Protein 8SIU (pdb70)

B-factor: mean 34.72, std 15.76, range [14.24, 134.54]

Foldseek 3Di:
DVVPKDFDDKDQPQADPPDLPFQFWFKAEKDFWADLDPPDGSLVGQWMWTFTQQKIFIARLHVRDGPAMDGDPPFGWHEKDWFWDDLSTFIIWIFFAQQTFDDSGVVHDTLEDDNHDRGTFQYKDAQPVLRQWIWTFGQVQKIWIKRQDHQDPSSHTDIDTQAIEGHPFGWHDKEQQLVCRQAKIWTWGQQGIFIWGNHSVDPDRYTYTQAGEDADPDPVCHRGTWQAWYALDNFWIWIDWAQPQKIWIFGNVVQVVVPPRDRYGYTHTQAIAGHDNGRDGQFYWYYQNVQSWIWTADQQGKIFIANCPVVNVPVHHYGPDIHGDPQDDRPRGGPRGWFRDKDARNNRQWIWTTISGSIIIIMGD/DDDDDDQDPVNDPDDDDD

Organism: Rattus norvegicus (NCBI:txid10116)

InterPro domains:
  IPR001611 Leucine-rich repeat [PS51450] (48-69)
  IPR001680 W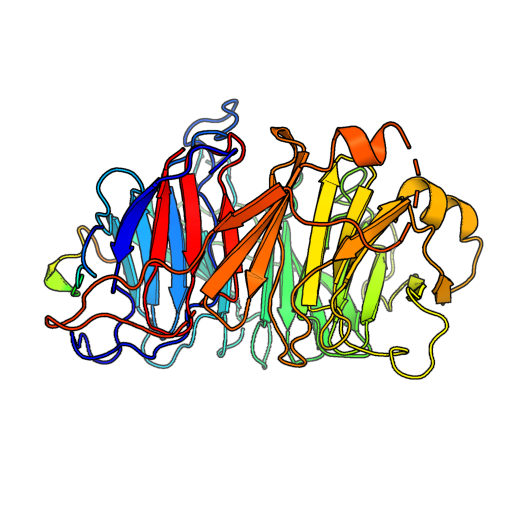D40 repeat [PS50082] (389-423)
  IPR001680 WD40 repeat [SM00320] (270-326)
  IPR001680 WD40 repeat [SM00320] (382-422)
  IPR001680 WD40 repeat [SM00320] (483-526)
  IPR001680 WD40 repeat [SM00320] (541-582)
  IPR003591 Leucine-rich repeat, typical subtype [SM00369] (46-69)
  IPR003591 Leucine-rich repeat, typical subtype [SM00369] (90-113)
  IPR015943 WD40/YVTN repeat-like-containing domain superfamily [G3DSA:2.130.10.10] (276-647)
  IPR019775 WD40 repeat, conserved site [PS00678] (409-423)
  IPR032675 Leucine-rich repeat domain superfamily [G3DSA:3.80.10.10] (13-143)
  IPR036322 WD40-repeat-containing domain superfamily [SSF50978] (310-645)
  IPR052489 Leucine-rich repeat and WD repeat-containing protein 1 [PTHR24370] (1-647)
  IPR056160 Leucine-rich repeat and WD repeat-containing protein 1, WD domain [PF23215] (261-648)
  IPR056363 Leucine-rich repeat and WD repeat-containing protein 1, LRR domain [PF23211] (6-195)

CATH classification: 2.130.10.10

Sequence (383 aa):
NALHLEPLHFLQCHSRRNNSPKDLETQLWACCAFEPAREEGHSGATSQTVATCGGEAVCVIDCQTGLVLHKYKVPGEEFFSVAWTALTVKRWNLAAAGLRGVRLLHVRAGFCCSVIRAHKKAIATLCFSPTHETHLFTASYDKRIILWDIGVPNHDYKFQASQLLTLNCSSSVPLRLCPVATCPDSFLLAGCEGGCGCWDVRLDQPQKQRVCEEVNFVFSGDSEVSSGQRVDGLAFVNEDVVASKGSGQGTIYLWSWSQTWASRGSQSSVLPVVILAQLQWSPTSLAYFSLSTCPDKNLVLCGDEEGSVWIYDVEHLLKQTLQPPTQILKWPQPVALGQPVTKTVNNTVVANAAFTYLTALTDSNIVSIWRRVPSVQFVGDDDVLSHILD

Structure (mmCIF, N/CA/C/O backbone):
data_8SIU
#
_entry.id   8SIU
#
_cell.length_a   91.023
_cell.length_b   135.431
_cell.length_c   78.567
_cell.angle_alpha   90.000
_cell.angle_beta   90.000
_cell.angle_gamma   90.000
#
_symmetry.space_group_name_H-M   'C 2 2 21'
#
loop_
_entity.id
_entity.type
_entity.pdbx_description
1 polymer 'Leucine-rich repeat and WD repeat-containing protein 1'
2 polymer 'Origin recognition complex subunit 2'
3 non-polymer 'SULFATE ION'
4 water water
#
loop_
_atom_site.group_PDB
_atom_site.id
_atom_site.type_symbol
_atom_site.label_atom_id
_atom_site.label_alt_id
_atom_site.label_comp_id
_atom_site.label_asym_id
_atom_site.label_entity_id
_atom_site.label_seq_id
_atom_site.pdbx_PDB_ins_code
_atom_site.Cartn_x
_atom_site.Cartn_y
_atom_site.Cartn_z
_atom_site.occupancy
_atom_site.B_iso_or_equiv
_atom_site.auth_seq_id
_atom_site.auth_comp_id
_atom_site.auth_asym_id
_atom_site.auth_atom_id
_atom_site.pdbx_PDB_model_num
ATOM 1 N N . ASN A 1 2 ? 9.71200 49.52100 55.01800 1.000 61.02311 -2 ASN A N 1
ATOM 2 C CA . ASN A 1 2 ? 10.23700 50.37300 53.90100 1.000 62.53645 -2 ASN A CA 1
ATOM 3 C C . ASN A 1 2 ? 11.11100 51.51200 54.43400 1.000 57.77798 -2 ASN A C 1
ATOM 4 O O . ASN A 1 2 ? 10.77300 52.69600 54.28500 1.000 59.00971 -2 ASN A O 1
ATOM 15 N N . ALA A 1 3 ? 12.24600 51.15800 55.04000 1.000 54.11175 -1 ALA A N 1
ATOM 16 C CA . ALA A 1 3 ? 13.10600 52.17300 55.64000 1.000 62.59961 -1 ALA A CA 1
ATOM 17 C C . ALA A 1 3 ? 13.72500 53.10000 54.59500 1.000 60.36250 -1 ALA A C 1
ATOM 18 O O . ALA A 1 3 ? 13.94500 54.28300 54.88000 1.000 59.90192 -1 ALA A O 1
ATOM 25 N N . LEU A 1 4 ? 14.00800 52.59700 53.39000 1.000 54.95659 269 LEU A N 1
ATOM 26 C CA . LEU A 1 4 ? 14.56400 53.43600 52.33500 1.000 57.77798 269 LEU A CA 1
ATOM 27 C C . LEU A 1 4 ? 13.50300 54.25500 51.60400 1.000 57.05421 269 LEU A C 1
ATOM 28 O O . LEU A 1 4 ? 13.85500 55.10100 50.77500 1.000 51.08244 269 LEU A O 1
ATOM 44 N N . HIS A 1 5 ? 12.22100 54.03100 51.88600 1.000 46.70297 270 HIS A N 1
ATOM 45 C CA . HIS A 1 5 ? 11.15100 54.83100 51.30000 1.000 47.74783 270 HIS A CA 1
ATOM 46 C C . HIS A 1 5 ? 11.19300 54.75000 49.77500 1.000 41.38391 270 HIS A C 1
ATOM 47 O O . HIS A 1 5 ? 11.23600 55.76100 49.07100 1.000 33.71457 270 HIS A O 1
ATOM 61 N N . LEU A 1 6 ? 11.17300 53.52300 49.26700 1.000 30.41154 271 LEU A N 1
ATOM 62 C CA . LEU A 1 6 ? 11.14000 53.26300 47.83200 1.000 31.92488 271 LEU A CA 1
ATOM 63 C C . LEU A 1 6 ? 9.73400 52.87300 47.41300 1.000 30.64578 271 LEU A C 1
ATOM 64 O O . LEU A 1 6 ? 9.07700 52.08800 48.09600 1.000 35.23317 271 LEU A O 1
ATOM 80 N N . GLU A 1 7 ? 9.29500 53.37600 46.26500 1.000 27.36644 272 GLU A N 1
ATOM 81 C CA . GLU A 1 7 ? 7.97100 53.07500 45.74400 1.000 32.96448 272 GLU A CA 1
ATOM 82 C C . GLU A 1 7 ? 8.06100 52.64100 44.28900 1.000 26.48212 272 GLU A C 1
ATOM 83 O O . GLU A 1 7 ? 8.81600 53.23600 43.49300 1.000 26.28473 272 GLU A O 1
ATOM 95 N N . PRO A 1 8 ? 7.29600 51.62300 43.90100 1.000 26.75321 273 PRO A N 1
ATOM 96 C CA . PRO A 1 8 ? 7.32600 51.18200 42.50100 1.000 24.82929 273 PRO A CA 1
ATOM 97 C C . PRO A 1 8 ? 6.69900 52.23100 41.60000 1.000 28.19549 273 PRO A C 1
ATOM 98 O O . PRO A 1 8 ? 5.61600 52.74400 41.87400 1.000 28.94821 273 PRO A O 1
ATOM 109 N N . LEU A 1 9 ? 7.38300 52.54500 40.51300 1.000 24.07920 274 LEU A N 1
ATOM 110 C CA . LEU A 1 9 ? 6.92200 53.59300 39.61200 1.000 27.38223 274 LEU A CA 1
ATOM 111 C C . LEU A 1 9 ? 6.51500 53.06900 38.25200 1.000 29.63776 274 LEU A C 1
ATOM 112 O O . LEU A 1 9 ? 5.47300 53.46400 37.73500 1.000 24.57926 274 LEU A O 1
ATOM 128 N N . HIS A 1 10 ? 7.30400 52.18800 37.66000 1.000 25.39252 275 HIS A N 1
ATOM 129 C CA . HIS A 1 10 ? 6.99700 51.65100 36.35000 1.000 28.57185 275 HIS A CA 1
ATOM 130 C C . HIS A 1 10 ? 7.43900 50.19900 36.26100 1.000 26.06892 275 HIS A C 1
ATOM 131 O O . HIS A 1 10 ? 8.44100 49.79900 36.86700 1.000 23.47913 275 HIS A O 1
ATOM 145 N N . PHE A 1 11 ? 6.67900 49.41600 35.49800 1.000 20.88145 276 PHE A N 1
ATOM 146 C CA . PHE A 1 11 ? 7.06600 48.06300 35.08900 1.000 22.42637 276 PHE A CA 1
ATOM 147 C C . PHE A 1 11 ? 6.90800 48.00300 33.57300 1.000 25.49779 276 PHE A C 1
ATOM 148 O O . PHE A 1 11 ? 5.78700 47.89700 33.05700 1.000 25.19249 276 PHE A O 1
ATOM 165 N N . LEU A 1 12 ? 8.02900 48.10100 32.86700 1.000 24.63190 277 LEU A N 1
ATOM 166 C CA . LEU A 1 12 ? 8.04000 48.26000 31.42500 1.000 18.48643 277 LEU A CA 1
ATOM 167 C C . LEU A 1 12 ? 8.37500 46.95600 30.71700 1.000 27.35591 277 LEU A C 1
ATOM 168 O O . LEU A 1 12 ? 9.34700 46.28500 31.04500 1.000 18.91016 277 LEU A O 1
ATOM 184 N N . GLN A 1 13 ? 7.55700 46.60800 29.75100 1.000 23.02645 278 GLN A N 1
ATOM 185 C CA . GLN A 1 13 ? 7.68800 45.39700 28.94100 1.000 21.91579 278 GLN A CA 1
ATOM 186 C C . GLN A 1 13 ? 8.10300 45.88900 27.55700 1.000 21.02884 278 GLN A C 1
ATOM 187 O O . GLN A 1 13 ? 7.25800 46.17300 26.71400 1.000 25.13722 278 GLN A O 1
ATOM 201 N N . CYS A 1 14 ? 9.40600 46.05300 27.33700 1.000 22.73430 279 CYS A N 1
ATOM 202 C CA . CYS A 1 14 ? 9.84800 46.75500 26.13700 1.000 19.76553 279 CYS A CA 1
ATOM 203 C C . CYS A 1 14 ? 10.94200 46.03200 25.36500 1.000 24.06341 279 CYS A C 1
ATOM 204 O O . CYS A 1 14 ? 11.50900 46.62200 24.44500 1.000 24.54768 279 CYS A O 1
ATOM 212 N N . HIS A 1 15 ? 11.27000 44.79200 25.73100 1.000 19.71552 280 HIS A N 1
ATOM 213 C CA . HIS A 1 15 ? 12.21100 43.98100 24.97300 1.000 19.19441 280 HIS A CA 1
ATOM 214 C C . HIS A 1 15 ? 11.53600 42.75400 24.38000 1.000 20.80249 280 HIS A C 1
ATOM 215 O O . HIS A 1 15 ? 12.16200 41.69900 24.22300 1.000 19.57340 280 HIS A O 1
ATOM 229 N N . SER A 1 16 ? 10.26300 42.87300 24.06400 1.000 19.84975 281 SER A N 1
ATOM 230 C CA . SER A 1 16 ? 9.47900 41.71000 23.68700 1.000 23.32911 281 SER A CA 1
ATOM 231 C C . SER A 1 16 ? 9.95600 41.08300 22.39200 1.000 24.38977 281 SER A C 1
ATOM 232 O O . SER A 1 16 ? 10.21000 41.78000 21.39200 1.000 22.43690 281 SER A O 1
ATOM 240 N N A ARG A 1 17 ? 10.07700 39.76000 22.40500 0.540 23.92655 282 ARG A N 1
ATOM 241 N N B ARG A 1 17 ? 10.06400 39.75300 22.40000 0.460 23.94761 282 ARG A N 1
ATOM 242 C CA A ARG A 1 17 ? 10.25000 39.01700 21.16500 0.540 25.08195 282 ARG A CA 1
ATOM 243 C CA B ARG A 1 17 ? 10.27500 39.03200 21.15200 0.460 25.09248 282 ARG A CA 1
ATOM 244 C C A ARG A 1 17 ? 9.04400 39.23700 20.26200 0.540 26.43738 282 ARG A C 1
ATOM 245 C C B ARG A 1 17 ? 9.05300 39.21400 20.25800 0.460 26.44001 282 ARG A C 1
ATOM 246 O O A ARG A 1 17 ? 7.90300 39.32900 20.73100 0.540 23.83970 282 ARG A O 1
ATOM 247 O O B ARG A 1 17 ? 7.91100 39.24800 20.73100 0.460 23.84760 282 ARG A O 1
ATOM 288 N N . ASN A 1 18 ? 9.30000 39.34900 18.95400 1.000 28.16654 283 ASN A N 1
ATOM 289 C CA . ASN A 1 18 ? 8.21200 39.47500 17.96300 1.000 26.15840 283 ASN A CA 1
ATOM 290 C C . ASN A 1 18 ? 7.24300 40.61600 18.28800 1.000 25.74256 283 ASN A C 1
ATOM 291 O O . ASN A 1 18 ? 6.07200 40.59400 17.91700 1.000 27.94809 283 ASN A O 1
ATOM 303 N N . ASN A 1 19 ? 7.71200 41.61600 19.00700 1.000 24.23712 284 ASN A N 1
ATOM 304 C CA . ASN A 1 19 ? 6.88100 42.76700 19.34200 1.000 23.92129 284 ASN A CA 1
ATOM 305 C C . ASN A 1 19 ? 5.58000 42.33200 20.01100 1.000 22.85011 284 ASN A C 1
ATOM 306 O O . ASN A 1 19 ? 4.51900 42.91200 19.78900 1.000 25.67150 284 ASN A O 1
ATOM 317 N N . SER A 1 20 ? 5.66700 41.28500 20.87000 1.000 24.45820 285 SER A N 1
ATOM 318 C CA . SER A 1 20 ? 4.45900 40.64400 21.40400 1.000 26.04523 285 SER A CA 1
ATOM 319 C C . SER A 1 20 ? 4.14000 41.10200 22.81600 1.000 24.86351 285 SER A C 1
ATOM 320 O O . SER A 1 20 ? 4.98400 40.95800 23.71400 1.000 23.95024 285 SER A O 1
ATOM 328 N N . PRO A 1 21 ? 2.89900 41.50600 23.08500 1.000 25.81362 286 PRO A N 1
ATOM 329 C CA . PRO A 1 21 ? 2.50800 41.78600 24.47700 1.000 23.55546 286 PRO A CA 1
ATOM 330 C C . PRO A 1 21 ? 2.48000 40.54800 25.34500 1.000 27.43487 286 PRO A C 1
ATOM 331 O O . PRO A 1 21 ? 2.30100 40.66700 26.57000 1.000 28.55606 286 PRO A O 1
ATOM 342 N N . LYS A 1 22 ? 2.56300 39.36300 24.75000 1.000 22.21319 287 LYS A N 1
ATOM 343 C CA . LYS A 1 22 ? 2.55400 38.12500 25.51600 1.000 24.80824 287 LYS A CA 1
ATOM 344 C C . LYS A 1 22 ? 3.92300 37.70600 26.01400 1.000 28.59817 287 LYS A C 1
ATOM 345 O O . LYS A 1 22 ? 4.01900 36.67300 26.67900 1.000 23.28963 287 LYS A O 1
ATOM 364 N N . ASP A 1 23 ? 4.98500 38.41900 25.65000 1.000 22.02633 288 ASP A N 1
ATOM 365 C CA . ASP A 1 23 ? 6.33700 38.00700 26.04300 1.000 19.67078 288 ASP A CA 1
ATOM 366 C C . ASP A 1 23 ? 6.57200 38.43800 27.48500 1.000 21.27624 288 ASP A C 1
ATOM 367 O O . ASP A 1 23 ? 6.80300 39.61000 27.77700 1.000 21.94474 288 ASP A O 1
ATOM 376 N N . LEU A 1 24 ? 6.51000 37.49500 28.39400 1.000 21.32624 289 LEU A N 1
ATOM 377 C CA . LEU A 1 24 ? 6.81400 37.74600 29.79500 1.000 25.87415 289 LEU A CA 1
ATOM 378 C C . LEU A 1 24 ? 7.91500 36.79300 30.19600 1.000 25.18723 289 LEU A C 1
ATOM 379 O O . LEU A 1 24 ? 7.91900 36.20300 31.27900 1.000 23.74495 289 LEU A O 1
ATOM 395 N N . GLU A 1 25 ? 8.85400 36.59600 29.27000 1.000 22.70272 290 GLU A N 1
ATOM 396 C CA . GLU A 1 25 ? 9.87900 35.57500 29.44700 1.000 28.35340 290 GLU A CA 1
ATOM 397 C C . GLU A 1 25 ? 11.26300 35.98800 28.99500 1.000 22.73957 290 GLU A C 1
ATOM 398 O O . GLU A 1 25 ? 12.24200 35.42100 29.49700 1.000 26.80848 290 GLU A O 1
ATOM 410 N N . THR A 1 26 ? 11.40500 36.95400 28.09800 1.000 21.79472 291 THR A N 1
ATOM 411 C CA . THR A 1 26 ? 12.74400 37.34700 27.67100 1.000 20.53141 291 THR A CA 1
ATOM 412 C C . THR A 1 26 ? 13.55600 37.84100 28.85200 1.000 23.47650 291 THR A C 1
ATOM 413 O O . THR A 1 26 ? 13.11300 38.70700 29.61500 1.000 21.91052 291 THR A O 1
ATOM 424 N N . GLN A 1 27 ? 14.74900 37.26900 29.00400 1.000 20.46298 292 GLN A N 1
ATOM 425 C CA . GLN A 1 27 ? 15.65000 37.64800 30.09200 1.000 17.77845 292 GLN A CA 1
ATOM 426 C C . GLN A 1 27 ? 16.26800 39.00500 29.80700 1.000 19.74184 292 GLN A C 1
ATOM 427 O O . GLN A 1 27 ? 16.76800 39.24800 28.70600 1.000 18.69698 292 GLN A O 1
ATOM 441 N N . LEU A 1 28 ? 16.21300 39.89500 30.77600 1.000 18.88384 293 LEU A N 1
ATOM 442 C CA . LEU A 1 28 ? 16.88600 41.18000 30.67000 1.000 16.43618 293 LEU A CA 1
ATOM 443 C C . LEU A 1 28 ? 18.21700 41.03800 31.39500 1.000 20.44192 293 LEU A C 1
ATOM 444 O O . LEU A 1 28 ? 18.28200 40.45700 32.47700 1.000 17.99426 293 LEU A O 1
ATOM 460 N N . TRP A 1 29 ? 19.28400 41.54900 30.78900 1.000 18.32062 294 TRP A N 1
ATOM 461 C CA . TRP A 1 29 ? 20.63200 41.14700 31.18400 1.000 18.47064 294 TRP A CA 1
ATOM 462 C C . TRP A 1 29 ? 21.45000 42.24900 31.82700 1.000 18.70487 294 TRP A C 1
ATOM 463 O O . TRP A 1 29 ? 22.33900 41.95500 32.64900 1.000 17.97847 294 TRP A O 1
ATOM 484 N N . ALA A 1 30 ? 21.20700 43.50700 31.47500 1.000 19.29705 295 ALA A N 1
ATOM 485 C CA . ALA A 1 30 ? 22.07800 44.53900 32.01000 1.000 17.73897 295 ALA A CA 1
ATOM 486 C C . ALA A 1 30 ? 21.38900 45.87700 31.90600 1.000 21.10779 295 ALA A C 1
ATOM 487 O O . ALA A 1 30 ? 20.49300 46.06500 31.08200 1.000 21.36835 295 ALA A O 1
ATOM 494 N N . CYS A 1 31 ? 21.87100 46.81900 32.72700 1.000 16.99151 296 CYS A N 1
ATOM 495 C CA A CYS A 1 31 ? 21.34100 48.16200 32.69000 0.660 20.39981 296 CYS A CA 1
ATOM 496 C CA B CYS A 1 31 ? 21.27500 48.14200 32.88100 0.340 20.60247 296 CYS A CA 1
ATOM 497 C C . CYS A 1 31 ? 22.38200 49.11800 33.24000 1.000 19.13650 296 CYS A C 1
ATOM 498 O O . CYS A 1 31 ? 23.28700 48.75100 34.00600 1.000 21.39993 296 CYS A O 1
ATOM 513 N N . ALA A 1 32 ? 22.27000 50.36300 32.78900 1.000 19.06808 297 ALA A N 1
ATOM 514 C CA . ALA A 1 32 ? 23.28900 51.35300 33.12500 1.000 20.10241 297 ALA A CA 1
ATOM 515 C C . ALA A 1 32 ? 22.68700 52.73900 32.96600 1.000 17.92847 297 ALA A C 1
ATOM 516 O O . ALA A 1 32 ? 22.12400 53.04900 31.91400 1.000 20.67616 297 ALA A O 1
ATOM 523 N N . PHE A 1 33 ? 22.84200 53.56800 33.99300 1.000 21.95526 298 PHE A N 1
ATOM 524 C CA . PHE A 1 33 ? 22.35100 54.94200 33.94100 1.000 19.57866 298 PHE A CA 1
ATOM 525 C C . PHE A 1 33 ? 23.26800 55.79800 33.08000 1.000 19.33653 298 PHE A C 1
ATOM 526 O O . PHE A 1 33 ? 24.50600 55.67800 33.13700 1.000 21.12359 298 PHE A O 1
ATOM 543 N N . GLU A 1 34 ? 22.65800 56.69000 32.30800 1.000 23.13962 299 GLU A N 1
ATOM 544 C CA . GLU A 1 34 ? 23.43200 57.57100 31.45500 1.000 16.37565 299 GLU A CA 1
ATOM 545 C C . GLU A 1 34 ? 24.19000 58.58700 32.30000 1.000 25.67939 299 GLU A C 1
ATOM 546 O O . GLU A 1 34 ? 23.65800 59.09300 33.27900 1.000 24.46346 299 GLU A O 1
ATOM 558 N N . PRO A 1 35 ? 25.40300 58.94700 31.91400 1.000 23.10277 300 PRO A N 1
ATOM 559 C CA . PRO A 1 35 ? 26.09900 60.04300 32.60400 1.000 26.38211 300 PRO A CA 1
ATOM 560 C C . PRO A 1 35 ? 25.39600 61.37400 32.38200 1.000 30.36417 300 PRO A C 1
ATOM 561 O O . PRO A 1 35 ? 24.48000 61.51300 31.56400 1.000 29.38247 300 PRO A O 1
ATOM 572 N N . ALA A 1 36 ? 25.87500 62.38500 33.11100 1.000 28.62185 301 ALA A N 1
ATOM 573 C CA . ALA A 1 36 ? 25.35700 63.72000 32.89800 1.000 34.83049 301 ALA A CA 1
ATOM 574 C C . ALA A 1 36 ? 25.57600 64.10700 31.44000 1.000 37.14130 301 ALA A C 1
ATOM 575 O O . ALA A 1 36 ? 26.44000 63.58100 30.74100 1.000 33.19872 301 ALA A O 1
ATOM 582 N N . ARG A 1 37 ? 24.77100 65.03400 30.97400 1.000 39.45473 302 ARG A N 1
ATOM 583 C CA . ARG A 1 37 ? 24.86800 65.44500 29.58200 1.000 38.84939 302 ARG A CA 1
ATOM 584 C C . ARG A 1 37 ? 25.85300 66.57700 29.38300 1.000 41.67342 302 ARG A C 1
ATOM 585 O O . ARG A 1 37 ? 26.16600 66.90000 28.23400 1.000 47.20829 302 ARG A O 1
ATOM 606 N N . GLU A 1 38 ? 26.40400 67.13300 30.46600 1.000 38.01508 303 GLU A N 1
ATOM 607 C CA . GLU A 1 38 ? 27.39200 68.20300 30.38700 1.000 42.20506 303 GLU A CA 1
ATOM 608 C C . GLU A 1 38 ? 28.61200 67.84800 31.21800 1.000 43.81841 303 GLU A C 1
ATOM 609 O O . GLU A 1 38 ? 28.47200 67.33300 32.33400 1.000 42.10505 303 GLU A O 1
ATOM 621 N N . GLU A 1 39 ? 29.80400 68.14400 30.68400 1.000 48.10314 304 GLU A N 1
ATOM 622 C CA . GLU A 1 39 ? 31.03800 67.91400 31.42400 1.000 46.58716 304 GLU A CA 1
ATOM 623 C C . GLU A 1 39 ? 31.01200 68.70600 32.72400 1.000 44.44217 304 GLU A C 1
ATOM 624 O O . GLU A 1 39 ? 30.46800 69.81200 32.78500 1.000 47.63729 304 GLU A O 1
ATOM 636 N N . GLY A 1 40 ? 31.58100 68.12600 33.77500 1.000 44.56061 305 GLY A N 1
ATOM 637 C CA . GLY A 1 40 ? 31.59500 68.76600 35.06800 1.000 46.89246 305 GLY A CA 1
ATOM 638 C C . GLY A 1 40 ? 30.41400 68.45100 35.95800 1.000 47.45832 305 GLY A C 1
ATOM 639 O O . GLY A 1 40 ? 30.47100 68.74200 37.15800 1.000 51.15350 305 GLY A O 1
ATOM 643 N N . HIS A 1 41 ? 29.35000 67.87200 35.42100 1.000 37.59924 306 HIS A N 1
ATOM 644 C CA . HIS A 1 41 ? 28.19600 67.48800 36.22100 1.000 31.01951 306 HIS A CA 1
ATOM 645 C C . HIS A 1 41 ? 28.34400 66.03400 36.64700 1.000 34.29359 306 HIS A C 1
ATOM 646 O O . HIS A 1 41 ? 28.84000 65.19600 35.88200 1.000 35.94642 306 HIS A O 1
ATOM 660 N N . SER A 1 42 ? 27.89300 65.74000 37.86800 1.000 36.85968 307 SER A N 1
ATOM 661 C CA . SER A 1 42 ? 28.10400 64.41800 38.43500 1.000 31.90383 307 SER A CA 1
ATOM 662 C C . SER A 1 42 ? 27.24700 63.36700 37.76000 1.000 31.50641 307 SER A C 1
ATOM 663 O O . SER A 1 42 ? 27.63200 62.20000 37.71900 1.000 33.31715 307 SER A O 1
ATOM 671 N N . GLY A 1 43 ? 26.07700 63.75200 37.25800 1.000 30.71684 308 GLY A N 1
ATOM 672 C CA . GLY A 1 43 ? 25.10600 62.78200 36.77200 1.000 25.94785 308 GLY A CA 1
ATOM 673 C C . GLY A 1 43 ? 24.48400 61.93200 37.85400 1.000 26.45317 308 GLY A C 1
ATOM 674 O O . GLY A 1 43 ? 23.88600 60.90200 37.55600 1.000 23.07119 308 GLY A O 1
ATOM 678 N N . ALA A 1 44 ? 24.59000 62.35000 39.11400 1.000 27.75596 309 ALA A N 1
ATOM 679 C CA . ALA A 1 44 ? 24.16200 61.48600 40.21400 1.000 28.17706 309 ALA A CA 1
ATOM 680 C C . ALA A 1 44 ? 22.65400 61.29300 40.24200 1.000 27.45592 309 ALA A C 1
ATOM 681 O O . ALA A 1 44 ? 22.16900 60.25500 40.71200 1.000 25.25829 309 ALA A O 1
ATOM 688 N N . THR A 1 45 ? 21.89700 62.25400 39.72400 1.000 22.13686 310 THR A N 1
ATOM 689 C CA . THR A 1 45 ? 20.44500 62.12800 39.66000 1.000 23.47913 310 THR A CA 1
ATOM 690 C C . THR A 1 45 ? 19.96200 61.72200 38.27200 1.000 23.29490 310 THR A C 1
ATOM 691 O O . THR A 1 45 ? 18.79400 61.91800 37.94500 1.000 22.83958 310 THR A O 1
ATOM 702 N N . SER A 1 46 ? 20.83600 61.13000 37.46300 1.000 27.35065 311 SER A N 1
ATOM 703 C CA . SER A 1 46 ? 20.44300 60.67300 36.14000 1.000 29.87990 311 SER A CA 1
ATOM 704 C C . SER A 1 46 ? 19.14800 59.88200 36.20300 1.000 31.30375 311 SER A C 1
ATOM 705 O O . SER A 1 46 ? 18.98800 58.99400 37.03100 1.000 22.83168 311 SER A O 1
ATOM 713 N N . GLN A 1 47 ? 18.23300 60.18800 35.30200 1.000 25.28724 312 GLN A N 1
ATOM 714 C CA . GLN A 1 47 ? 16.97600 59.45800 35.24400 1.000 27.30327 312 GLN A CA 1
ATOM 715 C C . GLN A 1 47 ? 16.79200 58.77700 33.90300 1.000 25.90311 312 GLN A C 1
ATOM 716 O O . GLN A 1 47 ? 15.67300 58.44400 33.52400 1.000 25.05564 312 GLN A O 1
ATOM 730 N N . THR A 1 48 ? 17.89700 58.54800 33.19800 1.000 26.61635 313 THR A N 1
ATOM 731 C CA . THR A 1 48 ? 17.88900 57.88500 31.91200 1.000 20.53667 313 THR A CA 1
ATOM 732 C C . THR A 1 48 ? 18.68200 56.60000 32.04900 1.000 24.77665 313 THR A C 1
ATOM 733 O O . THR A 1 48 ? 19.83900 56.61800 32.47300 1.000 21.77103 313 THR A O 1
ATOM 744 N N . VAL A 1 49 ? 18.08000 55.49600 31.66900 1.000 18.84173 314 VAL A N 1
ATOM 745 C CA . VAL A 1 49 ? 18.71100 54.20300 31.85300 1.000 17.31260 314 VAL A CA 1
ATOM 746 C C . VAL A 1 49 ? 18.65000 53.42000 30.56300 1.000 23.25279 314 VAL A C 1
ATOM 747 O O . VAL A 1 49 ? 17.66000 53.48100 29.83200 1.000 20.52878 314 VAL A O 1
ATOM 760 N N . ALA A 1 50 ? 19.76600 52.76300 30.23700 1.000 19.54182 315 ALA A N 1
ATOM 761 C CA . ALA A 1 50 ? 19.84500 51.84500 29.11600 1.000 20.61037 315 ALA A CA 1
ATOM 762 C C . ALA A 1 50 ? 19.69700 50.44100 29.66200 1.000 22.88695 315 ALA A C 1
ATOM 763 O O . ALA A 1 50 ? 20.24500 50.11900 30.71100 1.000 22.60271 315 ALA A O 1
ATOM 770 N N . THR A 1 51 ? 18.92600 49.62200 28.96300 1.000 18.70224 316 THR A N 1
ATOM 771 C CA . THR A 1 51 ? 18.66200 48.25000 29.36200 1.000 20.47088 316 THR A CA 1
ATOM 772 C C . THR A 1 51 ? 18.88700 47.38700 28.13600 1.000 16.70990 316 THR A C 1
ATOM 773 O O . THR A 1 51 ? 18.75600 47.85500 26.99700 1.000 22.13160 316 THR A O 1
ATOM 784 N N . CYS A 1 52 ? 19.16300 46.10900 28.33500 1.000 17.71791 317 CYS A N 1
ATOM 785 C CA . CYS A 1 52 ? 19.21900 45.25800 27.16300 1.000 17.83372 317 CYS A CA 1
ATOM 786 C C . CYS A 1 52 ? 18.70300 43.86700 27.49100 1.000 23.26332 317 CYS A C 1
ATOM 787 O O . CYS A 1 52 ? 18.72100 43.42200 28.64200 1.000 18.50485 317 CYS A O 1
ATOM 795 N N . GLY A 1 53 ? 18.21000 43.20500 26.45800 1.000 20.77618 318 GLY A N 1
ATOM 796 C CA . GLY A 1 53 ? 17.64500 41.87800 26.57700 1.000 26.62424 318 GLY A CA 1
ATOM 797 C C . GLY A 1 53 ? 17.10900 41.46500 25.22500 1.000 17.56790 318 GLY A C 1
ATOM 798 O O . GLY A 1 53 ? 16.65900 42.30800 24.44500 1.000 21.64470 318 GLY A O 1
ATOM 802 N N . GLY A 1 54 ? 17.14900 40.18000 24.92700 1.000 21.79472 319 GLY A N 1
ATOM 803 C CA . GLY A 1 54 ? 16.77600 39.78900 23.57700 1.000 25.21092 319 GLY A CA 1
ATOM 804 C C . GLY A 1 54 ? 17.57500 40.55400 22.55100 1.000 23.42123 319 GLY A C 1
ATOM 805 O O . GLY A 1 54 ? 18.77700 40.78400 22.70100 1.000 20.98146 319 GLY A O 1
ATOM 809 N N . GLU A 1 55 ? 16.89900 40.97300 21.49400 1.000 16.97046 320 GLU A N 1
ATOM 810 C CA . GLU A 1 55 ? 17.53100 41.60600 20.36400 1.000 18.52591 320 GLU A CA 1
ATOM 811 C C . GLU A 1 55 ? 17.64500 43.09900 20.53700 1.000 18.42063 320 GLU A C 1
ATOM 812 O O . GLU A 1 55 ? 18.07700 43.77700 19.60200 1.000 21.38677 320 GLU A O 1
ATOM 824 N N . ALA A 1 56 ? 17.28900 43.62400 21.70400 1.000 18.25219 321 ALA A N 1
ATOM 825 C CA . ALA A 1 56 ? 17.09500 45.05100 21.83100 1.000 20.59721 321 ALA A CA 1
ATOM 826 C C . ALA A 1 56 ? 17.86600 45.68800 22.97900 1.000 19.29968 321 ALA A C 1
ATOM 827 O O . ALA A 1 56 ? 18.08300 45.11100 24.04700 1.000 18.37062 321 ALA A O 1
ATOM 834 N N . VAL A 1 57 ? 18.24300 46.93000 22.72600 1.000 20.22874 322 VAL A N 1
ATOM 835 C CA . VAL A 1 57 ? 18.71000 47.87900 23.72700 1.000 17.20469 322 VAL A CA 1
ATOM 836 C C . VAL A 1 57 ? 17.64900 48.96600 23.77400 1.000 18.09164 322 VAL A C 1
ATOM 837 O O . VAL A 1 57 ? 17.25900 49.49800 22.72100 1.000 22.16318 322 VAL A O 1
ATOM 850 N N . CYS A 1 58 ? 17.20700 49.30900 24.97300 1.000 22.21319 323 CYS A N 1
ATOM 851 C CA . CYS A 1 58 ? 16.30300 50.42700 25.17900 1.000 18.61276 323 CYS A CA 1
ATOM 852 C C . CYS A 1 58 ? 16.97500 51.49500 26.03000 1.000 20.04714 323 CYS A C 1
ATOM 853 O O . CYS A 1 58 ? 17.82100 51.20200 26.87700 1.000 24.51083 323 CYS A O 1
ATOM 861 N N . VAL A 1 59 ? 16.59200 52.74600 25.79100 1.000 20.82618 324 VAL A N 1
ATOM 862 C CA . VAL A 1 59 ? 16.99000 53.86800 26.63200 1.000 19.59972 324 VAL A CA 1
ATOM 863 C C . VAL A 1 59 ? 15.70300 54.50300 27.14200 1.000 20.91567 324 VAL A C 1
ATOM 864 O O . VAL A 1 59 ? 14.86100 54.95200 26.34900 1.000 20.98409 324 VAL A O 1
ATOM 877 N N . ILE A 1 60 ? 15.55000 54.51500 28.46300 1.000 21.07358 325 ILE A N 1
ATOM 878 C CA . ILE A 1 60 ? 14.28100 54.71500 29.13100 1.000 19.08650 325 ILE A CA 1
ATOM 879 C C . ILE A 1 60 ? 14.42500 55.92600 30.02900 1.000 26.31368 325 ILE A C 1
ATOM 880 O O . ILE A 1 60 ? 15.42800 56.05600 30.74900 1.000 22.11055 325 ILE A O 1
ATOM 896 N N . ASP A 1 61 ? 13.41600 56.79200 30.00300 1.000 21.58943 326 ASP A N 1
ATOM 897 C CA . ASP A 1 61 ? 13.25600 57.81800 31.02700 1.000 21.42099 326 ASP A CA 1
ATOM 898 C C . ASP A 1 61 ? 12.55200 57.23600 32.24900 1.000 20.00503 326 ASP A C 1
ATOM 899 O O . ASP A 1 61 ? 11.38800 56.83300 32.18400 1.000 26.06892 326 ASP A O 1
ATOM 908 N N . CYS A 1 62 ? 13.26500 57.20200 33.37400 1.000 20.01556 327 CYS A N 1
ATOM 909 C CA . CYS A 1 62 ? 12.73800 56.59100 34.57700 1.000 23.34227 327 CYS A CA 1
ATOM 910 C C . CYS A 1 62 ? 11.51000 57.33100 35.07400 1.000 25.07406 327 CYS A C 1
ATOM 911 O O . CYS A 1 62 ? 10.61200 56.71500 35.64800 1.000 25.26092 327 CYS A O 1
ATOM 919 N N . GLN A 1 63 ? 11.45600 58.65200 34.86100 1.000 25.57149 328 GLN A N 1
ATOM 920 C CA . GLN A 1 63 ? 10.37000 59.45400 35.41700 1.000 28.06126 328 GLN A CA 1
ATOM 921 C C . GLN A 1 63 ? 9.05100 59.10800 34.74800 1.000 25.29251 328 GLN A C 1
ATOM 922 O O . GLN A 1 63 ? 8.09100 58.70200 35.40900 1.000 27.68490 328 GLN A O 1
ATOM 936 N N . THR A 1 64 ? 9.00000 59.26400 33.42700 1.000 24.32660 329 THR A N 1
ATOM 937 C CA . THR A 1 64 ? 7.79400 59.01900 32.65600 1.000 27.83755 329 THR A CA 1
ATOM 938 C C . THR A 1 64 ? 7.61100 57.56300 32.27700 1.000 27.42697 329 THR A C 1
ATOM 939 O O . THR A 1 64 ? 6.48800 57.14800 31.97800 1.000 29.17718 329 THR A O 1
ATOM 950 N N . GLY A 1 65 ? 8.67500 56.78500 32.25700 1.000 24.92404 330 GLY A N 1
ATOM 951 C CA . GLY A 1 65 ? 8.60000 55.43600 31.75300 1.000 24.42661 330 GLY A CA 1
ATOM 952 C C . GLY A 1 65 ? 8.65700 55.31200 30.25300 1.000 29.45353 330 GLY A C 1
ATOM 953 O O . GLY A 1 65 ? 8.55200 54.19000 29.73400 1.000 26.57161 330 GLY A O 1
ATOM 957 N N . LEU A 1 66 ? 8.83300 56.41700 29.53400 1.000 26.25315 331 LEU A N 1
ATOM 958 C CA . LEU A 1 66 ? 8.86500 56.34800 28.07900 1.000 23.98445 331 LEU A CA 1
ATOM 959 C C . LEU A 1 66 ? 10.16200 55.72100 27.58900 1.000 28.91399 331 LEU A C 1
ATOM 960 O O . LEU A 1 66 ? 11.23800 55.95600 28.14200 1.000 24.88193 331 LEU A O 1
ATOM 976 N N . VAL A 1 67 ? 10.06500 54.95500 26.50900 1.000 28.17443 332 VAL A N 1
ATOM 977 C CA . VAL A 1 67 ? 11.24000 54.43600 25.83200 1.000 19.83396 332 VAL A CA 1
ATOM 978 C C . VAL A 1 67 ? 11.65800 55.49800 24.81800 1.000 23.33174 332 VAL A C 1
ATOM 979 O O . VAL A 1 67 ? 11.04100 55.65100 23.75500 1.000 25.69519 332 VAL A O 1
ATOM 992 N N . LEU A 1 68 ? 12.71700 56.24100 25.17000 1.000 22.06844 333 LEU A N 1
ATOM 993 C CA . LEU A 1 68 ? 13.21900 57.32300 24.33100 1.000 21.28150 333 LEU A CA 1
ATOM 994 C C . LEU A 1 68 ? 13.87100 56.80400 23.06800 1.000 25.99259 333 LEU A C 1
ATOM 995 O O . LEU A 1 68 ? 13.74100 57.41300 22.00600 1.000 30.09571 333 LEU A O 1
ATOM 1011 N N . HIS A 1 69 ? 14.64600 55.72800 23.17800 1.000 22.56586 334 HIS A N 1
ATOM 1012 C CA . HIS A 1 69 ? 15.35500 55.18800 22.04000 1.000 23.00013 334 HIS A CA 1
ATOM 1013 C C . HIS A 1 69 ? 15.33900 53.67200 22.12700 1.000 21.48679 334 HIS A C 1
ATOM 1014 O O . HIS A 1 69 ? 15.40900 53.09000 23.21700 1.000 24.00288 334 HIS A O 1
ATOM 1028 N N . LYS A 1 70 ? 15.29600 53.03200 20.96800 1.000 23.30016 335 LYS A N 1
ATOM 1029 C CA . LYS A 1 70 ? 15.42100 51.58800 20.91700 1.000 22.38426 335 LYS A CA 1
ATOM 1030 C C . LYS A 1 70 ? 16.31800 51.20400 19.76100 1.000 21.43941 335 LYS A C 1
ATOM 1031 O O . LYS A 1 70 ? 16.23100 51.77800 18.67400 1.000 24.35029 335 LYS A O 1
ATOM 1050 N N . TYR A 1 71 ? 17.19200 50.24900 20.01300 1.000 19.68920 336 TYR A N 1
ATOM 1051 C CA . TYR A 1 71 ? 18.06800 49.68600 19.00100 1.000 24.93720 336 TYR A CA 1
ATOM 1052 C C . TYR A 1 71 ? 17.81800 48.19700 18.97200 1.000 20.39718 336 TYR A C 1
ATOM 1053 O O . TYR A 1 71 ? 17.91600 47.54100 20.01200 1.000 23.94234 336 TYR A O 1
ATOM 1071 N N . LYS A 1 72 ? 17.51300 47.67200 17.79000 1.000 21.20254 337 LYS A N 1
ATOM 1072 C CA . LYS A 1 72 ? 17.21800 46.26000 17.63400 1.000 19.85238 337 LYS A CA 1
ATOM 1073 C C . LYS A 1 72 ? 18.10500 45.64700 16.56500 1.000 25.18723 337 LYS A C 1
ATOM 1074 O O . LYS A 1 72 ? 18.20000 46.18800 15.46100 1.000 25.27408 337 LYS A O 1
ATOM 1093 N N . VAL A 1 73 ? 18.70800 44.50100 16.87800 1.000 22.26846 338 VAL A N 1
ATOM 1094 C CA . VAL A 1 73 ? 19.53600 43.79700 15.91600 1.000 18.88911 338 VAL A CA 1
ATOM 1095 C C . VAL A 1 73 ? 19.03000 42.36600 15.75900 1.000 19.84712 338 VAL A C 1
ATOM 1096 O O . VAL A 1 73 ? 19.24600 41.52700 16.65900 1.000 20.71038 338 VAL A O 1
ATOM 1109 N N . PRO A 1 74 ? 18.40100 42.02600 14.63600 1.000 22.62377 339 PRO A N 1
ATOM 1110 C CA . PRO A 1 74 ? 17.93700 40.64400 14.44500 1.000 23.21594 339 PRO A CA 1
ATOM 1111 C C . PRO A 1 74 ? 19.06900 39.64800 14.60600 1.000 21.83946 339 PRO A C 1
ATOM 1112 O O . PRO A 1 74 ? 20.13300 39.79200 14.00700 1.000 22.66851 339 PRO A O 1
ATOM 1123 N N . GLY A 1 75 ? 18.82100 38.61200 15.39400 1.000 24.51083 340 GLY A N 1
ATOM 1124 C CA . GLY A 1 75 ? 19.78500 37.55500 15.60100 1.000 22.49217 340 GLY A CA 1
ATOM 1125 C C . GLY A 1 75 ? 20.81300 37.83300 16.67600 1.000 26.63740 340 GLY A C 1
ATOM 1126 O O . GLY A 1 75 ? 21.64800 36.96200 16.95900 1.000 25.32935 340 GLY A O 1
ATOM 1130 N N . GLU A 1 76 ? 20.83100 39.03100 17.23300 1.000 21.76050 341 GLU A N 1
ATOM 1131 C CA . GLU A 1 76 ? 21.69800 39.32100 18.37000 1.000 23.77653 341 GLU A CA 1
ATOM 1132 C C . GLU A 1 76 ? 20.98000 38.92500 19.66000 1.000 23.36070 341 GLU A C 1
ATOM 1133 O O . GLU A 1 76 ? 19.74900 38.84600 19.72400 1.000 22.12897 341 GLU A O 1
ATOM 1145 N N . GLU A 1 77 ? 21.76700 38.64800 20.69100 1.000 18.64697 342 GLU A N 1
ATOM 1146 C CA . GLU A 1 77 ? 21.21900 38.61800 22.04600 1.000 18.74435 342 GLU A CA 1
ATOM 1147 C C . GLU A 1 77 ? 22.13500 39.49100 22.89000 1.000 27.49277 342 GLU A C 1
ATOM 1148 O O . GLU A 1 77 ? 23.30000 39.14200 23.10800 1.000 20.64721 342 GLU A O 1
ATOM 1160 N N . PHE A 1 78 ? 21.63400 40.65300 23.29900 1.000 18.18639 343 PHE A N 1
ATOM 1161 C CA . PHE A 1 78 ? 22.43400 41.60600 24.06000 1.000 19.37074 343 PHE A CA 1
ATOM 1162 C C . PHE A 1 78 ? 22.56100 41.19200 25.52000 1.000 25.11880 343 PHE A C 1
ATOM 1163 O O . PHE A 1 78 ? 21.56500 40.94600 26.20900 1.000 21.76314 343 PHE A O 1
ATOM 1180 N N . PHE A 1 79 ? 23.79900 41.14900 26.00300 1.000 16.95993 344 PHE A N 1
ATOM 1181 C CA . PHE A 1 79 ? 24.09300 40.74700 27.36600 1.000 19.09966 344 PHE A CA 1
ATOM 1182 C C . PHE A 1 79 ? 24.62500 41.89300 28.22000 1.000 18.84700 344 PHE A C 1
ATOM 1183 O O . PHE A 1 79 ? 24.63700 41.77900 29.46400 1.000 20.66827 344 PHE A O 1
ATOM 1200 N N . SER A 1 80 ? 25.08500 42.97400 27.60300 1.000 18.13375 345 SER A N 1
ATOM 1201 C CA . SER A 1 80 ? 25.77900 44.01000 28.36700 1.000 16.77043 345 SER A CA 1
ATOM 1202 C C . SER A 1 80 ? 25.65800 45.34400 27.64800 1.000 18.79962 345 SER A C 1
ATOM 1203 O O . SER A 1 80 ? 25.66200 45.39100 26.41700 1.000 19.88923 345 SER A O 1
ATOM 1211 N N . VAL A 1 81 ? 25.49900 46.40300 28.45100 1.000 21.08674 346 VAL A N 1
ATOM 1212 C CA . VAL A 1 81 ? 25.49500 47.79300 28.01100 1.000 15.25972 346 VAL A CA 1
ATOM 1213 C C . VAL A 1 81 ? 26.37400 48.56100 28.98400 1.000 24.41609 346 VAL A C 1
ATOM 1214 O O . VAL A 1 81 ? 26.46500 48.20800 30.15700 1.000 21.81051 346 VAL A O 1
ATOM 1227 N N . ALA A 1 82 ? 27.04400 49.59600 28.48200 1.000 20.29717 347 ALA A N 1
ATOM 1228 C CA . ALA A 1 82 ? 27.83300 50.50800 29.29800 1.000 22.99486 347 ALA A CA 1
ATOM 1229 C C . ALA A 1 82 ? 27.93600 51.82700 28.55400 1.000 19.02333 347 ALA A C 1
ATOM 1230 O O . ALA A 1 82 ? 28.08000 51.83200 27.32900 1.000 21.24728 347 ALA A O 1
ATOM 1237 N N . TRP A 1 83 ? 27.88800 52.93400 29.30200 1.000 18.53117 348 TRP A N 1
ATOM 1238 C CA . TRP A 1 83 ? 28.03900 54.26900 28.74900 1.000 19.46549 348 TRP A CA 1
ATOM 1239 C C . TRP A 1 83 ? 29.46700 54.78300 28.90200 1.000 25.70571 348 TRP A C 1
ATOM 1240 O O . TRP A 1 83 ? 30.16800 54.40600 29.83600 1.000 22.70799 348 TRP A O 1
ATOM 1261 N N . THR A 1 84 ? 29.86600 55.70500 28.03500 1.000 24.78981 349 THR A N 1
ATOM 1262 C CA . THR A 1 84 ? 31.05000 56.50800 28.30200 1.000 24.23712 349 THR A CA 1
ATOM 1263 C C . THR A 1 84 ? 30.78000 57.91800 27.80500 1.000 27.13220 349 THR A C 1
ATOM 1264 O O . THR A 1 84 ? 30.12200 58.10900 26.77900 1.000 26.64793 349 THR A O 1
ATOM 1275 N N . ALA A 1 85 ? 31.22500 58.89900 28.57800 1.000 28.73502 350 ALA A N 1
ATOM 1276 C CA . ALA A 1 85 ? 31.12300 60.30300 28.19800 1.000 33.41190 350 ALA A CA 1
ATOM 1277 C C . ALA A 1 85 ? 32.40800 60.66400 27.45900 1.000 34.06461 350 ALA A C 1
ATOM 1278 O O . ALA A 1 85 ? 33.49700 60.63700 28.04000 1.000 32.22492 350 ALA A O 1
ATOM 1285 N N . LEU A 1 86 ? 32.28700 60.97500 26.17700 1.000 34.32780 351 LEU A N 1
ATOM 1286 C CA . LEU A 1 86 ? 33.42200 61.41100 25.37900 1.000 35.46215 351 LEU A CA 1
ATOM 1287 C C . LEU A 1 86 ? 33.38300 62.92400 25.18500 1.000 38.12036 351 LEU A C 1
ATOM 1288 O O . LEU A 1 86 ? 32.32000 63.54600 25.21800 1.000 39.63107 351 LEU A O 1
ATOM 1304 N N . THR A 1 87 ? 34.55500 63.51400 24.97500 1.000 43.17360 352 THR A N 1
ATOM 1305 C CA . THR A 1 87 ? 34.65900 64.92100 24.60900 1.000 51.20614 352 THR A CA 1
ATOM 1306 C C . THR A 1 87 ? 35.00100 65.01000 23.12700 1.000 45.52388 352 THR A C 1
ATOM 1307 O O . THR A 1 87 ? 36.02900 64.48200 22.69000 1.000 48.03734 352 THR A O 1
ATOM 1318 N N . VAL A 1 88 ? 34.14200 65.67400 22.36400 1.000 53.91436 353 VAL A N 1
ATOM 1319 C CA . VAL A 1 88 ? 34.28300 65.74300 20.91600 1.000 57.53585 353 VAL A CA 1
ATOM 1320 C C . VAL A 1 88 ? 34.63100 67.17100 20.50700 1.000 53.19848 353 VAL A C 1
ATOM 1321 O O . VAL A 1 88 ? 35.79000 67.50200 20.29200 1.000 71.39277 353 VAL A O 1
ATOM 1334 N N . LYS A 1 96 ? 32.39800 69.80000 23.77500 1.000 59.97298 361 LYS A N 1
ATOM 1335 C CA . LYS A 1 96 ? 31.08700 69.16000 23.67200 1.000 64.01820 361 LYS A CA 1
ATOM 1336 C C . LYS A 1 96 ? 31.12500 67.68400 24.07100 1.000 56.58047 361 LYS A C 1
ATOM 1337 O O . LYS A 1 96 ? 32.01700 66.94600 23.65400 1.000 54.56707 361 LYS A O 1
ATOM 1355 N N . ARG A 1 97 ? 30.14400 67.24900 24.86200 1.000 45.18436 362 ARG A N 1
ATOM 1356 C CA . ARG A 1 97 ? 30.10100 65.88400 25.36900 1.000 40.33115 362 ARG A CA 1
ATOM 1357 C C . ARG A 1 97 ? 29.17800 65.02300 24.51600 1.000 39.97058 362 ARG A C 1
ATOM 1358 O O . ARG A 1 97 ? 28.04400 65.41300 24.23200 1.000 43.26308 362 ARG A O 1
ATOM 1379 N N . TRP A 1 98 ? 29.66700 63.84900 24.12400 1.000 38.02298 363 TRP A N 1
ATOM 1380 C CA . TRP A 1 98 ? 28.83600 62.83000 23.50500 1.000 39.66791 363 TRP A CA 1
ATOM 1381 C C . TRP A 1 98 ? 28.72500 61.65100 24.45000 1.000 33.33821 363 TRP A C 1
ATOM 1382 O O . TRP A 1 98 ? 29.74100 61.02400 24.76500 1.000 29.05612 363 TRP A O 1
ATOM 1403 N N . ASN A 1 99 ? 27.50700 61.30300 24.85200 1.000 26.57161 364 ASN A N 1
ATOM 1404 C CA . ASN A 1 99 ? 27.30200 60.09900 25.65400 1.000 26.57424 364 ASN A CA 1
ATOM 1405 C C . ASN A 1 99 ? 27.11100 58.90700 24.71300 1.000 26.71899 364 ASN A C 1
ATOM 1406 O O . ASN A 1 99 ? 26.07500 58.78200 24.04900 1.000 31.23532 364 ASN A O 1
ATOM 1434 N N . LEU A 1 101 ? 26.88300 54.84700 23.99000 1.000 23.13172 366 LEU A N 1
ATOM 1435 C CA . LEU A 1 101 ? 26.38700 53.63400 24.62500 1.000 19.92344 366 LEU A CA 1
ATOM 1436 C C . LEU A 1 101 ? 26.98200 52.44500 23.88700 1.000 26.13734 366 LEU A C 1
ATOM 1437 O O . LEU A 1 101 ? 26.78100 52.30000 22.68600 1.000 24.19237 366 LEU A O 1
ATOM 1453 N N . ALA A 1 102 ? 27.75400 51.63000 24.59100 1.000 23.35543 367 ALA A N 1
ATOM 1454 C CA . ALA A 1 102 ? 28.28300 50.39800 24.02400 1.000 21.71576 367 ALA A CA 1
ATOM 1455 C C . ALA A 1 102 ? 27.34700 49.25200 24.37700 1.000 19.23915 367 ALA A C 1
ATOM 1456 O O . ALA A 1 102 ? 26.89600 49.14600 25.51900 1.000 20.13399 367 ALA A O 1
ATOM 1463 N N . ALA A 1 103 ? 27.08000 48.37700 23.40400 1.000 19.73131 368 ALA A N 1
ATOM 1464 C CA . ALA A 1 103 ? 26.22700 47.21800 23.64900 1.000 19.18914 368 ALA A CA 1
ATOM 1465 C C . ALA A 1 103 ? 26.84200 45.99700 22.99200 1.000 17.71791 368 ALA A C 1
ATOM 1466 O O . ALA A 1 103 ? 27.41000 46.10000 21.90800 1.000 20.79986 368 ALA A O 1
ATOM 1473 N N . ALA A 1 104 ? 26.72500 44.84400 23.64600 1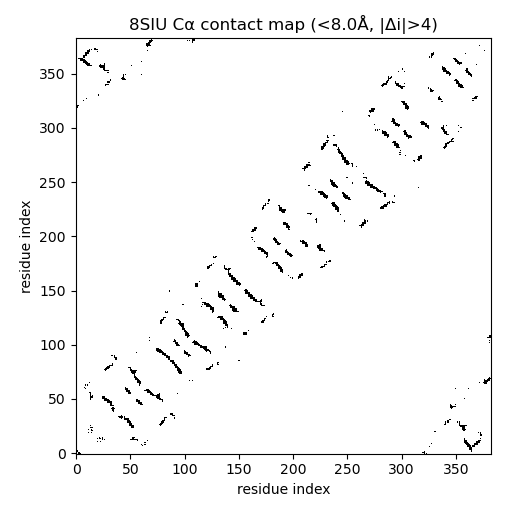.000 17.14153 369 ALA A N 1
ATOM 1474 C CA . ALA A 1 104 ? 27.32800 43.63500 23.11900 1.000 17.34418 369 ALA A CA 1
ATOM 1475 C C . ALA A 1 104 ? 26.63000 42.41300 23.69300 1.000 21.04989 369 ALA A C 1
ATOM 1476 O O . ALA A 1 104 ? 25.94400 42.48600 24.72000 1.000 20.81039 369 ALA A O 1
ATOM 1483 N N . GLY A 1 105 ? 26.85800 41.28100 23.03600 1.000 17.77582 370 GLY A N 1
ATOM 1484 C CA . GLY A 1 105 ? 26.43400 40.00200 23.56100 1.000 16.06508 370 GLY A CA 1
ATOM 1485 C C . GLY A 1 105 ? 26.85600 38.81200 22.74900 1.000 19.21546 370 GLY A C 1
ATOM 1486 O O . GLY A 1 105 ? 28.04000 38.60400 22.46500 1.000 19.21283 370 GLY A O 1
ATOM 1490 N N . LEU A 1 106 ? 25.86300 38.02300 22.36000 1.000 18.03111 371 LEU A N 1
ATOM 1491 C CA . LEU A 1 106 ? 26.10500 36.73600 21.73800 1.000 17.81266 371 LEU A CA 1
ATOM 1492 C C . LEU A 1 106 ? 27.09500 36.80700 20.59500 1.000 18.11796 371 LEU A C 1
ATOM 1493 O O . LEU A 1 106 ? 27.92300 35.90900 20.44200 1.000 18.04953 371 LEU A O 1
ATOM 1509 N N . ARG A 1 107 ? 26.96300 37.80800 19.73600 1.000 19.12861 372 ARG A N 1
ATOM 1510 C CA . ARG A 1 107 ? 27.72400 37.84200 18.50600 1.000 21.69471 372 ARG A CA 1
ATOM 1511 C C . ARG A 1 107 ? 29.16300 38.30800 18.67900 1.000 21.49731 372 ARG A C 1
ATOM 1512 O O . ARG A 1 107 ? 29.91600 38.26000 17.70600 1.000 22.72378 372 ARG A O 1
ATOM 1533 N N . GLY A 1 108 ? 29.58000 38.71600 19.86300 1.000 21.81841 373 GLY A N 1
ATOM 1534 C CA . GLY A 1 108 ? 30.97500 39.04900 20.07400 1.000 20.11820 373 GLY A CA 1
ATOM 1535 C C . GLY A 1 108 ? 31.34200 40.41100 19.55000 1.000 23.94761 373 GLY A C 1
ATOM 1536 O O . GLY A 1 108 ? 32.53800 40.74200 19.45000 1.000 22.23161 373 GLY A O 1
ATOM 1557 N N . VAL A 1 110 ? 30.96400 44.59500 19.61600 1.000 20.41561 375 VAL A N 1
ATOM 1558 C CA . VAL A 1 110 ? 30.64100 45.78900 20.37100 1.000 19.99977 375 VAL A CA 1
ATOM 1559 C C . VAL A 1 110 ? 30.01200 46.80200 19.41100 1.000 24.68980 375 VAL A C 1
ATOM 1560 O O . VAL A 1 110 ? 30.63100 47.21900 18.42500 1.000 21.15780 375 VAL A O 1
ATOM 1573 N N . ARG A 1 111 ? 28.78100 47.19100 19.69300 1.000 20.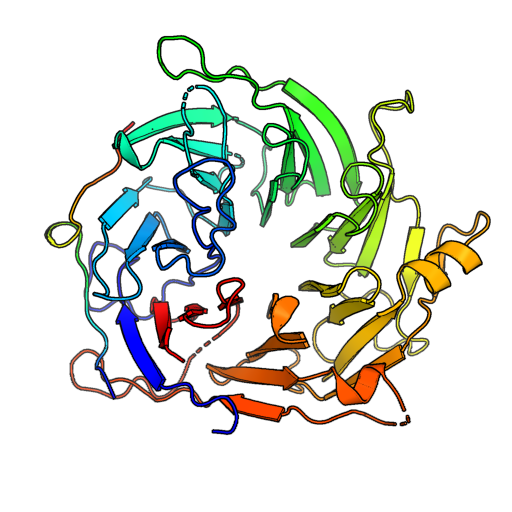34454 376 ARG A N 1
ATOM 1574 C CA . ARG A 1 111 ? 28.03500 48.15000 18.87900 1.000 20.63932 376 ARG A CA 1
ATOM 1575 C C . ARG A 1 111 ? 27.99800 49.47400 19.62100 1.000 25.73993 376 ARG A C 1
ATOM 1576 O O . ARG A 1 111 ? 27.45000 49.55300 20.72200 1.000 25.53201 376 ARG A O 1
ATOM 1597 N N . LEU A 1 112 ? 28.58300 50.50600 19.01400 1.000 21.85262 377 LEU A N 1
ATOM 1598 C CA . LEU A 1 112 ? 28.75800 51.79900 19.65700 1.000 26.30579 377 LEU A CA 1
ATOM 1599 C C . LEU A 1 112 ? 27.67800 52.73600 19.14600 1.000 30.32206 377 LEU A C 1
ATOM 1600 O O . LEU A 1 112 ? 27.67000 53.09700 17.96900 1.000 31.16953 377 LEU A O 1
ATOM 1616 N N . LEU A 1 113 ? 26.77200 53.13100 20.02700 1.000 25.10564 378 LEU A N 1
ATOM 1617 C CA . LEU A 1 113 ? 25.59800 53.90500 19.64700 1.000 24.80561 378 LEU A CA 1
ATOM 1618 C C . LEU A 1 113 ? 25.78000 55.35400 20.06300 1.000 31.44061 378 LEU A C 1
ATOM 1619 O O . LEU A 1 113 ? 26.00100 55.64000 21.23700 1.000 28.89820 378 LEU A O 1
ATOM 1635 N N . HIS A 1 114 ? 25.67100 56.27100 19.11500 1.000 28.96663 379 HIS A N 1
ATOM 1636 C CA . HIS A 1 114 ? 25.49400 57.67500 19.45500 1.000 35.83061 379 HIS A CA 1
ATOM 1637 C C . HIS A 1 114 ? 23.99700 57.84300 19.65800 1.000 33.14345 379 HIS A C 1
ATOM 1638 O O . HIS A 1 114 ? 23.25300 57.99000 18.69000 1.000 33.08291 379 HIS A O 1
ATOM 1652 N N . VAL A 1 115 ? 23.54800 57.78800 20.91000 1.000 28.85346 380 VAL A N 1
ATOM 1653 C CA . VAL A 1 115 ? 22.11600 57.66800 21.18400 1.000 28.71660 380 VAL A CA 1
ATOM 1654 C C . VAL A 1 115 ? 21.38400 58.92900 20.74300 1.000 32.93290 380 VAL A C 1
ATOM 1655 O O . VAL A 1 115 ? 20.35500 58.86100 20.06400 1.000 32.60391 380 VAL A O 1
ATOM 1668 N N . ARG A 1 116 ? 21.90900 60.09900 21.12100 1.000 32.33282 381 ARG A N 1
ATOM 1669 C CA . ARG A 1 116 ? 21.21300 61.34500 20.83000 1.000 39.76003 381 ARG A CA 1
ATOM 1670 C C . ARG A 1 116 ? 21.06000 61.53900 19.33100 1.000 36.68861 381 ARG A C 1
ATOM 1671 O O . ARG A 1 116 ? 20.00400 61.97600 18.87000 1.000 45.96867 381 ARG A O 1
ATOM 1692 N N . ALA A 1 117 ? 22.08300 61.19000 18.55000 1.000 40.60487 382 ALA A N 1
ATOM 1693 C CA . ALA A 1 117 ? 22.02000 61.34600 17.10300 1.000 40.41274 382 ALA A CA 1
ATOM 1694 C C . ALA A 1 117 ? 21.20400 60.25300 16.43100 1.000 39.53369 382 ALA A C 1
ATOM 1695 O O . ALA A 1 117 ? 20.84300 60.40100 15.26300 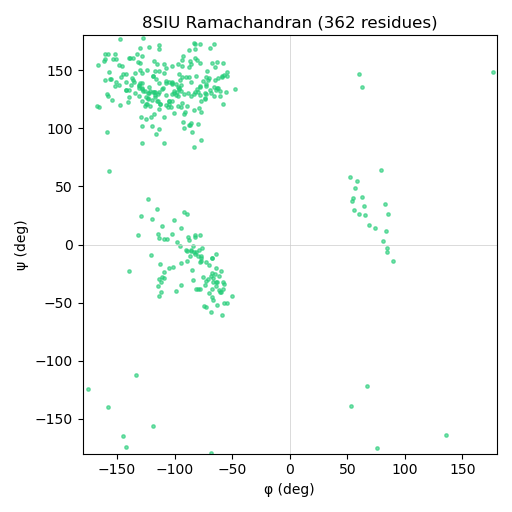1.000 40.41274 382 ALA A O 1
ATOM 1702 N N . GLY A 1 118 ? 20.90800 59.16600 17.13000 1.000 35.35687 383 GLY A N 1
ATOM 1703 C CA . GLY A 1 118 ? 20.04600 58.13800 16.58300 1.000 32.75919 383 GLY A CA 1
ATOM 1704 C C . GLY A 1 118 ? 20.69800 57.09100 15.71400 1.000 35.08052 383 GLY A C 1
ATOM 1705 O O . GLY A 1 118 ? 20.0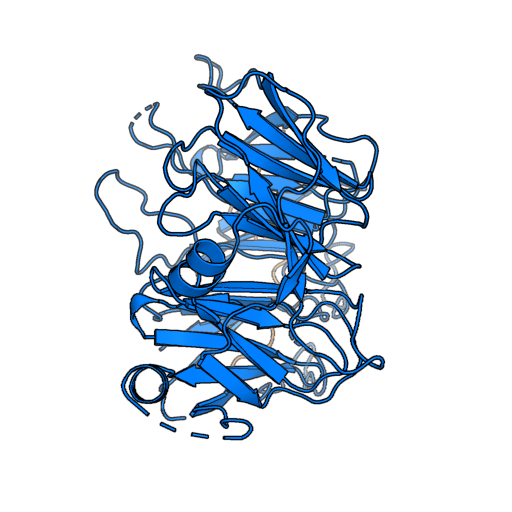2600 56.51700 14.85600 1.000 34.20147 383 GLY A O 1
ATOM 1709 N N . PHE A 1 119 ? 21.98500 56.80800 15.88300 1.000 34.68574 384 PHE A N 1
ATOM 1710 C CA . PHE A 1 119 ? 22.52700 55.74200 15.05200 1.000 30.24047 384 PHE A CA 1
ATOM 1711 C C . PHE A 1 119 ? 23.71500 55.04100 15.68400 1.000 35.10421 384 PHE A C 1
ATOM 1712 O O . PHE A 1 119 ? 24.39300 55.55000 16.58500 1.000 30.92739 384 PHE A O 1
ATOM 1729 N N . CYS A 1 120 ? 23.94100 53.84300 15.17900 1.000 26.66899 385 CYS A N 1
ATOM 1730 C CA . CYS A 1 120 ? 25.10500 53.04700 15.51500 1.000 26.18472 385 CYS A CA 1
ATOM 1731 C C . CYS A 1 120 ? 26.26900 53.59700 14.71700 1.000 32.19070 385 CYS A C 1
ATOM 1732 O O . CYS A 1 120 ? 26.22800 53.59300 13.48100 1.000 30.64052 385 CYS A O 1
ATOM 1740 N N . CYS A 1 121 ? 27.28400 54.09200 15.43600 1.000 32.15912 386 CYS A N 1
ATOM 1741 C CA . CYS A 1 121 ? 28.44900 54.71700 14.81300 1.000 31.01161 386 CYS A CA 1
ATOM 1742 C C . CYS A 1 121 ? 29.36100 53.68300 14.19300 1.000 35.64901 386 CYS A C 1
ATOM 1743 O O . CYS A 1 121 ? 29.74700 53.79500 13.02600 1.000 36.68598 386 CYS A O 1
ATOM 1751 N N . SER A 1 122 ? 29.75200 52.69100 14.98800 1.000 30.80369 387 SER A N 1
ATOM 1752 C CA . SER A 1 122 ? 30.77400 51.74000 14.59900 1.000 34.55941 387 SER A CA 1
ATOM 1753 C C . SER A 1 122 ? 30.52200 50.42700 15.31600 1.000 31.98278 387 SER A C 1
ATOM 1754 O O . SER A 1 122 ? 29.79800 50.36500 16.31000 1.000 27.77701 387 SER A O 1
ATOM 1762 N N . VAL A 1 123 ? 31.16400 49.38300 14.81100 1.000 29.48248 388 VAL A N 1
ATOM 1763 C CA . VAL A 1 123 ? 31.05900 48.04200 15.37200 1.000 27.84544 388 VAL A CA 1
ATOM 1764 C C . VAL A 1 123 ? 32.45800 47.44500 15.45600 1.000 37.44923 388 VAL A C 1
ATOM 1765 O O . VAL A 1 123 ? 33.20000 47.44500 14.47000 1.000 34.78838 388 VAL A O 1
ATOM 1778 N N . ILE A 1 124 ? 32.79500 46.90600 16.62200 1.000 30.14309 389 ILE A N 1
ATOM 1779 C CA . ILE A 1 124 ? 34.06900 46.24800 16.87400 1.000 32.32756 389 ILE A CA 1
ATOM 1780 C C . ILE A 1 124 ? 33.80100 44.75900 16.95300 1.000 28.59817 389 ILE A C 1
ATOM 1781 O O . ILE A 1 124 ? 33.07100 44.30700 17.83500 1.000 25.41621 389 ILE A O 1
ATOM 1797 N N . ARG A 1 125 ? 34.42300 43.98500 16.07600 1.000 27.04535 390 ARG A N 1
ATOM 1798 C CA . ARG A 1 125 ? 34.37000 42.52600 16.17200 1.000 32.06174 390 ARG A CA 1
ATOM 1799 C C . ARG A 1 125 ? 35.43500 42.09600 17.18200 1.000 26.22420 390 ARG A C 1
ATOM 1800 O O . ARG A 1 125 ? 36.56200 41.72000 16.84500 1.000 25.00563 390 ARG A O 1
ATOM 1821 N N . ALA A 1 126 ? 35.05500 42.14100 18.45600 1.000 22.21056 391 ALA A N 1
ATOM 1822 C CA . ALA A 1 126 ? 36.02700 42.03200 19.53300 1.000 19.38127 391 ALA A CA 1
ATOM 1823 C C . ALA A 1 126 ? 36.40200 40.59300 19.82200 1.000 28.21654 391 ALA A C 1
ATOM 1824 O O . ALA A 1 126 ? 37.54900 40.31200 20.16300 1.000 24.28975 391 ALA A O 1
ATOM 1831 N N . HIS A 1 127 ? 35.44300 39.68000 19.75600 1.000 19.70763 392 HIS A N 1
ATOM 1832 C CA . HIS A 1 127 ? 35.69700 38.28600 20.07300 1.000 24.53452 392 HIS A CA 1
ATOM 1833 C C . HIS A 1 127 ? 34.94500 37.41000 19.08300 1.000 29.89043 392 HIS A C 1
ATOM 1834 O O . HIS A 1 127 ? 33.97600 37.84600 18.46000 1.000 23.61073 392 HIS A O 1
ATOM 1848 N N . LYS A 1 128 ? 35.38200 36.15700 18.97000 1.000 22.58165 393 LYS A N 1
ATOM 1849 C CA . LYS A 1 128 ? 34.66400 35.17100 18.17700 1.000 29.71672 393 LYS A CA 1
ATOM 1850 C C . LYS A 1 128 ? 33.63100 34.40500 18.99300 1.000 27.60594 393 LYS A C 1
ATOM 1851 O O . LYS A 1 128 ? 32.91100 33.58900 18.42500 1.000 33.97249 393 LYS A O 1
ATOM 1870 N N . LYS A 1 129 ? 33.55500 34.63400 20.29600 1.000 23.87918 394 LYS A N 1
ATOM 1871 C CA . LYS A 1 129 ? 32.52800 34.08200 21.16700 1.000 21.05252 394 LYS A CA 1
ATOM 1872 C C . LYS A 1 129 ? 31.80600 35.23300 21.84600 1.000 23.55282 394 LYS A C 1
ATOM 1873 O O . LYS A 1 129 ? 32.20400 36.39200 21.74300 1.000 22.68693 394 LYS A O 1
ATOM 1892 N N . ALA A 1 130 ? 30.70800 34.89400 22.51700 1.000 20.18926 395 ALA A N 1
ATOM 1893 C CA . ALA A 1 130 ? 29.88600 35.90800 23.15600 1.000 20.07346 395 ALA A CA 1
ATOM 1894 C C . ALA A 1 130 ? 30.65300 36.76600 24.15700 1.000 20.42087 395 ALA A C 1
ATOM 1895 O O . ALA A 1 130 ? 31.55900 36.31100 24.86300 1.000 21.70523 395 ALA A O 1
ATOM 1902 N N . ILE A 1 131 ? 30.25900 38.02900 24.21500 1.000 18.83121 396 ILE A N 1
ATOM 1903 C CA . ILE A 1 131 ? 30.70200 38.94200 25.24800 1.000 14.24118 396 ILE A CA 1
ATOM 1904 C C . ILE A 1 131 ? 29.74400 38.84900 26.43100 1.000 20.33139 396 ILE A C 1
ATOM 1905 O O . ILE A 1 131 ? 28.54700 39.11000 26.30100 1.000 18.57328 396 ILE A O 1
ATOM 1921 N N . ALA A 1 132 ? 30.27400 38.45900 27.57700 1.000 16.49671 397 ALA A N 1
ATOM 1922 C CA . ALA A 1 132 ? 29.48200 38.35700 28.78600 1.000 21.02884 397 ALA A CA 1
ATOM 1923 C C . ALA A 1 132 ? 29.24100 39.71500 29.41600 1.000 21.40257 397 ALA A C 1
ATOM 1924 O O . ALA A 1 132 ? 28.15300 39.95700 29.96600 1.000 20.84724 397 ALA A O 1
ATOM 1931 N N . THR A 1 133 ? 30.24300 40.59800 29.38900 1.000 17.75739 398 THR A N 1
ATOM 1932 C CA . THR A 1 133 ? 30.08600 41.90900 30.01000 1.000 17.15995 398 THR A CA 1
ATOM 1933 C C . THR A 1 133 ? 31.12500 42.86500 29.46900 1.000 20.25769 398 THR A C 1
ATOM 1934 O O . THR A 1 133 ? 32.15800 42.45700 28.93200 1.000 20.18400 398 THR A O 1
ATOM 1945 N N . LEU A 1 134 ? 30.79600 44.14800 29.59400 1.000 19.86817 399 LEU A N 1
ATOM 1946 C CA . LEU A 1 134 ? 31.59000 45.25900 29.08400 1.000 23.20541 399 LEU A CA 1
ATOM 1947 C C . LEU A 1 134 ? 31.74900 46.24400 30.21400 1.000 21.59996 399 LEU A C 1
ATOM 1948 O O . LEU A 1 134 ? 30.82800 46.37000 31.02500 1.000 22.22372 399 LEU A O 1
ATOM 1964 N N . CYS A 1 135 ? 32.85800 46.99400 30.24200 1.000 22.52902 400 CYS A N 1
ATOM 1965 C CA . CYS A 1 135 ? 33.10100 47.95900 31.31200 1.000 23.42386 400 CYS A CA 1
ATOM 1966 C C . CYS A 1 135 ? 34.09100 48.98900 30.79900 1.000 20.95514 400 CYS A C 1
ATOM 1967 O O . CYS A 1 135 ? 35.15100 48.61400 30.30800 1.000 22.79221 400 CYS A O 1
ATOM 1975 N N . PHE A 1 136 ? 33.74100 50.27100 30.93000 1.000 21.39993 401 PHE A N 1
ATOM 1976 C CA . PHE A 1 136 ? 34.66800 51.34300 30.57700 1.000 23.19225 401 PHE A CA 1
ATOM 1977 C C . PHE A 1 136 ? 35.54900 51.69800 31.77800 1.000 26.04786 401 PHE A C 1
ATOM 1978 O O . PHE A 1 136 ? 35.16600 51.54200 32.93800 1.000 22.39216 401 PHE A O 1
ATOM 1995 N N . SER A 1 137 ? 36.73200 52.18700 31.49500 1.000 23.62915 402 SER A N 1
ATOM 1996 C CA . SER A 1 137 ? 37.51000 52.81400 32.55000 1.000 20.55246 402 SER A CA 1
ATOM 1997 C C . SER A 1 137 ? 36.80500 54.07900 33.02100 1.000 26.68478 402 SER A C 1
ATOM 1998 O O . SER A 1 137 ? 36.36200 54.88300 32.19200 1.000 25.49253 402 SER A O 1
ATOM 2006 N N . PRO A 1 138 ? 36.71900 54.31400 34.33500 1.000 29.69040 403 PRO A N 1
ATOM 2007 C CA . PRO A 1 138 ? 36.11700 55.57000 34.81000 1.000 28.83767 403 PRO A CA 1
ATOM 2008 C C . PRO A 1 138 ? 36.98200 56.78600 34.53000 1.000 31.98541 403 PRO A C 1
ATOM 2009 O O . PRO A 1 138 ? 36.45900 57.90400 34.52900 1.000 37.90718 403 PRO A O 1
ATOM 2020 N N . THR A 1 139 ? 38.27000 56.60100 34.25500 1.000 29.07191 404 THR A N 1
ATOM 2021 C CA . THR A 1 139 ? 39.20100 57.71700 34.11800 1.000 31.39587 404 THR A CA 1
ATOM 2022 C C . THR A 1 139 ? 39.71500 57.93400 32.70200 1.000 30.78527 404 THR A C 1
ATOM 2023 O O . THR A 1 139 ? 40.06200 59.06200 32.34300 1.000 33.20661 404 THR A O 1
ATOM 2034 N N . HIS A 1 140 ? 39.78500 56.90300 31.89700 1.000 28.43762 405 HIS A N 1
ATOM 2035 C CA . HIS A 1 140 ? 40.18600 57.01700 30.49400 1.000 26.25052 405 HIS A CA 1
ATOM 2036 C C . HIS A 1 140 ? 38.94600 56.59600 29.72200 1.000 27.70595 405 HIS A C 1
ATOM 2037 O O . HIS A 1 140 ? 38.68600 55.40400 29.55500 1.000 25.76625 405 HIS A O 1
ATOM 2051 N N . GLU A 1 141 ? 38.14700 57.57800 29.31900 1.000 29.42984 406 GLU A N 1
ATOM 2052 C CA . GLU A 1 141 ? 36.81000 57.31500 28.79900 1.000 32.73287 406 GLU A CA 1
ATOM 2053 C C . GLU A 1 141 ? 36.81900 56.58700 27.46300 1.000 30.39312 406 GLU A C 1
ATOM 2054 O O . GLU A 1 141 ? 35.77100 56.08400 27.06100 1.000 24.43188 406 GLU A O 1
ATOM 2066 N N . THR A 1 142 ? 37.96900 56.47300 26.78800 1.000 22.89748 407 THR A N 1
ATOM 2067 C CA . THR A 1 142 ? 38.01800 55.70300 25.54600 1.000 21.99737 407 THR A CA 1
ATOM 2068 C C . THR A 1 142 ? 38.47000 54.26700 25.76500 1.000 26.93744 407 THR A C 1
ATOM 2069 O O . THR A 1 142 ? 38.52800 53.49300 24.80400 1.000 26.62688 407 THR A O 1
ATOM 2080 N N . HIS A 1 143 ? 38.78000 53.88600 26.99900 1.000 22.83432 408 HIS A N 1
ATOM 2081 C CA . HIS A 1 143 ? 39.28700 52.55400 27.29200 1.000 20.21558 408 HIS A CA 1
ATOM 2082 C C . HIS A 1 143 ? 38.12700 51.65200 27.66600 1.000 20.94198 408 HIS A C 1
ATOM 2083 O O . HIS A 1 143 ? 37.39600 51.93000 28.62000 1.000 21.33677 408 HIS A O 1
ATOM 2097 N N . LEU A 1 144 ? 37.95900 50.57400 26.91300 1.000 19.35758 409 LEU A N 1
ATOM 2098 C CA . LEU A 1 144 ? 36.83200 49.66900 27.08000 1.000 20.53404 409 LEU A CA 1
ATOM 2099 C C . LEU A 1 144 ? 37.34200 48.25600 27.28700 1.000 22.13950 409 LEU A C 1
ATOM 2100 O O . LEU A 1 144 ? 38.09600 47.74500 26.45300 1.000 19.24704 409 LEU A O 1
ATOM 2116 N N . PHE A 1 145 ? 36.89000 47.62000 28.37100 1.000 18.64171 410 PHE A N 1
ATOM 2117 C CA . PHE A 1 145 ? 37.13000 46.20900 28.59600 1.000 19.32074 410 PHE A CA 1
ATOM 2118 C C . PHE A 1 145 ? 35.96300 45.37100 28.08300 1.000 20.27875 410 PHE A C 1
ATOM 2119 O O . PHE A 1 145 ? 34.80600 45.64700 28.40900 1.000 18.17586 410 PHE A O 1
ATOM 2136 N N . THR A 1 146 ? 36.27100 44.32700 27.32800 1.000 19.06544 411 THR A N 1
ATOM 2137 C CA . THR A 1 146 ? 35.30000 43.34000 26.87400 1.000 20.23137 411 THR A CA 1
ATOM 2138 C C . THR A 1 146 ? 35.68800 41.99900 27.48800 1.000 19.57866 411 THR A C 1
ATOM 2139 O O . THR A 1 146 ? 36.85500 41.58000 27.40600 1.000 20.55510 411 THR A O 1
ATOM 2150 N N . ALA A 1 147 ? 34.71900 41.32000 28.08800 1.000 18.46011 412 ALA A N 1
ATOM 2151 C CA . ALA A 1 147 ? 34.95300 40.02600 28.71700 1.000 17.28365 412 ALA A CA 1
ATOM 2152 C C . ALA A 1 147 ? 34.13600 38.97300 27.99600 1.000 21.21833 412 ALA A C 1
ATOM 2153 O O . ALA A 1 147 ? 32.90700 39.11500 27.86300 1.000 18.91016 412 ALA A O 1
ATOM 2160 N N . SER A 1 148 ? 34.78700 37.88800 27.60300 1.000 18.41537 413 SER A N 1
ATOM 2161 C CA . SER A 1 148 ? 34.18400 36.96900 26.65500 1.000 21.77103 413 SER A CA 1
ATOM 2162 C C . SER A 1 148 ? 34.24600 35.52500 27.11600 1.000 23.99761 413 SER A C 1
ATOM 2163 O O . SER A 1 148 ? 35.08800 35.11300 27.91400 1.000 20.96830 413 SER A O 1
ATOM 2171 N N . TYR A 1 149 ? 33.31200 34.75200 26.56800 1.000 21.28413 414 TYR A N 1
ATOM 2172 C CA . TYR A 1 149 ? 33.32800 33.31000 26.71900 1.000 19.63656 414 TYR A CA 1
ATOM 2173 C C . TYR A 1 149 ? 34.54000 32.66500 26.08000 1.000 20.42087 414 TYR A C 1
ATOM 2174 O O . TYR A 1 149 ? 34.72900 31.46600 26.28200 1.000 22.75010 414 TYR A O 1
ATOM 2192 N N . ASP A 1 150 ? 35.35500 33.39800 25.32400 1.000 21.96053 415 ASP A N 1
ATOM 2193 C CA . ASP A 1 150 ? 36.63300 32.84900 24.88800 1.000 23.38175 415 ASP A CA 1
ATOM 2194 C C . ASP A 1 150 ? 37.66800 32.89100 25.99800 1.000 23.26858 415 ASP A C 1
ATOM 2195 O O . ASP A 1 150 ? 38.84000 32.58700 25.75700 1.000 20.36297 415 ASP A O 1
ATOM 2204 N N . LYS A 1 151 ? 37.24900 33.24700 27.21400 1.000 18.35483 416 LYS A N 1
ATOM 2205 C CA . LYS A 1 151 ? 38.14000 33.28700 28.38500 1.000 24.86614 416 LYS A CA 1
ATOM 2206 C C . LYS A 1 151 ? 39.23900 34.32900 28.23500 1.000 27.67437 416 LYS A C 1
ATOM 2207 O O . LYS A 1 151 ? 40.35700 34.15000 28.71500 1.000 25.62149 416 LYS A O 1
ATOM 2226 N N . ARG A 1 152 ? 38.91100 35.42100 27.56300 1.000 21.43152 417 ARG A N 1
ATOM 2227 C CA . ARG A 1 152 ? 39.75100 36.59500 27.51600 1.000 21.10516 417 ARG A CA 1
ATOM 2228 C C . ARG A 1 152 ? 38.98100 37.82200 27.99000 1.000 23.17120 417 ARG A C 1
ATOM 2229 O O . ARG A 1 152 ? 37.76500 37.94800 27.79200 1.000 21.77103 417 ARG A O 1
ATOM 2250 N N . ILE A 1 153 ? 39.72800 38.75200 28.57200 1.000 18.93122 418 ILE A N 1
ATOM 2251 C CA . ILE A 1 153 ? 39.28600 40.13000 28.75100 1.000 18.88647 418 ILE A CA 1
ATOM 2252 C C . ILE A 1 153 ? 40.20700 40.96500 27.89200 1.000 20.67090 418 ILE A C 1
ATOM 2253 O O . ILE A 1 153 ? 41.43200 40.90300 28.06900 1.000 20.07083 418 ILE A O 1
ATOM 2269 N N . ILE A 1 154 ? 39.65000 41.74600 26.96900 1.000 21.08411 419 ILE A N 1
ATOM 2270 C CA . ILE A 1 154 ? 40.47500 42.59600 26.10300 1.000 19.98924 419 ILE A CA 1
ATOM 2271 C C . ILE A 1 154 ? 40.23100 44.03700 26.48500 1.000 22.84484 419 ILE A C 1
ATOM 2272 O O . ILE A 1 154 ? 39.07200 44.44800 26.67700 1.000 20.63405 419 ILE A O 1
ATOM 2288 N N . LEU A 1 155 ? 41.30600 44.78400 26.62300 1.000 21.78419 420 LEU A N 1
ATOM 2289 C CA . LEU A 1 155 ? 41.25900 46.22200 26.82800 1.000 25.42673 420 LEU A CA 1
ATOM 2290 C C . LEU A 1 155 ? 41.46300 46.90500 25.48100 1.000 24.63190 420 LEU A C 1
ATOM 2291 O O . LEU A 1 155 ? 42.50400 46.71900 24.83000 1.000 22.17634 420 LEU A O 1
ATOM 2307 N N . TRP A 1 156 ? 40.45900 47.66400 25.07000 1.000 22.61324 421 TRP A N 1
ATOM 2308 C CA . TRP A 1 156 ? 40.42800 48.38700 23.81200 1.000 20.08136 421 TRP A CA 1
ATOM 2309 C C . TRP A 1 156 ? 40.59400 49.87600 24.08000 1.000 17.46262 421 TRP A C 1
ATOM 2310 O O . TRP A 1 156 ? 40.14300 50.37900 25.11100 1.000 20.87619 421 TRP A O 1
ATOM 2331 N N . ASP A 1 157 ? 41.14800 50.59300 23.10500 1.000 23.16857 422 ASP A N 1
ATOM 2332 C CA . ASP A 1 157 ? 41.03300 52.05300 23.01500 1.000 24.82140 422 ASP A CA 1
ATOM 2333 C C . ASP A 1 157 ? 40.11000 52.34900 21.83600 1.000 27.22958 422 ASP A C 1
ATOM 2334 O O . ASP A 1 157 ? 40.47000 52.09900 20.68600 1.000 28.63764 422 ASP A O 1
ATOM 2343 N N . ILE A 1 158 ? 38.90100 52.83600 22.10500 1.000 27.82702 423 ILE A N 1
ATOM 2344 C CA . ILE A 1 158 ? 37.99400 53.03000 20.97900 1.000 29.10349 423 ILE A CA 1
ATOM 2345 C C . ILE A 1 158 ? 38.34900 54.28300 20.19600 1.000 34.22779 423 ILE A C 1
ATOM 2346 O O . ILE A 1 158 ? 37.85000 54.47900 19.08000 1.000 38.41776 423 ILE A O 1
ATOM 2362 N N . GLY A 1 159 ? 39.16700 55.13100 20.76600 1.000 34.10409 424 GLY A N 1
ATOM 2363 C CA . GLY A 1 159 ? 39.63500 56.29000 20.08500 1.000 38.89414 424 GLY A CA 1
ATOM 2364 C C . GLY A 1 159 ? 38.58800 57.37300 20.00800 1.000 42.10505 424 GLY A C 1
ATOM 2365 O O . GLY A 1 159 ? 37.48200 57.28200 20.56300 1.000 40.94965 424 GLY A O 1
ATOM 2369 N N . VAL A 1 160 ? 38.96400 58.41900 19.28100 1.000 53.24059 425 VAL A N 1
ATOM 2370 C CA . VAL A 1 160 ? 38.11600 59.57600 19.02500 1.000 61.07838 425 VAL A CA 1
ATOM 2371 C C . VAL A 1 160 ? 37.33400 59.29600 17.75000 1.000 56.20148 425 VAL A C 1
ATOM 2372 O O . VAL A 1 160 ? 37.87300 58.68400 16.81600 1.000 57.45163 425 VAL A O 1
ATOM 2385 N N . PRO A 1 161 ? 36.08200 59.72900 17.65200 1.000 53.38272 426 PRO A N 1
ATOM 2386 C CA . PRO A 1 161 ? 35.35900 59.57100 16.38500 1.000 60.31513 426 PRO A CA 1
ATOM 2387 C C . PRO A 1 161 ? 35.89100 60.55200 15.35600 1.000 53.19059 426 PRO A C 1
ATOM 2388 O O . PRO A 1 161 ? 36.16700 61.71300 15.67000 1.000 54.10386 426 PRO A O 1
ATOM 2399 N N . ASN A 1 162 ? 36.05300 60.07900 14.12500 1.000 58.54649 427 ASN A N 1
ATOM 2400 C CA . ASN A 1 162 ? 36.42000 61.00000 13.05800 1.000 71.53752 427 ASN A CA 1
ATOM 2401 C C . ASN A 1 162 ? 35.23700 61.93000 12.78200 1.000 84.30221 427 ASN A C 1
ATOM 2402 O O . ASN A 1 162 ? 34.18900 61.86500 13.43600 1.000 74.15363 427 ASN A O 1
ATOM 2413 N N . HIS A 1 163 ? 35.41800 62.83200 11.81500 1.000 93.41383 428 HIS A N 1
ATOM 2414 C CA . HIS A 1 163 ? 34.38300 63.82200 11.54000 1.000 87.41838 428 HIS A CA 1
ATOM 2415 C C . HIS A 1 163 ? 33.05500 63.15100 11.21900 1.000 86.92095 428 HIS A C 1
ATOM 2416 O O . HIS A 1 163 ? 31.99600 63.66300 11.60000 1.000 90.26345 428 HIS A O 1
ATOM 2430 N N . ASP A 1 164 ? 33.09100 61.98700 10.56000 1.000 79.72798 429 ASP A N 1
ATOM 2431 C CA . ASP A 1 164 ? 31.88300 61.25700 10.18900 1.000 87.58682 429 ASP A CA 1
ATOM 2432 C C . ASP A 1 164 ? 31.46100 60.22700 11.24100 1.000 80.08855 429 ASP A C 1
ATOM 2433 O O . ASP A 1 164 ? 30.83400 59.21400 10.90400 1.000 77.23031 429 ASP A O 1
ATOM 2442 N N . TYR A 1 165 ? 31.78900 60.45800 12.50900 1.000 69.35042 430 TYR A N 1
ATOM 2443 C CA . TYR A 1 165 ? 31.27700 59.64500 13.60600 1.000 71.27960 430 TYR A CA 1
ATOM 2444 C C . TYR A 1 165 ? 31.76800 58.19700 13.54100 1.000 55.20136 430 TYR A C 1
ATOM 2445 O O . TYR A 1 165 ? 31.12200 57.28600 14.06400 1.000 63.34181 430 TYR A O 1
ATOM 2463 N N . LYS A 1 166 ? 32.90500 57.94600 12.91200 1.000 62.90754 431 LYS A N 1
ATOM 2464 C CA . LYS A 1 166 ? 33.44700 56.59600 12.82800 1.000 56.21463 431 LYS A CA 1
ATOM 2465 C C . LYS A 1 166 ? 34.58300 56.42300 13.83100 1.000 52.17204 431 LYS A C 1
ATOM 2466 O O . LYS A 1 166 ? 35.39800 57.32800 14.02900 1.000 48.99272 431 LYS A O 1
ATOM 2485 N N . PHE A 1 167 ? 34.63000 55.25900 14.46400 1.000 45.48440 432 PHE A N 1
ATOM 2486 C CA . PHE A 1 167 ? 35.65100 54.95000 15.45100 1.000 37.45712 432 PHE A CA 1
ATOM 2487 C C . PHE A 1 167 ? 36.64000 53.94900 14.87500 1.000 46.93194 432 PHE A C 1
ATOM 2488 O O . PHE A 1 167 ? 36.24200 53.00300 14.19500 1.000 39.66528 432 PHE A O 1
ATOM 2505 N N . GLN A 1 168 ? 37.91800 54.13600 15.19100 1.000 35.36477 433 GLN A N 1
ATOM 2506 C CA . GLN A 1 168 ? 38.98700 53.19400 14.85000 1.000 38.07035 433 GLN A CA 1
ATOM 2507 C C . GLN A 1 168 ? 39.52300 52.61900 16.15900 1.000 34.19884 433 GLN A C 1
ATOM 2508 O O . GLN A 1 168 ? 40.31000 53.26800 16.85600 1.000 45.86339 433 GLN A O 1
ATOM 2522 N N . ALA A 1 169 ? 39.07000 51.41300 16.51400 1.000 29.96938 434 ALA A N 1
ATOM 2523 C CA . ALA A 1 169 ? 39.43400 50.81800 17.79200 1.000 28.82714 434 ALA A CA 1
ATOM 2524 C C . ALA A 1 169 ? 40.73000 50.03600 17.67500 1.000 28.52184 434 ALA A C 1
ATOM 2525 O O . ALA A 1 169 ? 41.00700 49.43400 16.63800 1.000 29.44037 434 ALA A O 1
ATOM 2532 N N . SER A 1 170 ? 41.53800 50.08000 18.73100 1.000 26.12945 435 SER A N 1
ATOM 2533 C CA . SER A 1 170 ? 42.76500 49.29300 18.81300 1.000 26.39264 435 SER A CA 1
ATOM 2534 C C . SER A 1 170 ? 42.78500 48.51300 20.12500 1.000 23.42649 435 SER A C 1
ATOM 2535 O O . SER A 1 170 ? 42.07300 48.83200 21.07000 1.000 23.97130 435 SER A O 1
ATOM 2543 N N . GLN A 1 171 ? 43.64400 47.49600 20.17700 1.000 21.77630 436 GLN A N 1
ATOM 2544 C CA . GLN A 1 171 ? 43.74900 46.58700 21.31800 1.000 23.30016 436 GLN A CA 1
ATOM 2545 C C . GLN A 1 171 ? 44.96700 46.98500 22.13300 1.000 22.84221 436 GLN A C 1
ATOM 2546 O O . GLN A 1 171 ? 46.07300 47.07200 21.59500 1.000 22.82642 436 GLN A O 1
ATOM 2560 N N . LEU A 1 172 ? 44.75700 47.27000 23.40800 1.000 22.48691 437 LEU A N 1
ATOM 2561 C CA . LEU A 1 172 ? 45.86400 47.62000 24.30200 1.000 24.77402 437 LEU A CA 1
ATOM 2562 C C . LEU A 1 172 ? 46.42700 46.44700 25.09100 1.000 21.71050 437 LEU A C 1
ATOM 2563 O O . LEU A 1 172 ? 47.62900 46.42200 25.35300 1.000 27.54014 437 LEU A O 1
ATOM 2579 N N . LEU A 1 173 ? 45.58300 45.49200 25.48300 1.000 22.23951 438 LEU A N 1
ATOM 2580 C CA . LEU A 1 173 ? 45.98300 44.40700 26.36700 1.000 24.62401 438 LEU A CA 1
ATOM 2581 C C . LEU A 1 173 ? 45.03300 43.24200 26.16600 1.000 24.06868 438 LEU A C 1
ATOM 2582 O O . LEU A 1 173 ? 43.83500 43.44000 25.93100 1.000 24.03183 438 LEU A O 1
ATOM 2598 N N . THR A 1 174 ? 45.55200 42.03500 26.33300 1.000 21.42362 439 THR A N 1
ATOM 2599 C CA . THR A 1 174 ? 44.71800 40.83800 26.42700 1.000 23.36070 439 THR A CA 1
ATOM 2600 C C . THR A 1 174 ? 44.97800 40.21100 27.78800 1.000 24.78192 439 THR A C 1
ATOM 2601 O O . THR A 1 174 ? 46.12900 39.96100 28.14600 1.000 25.08195 439 THR A O 1
ATOM 2612 N N . LEU A 1 175 ? 43.92300 40.01100 28.56500 1.000 21.87894 440 LEU A N 1
ATOM 2613 C CA . LEU A 1 175 ? 44.01900 39.39500 29.88100 1.000 22.45796 440 LEU A CA 1
ATOM 2614 C C . LEU A 1 175 ? 43.48800 37.98700 29.73600 1.000 24.86877 440 LEU A C 1
ATOM 2615 O O . LEU A 1 175 ? 42.36500 37.79400 29.26700 1.000 25.56622 440 LEU A O 1
ATOM 2631 N N . ASN A 1 176 ? 44.28700 37.01200 30.08900 1.000 23.20805 441 ASN A N 1
ATOM 2632 C CA . ASN A 1 176 ? 43.89800 35.62000 29.92100 1.000 24.51610 441 ASN A CA 1
ATOM 2633 C C . ASN A 1 176 ? 43.31600 35.09400 31.22600 1.000 24.25817 441 ASN A C 1
ATOM 2634 O O . ASN A 1 176 ? 43.85500 35.33000 32.30600 1.000 25.29514 441 ASN A O 1
ATOM 2645 N N . CYS A 1 177 ? 42.18100 34.39600 31.10300 1.000 21.73682 442 CYS A N 1
ATOM 2646 C CA . CYS A 1 177 ? 41.42900 33.90700 32.24100 1.000 21.68155 442 CYS A CA 1
ATOM 2647 C C . CYS A 1 177 ? 41.45200 32.38900 32.25800 1.000 23.87918 442 CYS A C 1
ATOM 2648 O O . CYS A 1 177 ? 41.46100 31.75300 31.20400 1.000 22.73957 442 CYS A O 1
ATOM 2656 N N A SER A 1 178 ? 41.47300 31.81200 33.46300 0.480 22.72641 443 SER A N 1
ATOM 2657 N N B SER A 1 178 ? 41.47700 31.81100 33.45900 0.520 22.72378 443 SER A N 1
ATOM 2658 C CA A SER A 1 178 ? 41.35900 30.36400 33.62200 0.480 25.14512 443 SER A CA 1
ATOM 2659 C CA B SER A 1 178 ? 41.36300 30.36300 33.61000 0.520 25.12933 443 SER A CA 1
ATOM 2660 C C A SER A 1 178 ? 39.91300 29.88500 33.54900 0.480 23.09487 443 SER A C 1
ATOM 2661 C C B SER A 1 178 ? 39.91500 29.88500 33.56600 0.520 23.08435 443 SER A C 1
ATOM 2662 O O A SER A 1 178 ? 39.67100 28.68800 33.39800 0.480 24.49241 443 SER A O 1
ATOM 2663 O O B SER A 1 178 ? 39.67300 28.68500 33.44000 0.520 24.50820 443 SER A O 1
ATOM 2678 N N . SER A 1 179 ? 38.94600 30.78800 33.64700 1.000 22.86853 444 SER A N 1
ATOM 2679 C CA . SER A 1 179 ? 37.53800 30.44000 33.51800 1.000 21.78945 444 SER A CA 1
ATOM 2680 C C . SER A 1 179 ? 36.82100 31.63200 32.89800 1.000 24.18185 444 SER A C 1
ATOM 2681 O O . SER A 1 179 ? 37.39400 32.70900 32.74700 1.000 20.79197 444 SER A O 1
ATOM 2690 N N . VAL A 1 180 ? 35.55300 31.44100 32.54000 1.000 22.42637 445 VAL A N 1
ATOM 2691 C CA . VAL A 1 180 ? 34.86100 32.49600 31.79800 1.000 22.11055 445 VAL A CA 1
ATOM 2692 C C . VAL A 1 180 ? 34.65900 33.70700 32.70200 1.000 24.43977 445 VAL A C 1
ATOM 2693 O O . VAL A 1 180 ? 34.17600 33.55300 33.82900 1.000 21.78419 445 VAL A O 1
ATOM 2706 N N . PRO A 1 181 ? 35.02100 34.91500 32.25600 1.000 18.06532 446 PRO A N 1
ATOM 2707 C CA . PRO A 1 181 ? 34.78000 36.12400 33.05900 1.000 19.15230 446 PRO A CA 1
ATOM 2708 C C . PRO A 1 181 ? 33.33200 36.57200 32.96900 1.000 23.61336 446 PRO A C 1
ATOM 2709 O O . PRO A 1 181 ? 32.74700 36.60900 31.88800 1.000 23.51861 446 PRO A O 1
ATOM 2720 N N . LEU A 1 182 ? 32.76500 36.93000 34.11700 1.000 22.39479 447 LEU A N 1
ATOM 2721 C CA . LEU A 1 182 ? 31.33900 37.24300 34.23700 1.000 22.73167 447 LEU A CA 1
ATOM 2722 C C . LEU A 1 182 ? 31.06700 38.69600 34.58400 1.000 25.31093 447 LEU A C 1
ATOM 2723 O O . LEU A 1 182 ? 30.09200 39.27800 34.09000 1.000 24.28186 447 LEU A O 1
ATOM 2739 N N . ARG A 1 183 ? 31.93100 39.29500 35.40600 1.000 21.10779 448 ARG A N 1
ATOM 2740 C CA . ARG A 1 183 ? 31.74100 40.60900 35.99300 1.000 20.66300 448 ARG A CA 1
ATOM 2741 C C . ARG A 1 183 ? 33.08100 41.31800 36.04000 1.000 25.99259 448 ARG A C 1
ATOM 2742 O O . ARG A 1 183 ? 34.06400 40.74600 36.51900 1.000 22.03948 448 ARG A O 1
ATOM 2763 N N . LEU A 1 184 ? 33.11000 42.56700 35.60300 1.000 20.79197 449 LEU A N 1
ATOM 2764 C CA . LEU A 1 184 ? 34.31500 43.38000 35.61400 1.000 19.20493 449 LEU A CA 1
ATOM 2765 C C . LEU A 1 184 ? 34.17100 44.46700 36.67300 1.000 18.35220 449 LEU A C 1
ATOM 2766 O O . LEU A 1 184 ? 33.07600 44.98900 36.88900 1.000 21.62365 449 LEU A O 1
ATOM 2782 N N . CYS A 1 185 ? 35.28300 44.83900 37.26800 1.000 19.84975 450 CYS A N 1
ATOM 2783 C CA . CYS A 1 185 ? 35.28100 45.85600 38.32600 1.000 19.02333 450 CYS A CA 1
ATOM 2784 C C . CYS A 1 185 ? 36.65700 46.47300 38.48600 1.000 22.23161 450 CYS A C 1
ATOM 2785 O O . CYS A 1 185 ? 37.51700 45.88000 39.13900 1.000 25.07932 450 CYS A O 1
ATOM 2793 N N . PRO A 1 186 ? 36.92400 47.63100 37.88500 1.000 24.02393 451 PRO A N 1
ATOM 2794 C CA . PRO A 1 186 ? 38.23000 48.27700 38.10400 1.000 24.55031 451 PRO A CA 1
ATOM 2795 C C . PRO A 1 186 ? 38.45700 48.56400 39.57700 1.000 25.69782 451 PRO A C 1
ATOM 2796 O O . PRO A 1 186 ? 37.52300 48.87700 40.31600 1.000 22.98433 451 PRO A O 1
ATOM 2807 N N . VAL A 1 187 ? 39.70800 48.44600 40.01700 1.000 22.48691 452 VAL A N 1
ATOM 2808 C CA . VAL A 1 187 ? 40.00200 48.75000 41.41600 1.000 21.66839 452 VAL A CA 1
ATOM 2809 C C . VAL A 1 187 ? 39.77000 50.23300 41.65500 1.000 26.86112 452 VAL A C 1
ATOM 2810 O O . VAL A 1 187 ? 40.29100 51.07400 40.91500 1.000 24.50031 452 VAL A O 1
ATOM 2823 N N . ALA A 1 188 ? 38.96500 50.55500 42.67900 1.000 24.48451 453 ALA A N 1
ATOM 2824 C CA . ALA A 1 188 ? 38.42200 51.90800 42.80200 1.000 24.10026 453 ALA A CA 1
ATOM 2825 C C . ALA A 1 188 ? 39.52400 52.94800 42.93600 1.000 26.67951 453 ALA A C 1
ATOM 2826 O O . ALA A 1 188 ? 39.43600 54.03300 42.35800 1.000 30.94318 453 ALA A O 1
ATOM 2833 N N . THR A 1 189 ? 40.56000 52.64900 43.69500 1.000 29.32457 454 THR A N 1
ATOM 2834 C CA . THR A 1 189 ? 41.60600 53.64100 43.93900 1.000 29.63513 454 THR A CA 1
ATOM 2835 C C . THR A 1 189 ? 42.67800 53.65300 42.86200 1.000 31.98541 454 THR A C 1
ATOM 2836 O O . THR A 1 189 ? 43.56600 54.50200 42.90500 1.000 27.98230 454 THR A O 1
ATOM 2847 N N . CYS A 1 190 ? 42.63300 52.74600 41.91700 1.000 29.14823 455 CYS A N 1
ATOM 2848 C CA . CYS A 1 190 ? 43.66300 52.73900 40.88500 1.000 27.84281 455 CYS A CA 1
ATOM 2849 C C . CYS A 1 190 ? 43.10700 52.03500 39.65800 1.000 24.93457 455 CYS A C 1
ATOM 2850 O O . CYS A 1 190 ? 43.63800 50.99500 39.22800 1.000 32.24860 455 CYS A O 1
ATOM 2858 N N . PRO A 1 191 ? 42.05700 52.60400 39.05900 1.000 27.61910 456 PRO A N 1
ATOM 2859 C CA . PRO A 1 191 ? 41.25100 51.85800 38.07800 1.000 28.44025 456 PRO A CA 1
ATOM 2860 C C . PRO A 1 191 ? 41.93800 51.64000 36.75000 1.000 33.32768 456 PRO A C 1
ATOM 2861 O O . PRO A 1 191 ? 41.45200 50.83800 35.94900 1.000 37.99666 456 PRO A O 1
ATOM 2872 N N . ASP A 1 192 ? 43.00900 52.35400 36.47500 1.000 30.19836 457 ASP A N 1
ATOM 2873 C CA . ASP A 1 192 ? 43.81900 52.11000 35.29200 1.000 41.76027 457 ASP A CA 1
ATOM 2874 C C . ASP A 1 192 ? 45.09500 51.35100 35.62700 1.000 36.17539 457 ASP A C 1
ATOM 2875 O O . ASP A 1 192 ? 45.94700 51.16200 34.75500 1.000 40.30746 457 ASP A O 1
ATOM 2884 N N . SER A 1 193 ? 45.21700 50.86000 36.85500 1.000 30.34574 458 SER A N 1
ATOM 2885 C CA . SER A 1 193 ? 46.34400 50.01600 37.22600 1.000 27.97177 458 SER A CA 1
ATOM 2886 C C . SER A 1 193 ? 45.95600 48.57500 37.51100 1.000 27.46908 458 SER A C 1
ATOM 2887 O O . SER A 1 193 ? 46.70300 47.65900 37.11800 1.000 23.30016 458 SER A O 1
ATOM 2895 N N . PHE A 1 194 ? 44.83200 48.33500 38.19000 1.000 21.95263 459 PHE A N 1
ATOM 2896 C CA . PHE A 1 194 ? 44.40100 46.97000 38.47500 1.000 20.47614 459 PHE A CA 1
ATOM 2897 C C . PHE A 1 194 ? 42.92000 46.76900 38.23600 1.000 20.89987 459 PHE A C 1
ATOM 2898 O O . PHE A 1 194 ? 42.09400 47.64800 38.51500 1.000 22.51586 459 PHE A O 1
ATOM 2915 N N . LEU A 1 195 ? 42.59900 45.59800 37.70100 1.000 19.07597 460 LEU A N 1
ATOM 2916 C CA . LEU A 1 195 ? 41.24000 45.22500 37.36000 1.000 20.46035 460 LEU A CA 1
ATOM 2917 C C . LEU A 1 195 ? 40.85500 43.96200 38.12100 1.000 24.86351 460 LEU A C 1
ATOM 2918 O O . LEU A 1 195 ? 41.60900 42.97800 38.11300 1.000 23.16067 460 LEU A O 1
ATOM 2934 N N . LEU A 1 196 ? 39.67900 43.97900 38.75300 1.000 20.89724 461 LEU A N 1
ATOM 2935 C CA . LEU A 1 196 ? 39.08800 42.78200 39.33100 1.000 23.62125 461 LEU A CA 1
ATOM 2936 C C . LEU A 1 196 ? 38.08500 42.19100 38.34200 1.000 23.99235 461 LEU A C 1
ATOM 2937 O O . LEU A 1 196 ? 37.40600 42.91400 37.61300 1.000 21.91052 461 LEU A O 1
ATOM 2953 N N . ALA A 1 197 ? 37.97000 40.87400 38.34000 1.000 22.47638 462 ALA A N 1
ATOM 2954 C CA . ALA A 1 197 ? 36.96500 40.19900 37.53200 1.000 22.63956 462 ALA A CA 1
ATOM 2955 C C . ALA A 1 197 ? 36.40900 39.01300 38.30500 1.000 21.97632 462 ALA A C 1
ATOM 2956 O O . ALA A 1 197 ? 37.17700 38.23200 38.89300 1.000 21.05779 462 ALA A O 1
ATOM 2963 N N . GLY A 1 198 ? 35.08000 38.89900 38.32000 1.000 18.32325 463 GLY A N 1
ATOM 2964 C CA . GLY A 1 198 ? 34.41700 37.71400 38.84900 1.000 22.36584 463 GLY A CA 1
ATOM 2965 C C . GLY A 1 198 ? 34.21900 36.76200 37.69000 1.000 24.55031 463 GLY A C 1
ATOM 2966 O O . GLY A 1 198 ? 33.69600 37.15200 36.64500 1.000 21.46573 463 GLY A O 1
ATOM 2970 N N . CYS A 1 199 ? 34.62900 35.50800 37.88200 1.000 17.80213 464 CYS A N 1
ATOM 2971 C CA . CYS A 1 199 ? 34.69300 34.50800 36.82700 1.000 19.16809 464 CYS A CA 1
ATOM 2972 C C . CYS A 1 199 ? 34.00100 33.24300 37.30200 1.000 19.74710 464 CYS A C 1
ATOM 2973 O O . CYS A 1 199 ? 33.70600 33.07300 38.48900 1.000 19.05492 464 CYS A O 1
ATOM 2981 N N . GLU A 1 200 ? 33.77600 32.32100 36.36500 1.000 19.21283 465 GLU A N 1
ATOM 2982 C CA . GLU A 1 200 ? 33.11500 31.08700 36.75700 1.000 23.20805 465 GLU A CA 1
ATOM 2983 C C . GLU A 1 200 ? 33.91700 30.34300 37.81300 1.000 20.42613 465 GLU A C 1
ATOM 2984 O O . GLU A 1 200 ? 33.35400 29.51600 38.54500 1.000 22.13686 465 GLU A O 1
ATOM 2996 N N . GLY A 1 201 ? 35.21500 30.59900 37.89900 1.000 18.87332 466 GLY A N 1
ATOM 2997 C CA . GLY A 1 201 ? 36.04500 29.86800 38.83800 1.000 24.35029 466 GLY A CA 1
ATOM 2998 C C . GLY A 1 201 ? 36.54000 30.67600 40.02200 1.000 23.13435 466 GLY A C 1
ATOM 2999 O O . GLY A 1 201 ? 37.34000 30.18400 40.83400 1.000 21.38941 466 GLY A O 1
ATOM 3003 N N . GLY A 1 202 ? 36.08800 31.92100 40.12100 1.000 19.27863 467 GLY A N 1
ATOM 3004 C CA . GLY A 1 202 ? 36.34700 32.76300 41.25100 1.000 20.91303 467 GLY A CA 1
ATOM 3005 C C . GLY A 1 202 ? 36.74300 34.15400 40.83200 1.000 21.15254 467 GLY A C 1
ATOM 3006 O O . GLY A 1 202 ? 36.51600 34.57700 39.70800 1.000 22.19477 467 GLY A O 1
ATOM 3010 N N . CYS A 1 203 ? 37.32300 34.89100 41.77700 1.000 19.78658 468 CYS A N 1
ATOM 3011 C CA . CYS A 1 203 ? 37.58800 36.31000 41.57700 1.000 19.94976 468 CYS A CA 1
ATOM 3012 C C . CYS A 1 203 ? 39.08600 36.50900 41.44700 1.000 19.42075 468 CYS A C 1
ATOM 3013 O O . CYS A 1 203 ? 39.85000 35.96700 42.26100 1.000 21.59996 468 CYS A O 1
ATOM 3021 N N . GLY A 1 204 ? 39.49500 37.30800 40.45700 1.000 25.42147 469 GLY A N 1
ATOM 3022 C CA . GLY A 1 204 ? 40.89800 37.55000 40.20500 1.000 28.74555 469 GLY A CA 1
ATOM 3023 C C . GLY A 1 204 ? 41.19900 39.02600 40.02900 1.000 25.59781 469 GLY A C 1
ATOM 3024 O O . GLY A 1 204 ? 40.31200 39.85100 39.80400 1.000 22.64745 469 GLY A O 1
ATOM 3028 N N . CYS A 1 205 ? 42.48300 39.34400 40.13100 1.000 27.44276 470 CYS A N 1
ATOM 3029 C CA . CYS A 1 205 ? 42.99800 40.68600 39.88800 1.000 22.69746 470 CYS A CA 1
ATOM 3030 C C . CYS A 1 205 ? 44.04900 40.62200 38.79100 1.000 30.28784 470 CYS A C 1
ATOM 3031 O O . CYS A 1 205 ? 44.97200 39.80500 38.86700 1.000 26.29526 470 CYS A O 1
ATOM 3039 N N . TRP A 1 206 ? 43.91900 41.48900 37.78900 1.000 22.33426 471 TRP A N 1
ATOM 3040 C CA . TRP A 1 206 ? 44.89700 41.58300 36.71600 1.000 24.65032 471 TRP A CA 1
ATOM 3041 C C . TRP A 1 206 ? 45.58000 42.94900 36.70400 1.000 24.40819 471 TRP A C 1
ATOM 3042 O O . TRP A 1 206 ? 44.95500 43.97900 36.96000 1.000 21.86052 471 TRP A O 1
ATOM 3063 N N . ASP A 1 207 ? 46.87000 42.94600 36.39900 1.000 19.73658 472 ASP A N 1
ATOM 3064 C CA . ASP A 1 207 ? 47.67300 44.16100 36.24100 1.000 23.82128 472 ASP A CA 1
ATOM 3065 C C . ASP A 1 207 ? 47.32000 44.72400 34.87400 1.000 23.75285 472 ASP A C 1
ATOM 3066 O O . ASP A 1 207 ? 47.55000 44.06500 33.85500 1.000 26.17682 472 ASP A O 1
ATOM 3075 N N . VAL A 1 208 ? 46.68700 45.89100 34.83900 1.000 24.19237 473 VAL A N 1
ATOM 3076 C CA . VAL A 1 208 ? 46.32700 46.48700 33.55600 1.000 21.36309 473 VAL A CA 1
ATOM 3077 C C . VAL A 1 208 ? 47.15000 47.73500 33.26600 1.000 27.90598 473 VAL A C 1
ATOM 3078 O O . VAL A 1 208 ? 46.80600 48.50300 32.38200 1.000 22.86064 473 VAL A O 1
ATOM 3091 N N . ARG A 1 209 ? 48.24700 47.94300 33.97300 1.000 27.34802 474 ARG A N 1
ATOM 3092 C CA . ARG A 1 209 ? 49.08200 49.10400 33.69500 1.000 32.01436 474 ARG A CA 1
ATOM 3093 C C . ARG A 1 209 ? 49.66600 49.00300 32.29200 1.000 30.91950 474 ARG A C 1
ATOM 3094 O O . ARG A 1 209 ? 50.17700 47.95800 31.88600 1.000 31.26427 474 ARG A O 1
ATOM 3115 N N . LEU A 1 210 ? 49.57700 50.08100 31.53800 1.000 28.40867 475 LEU A N 1
ATOM 3116 C CA . LEU A 1 210 ? 50.07000 50.06500 30.17700 1.000 28.09021 475 LEU A CA 1
ATOM 3117 C C . LEU A 1 210 ? 51.54300 50.40000 30.10300 1.000 32.65918 475 LEU A C 1
ATOM 3118 O O . LEU A 1 210 ? 52.13800 50.22700 29.03700 1.000 34.95945 475 LEU A O 1
ATOM 3134 N N . ASP A 1 211 ? 52.14000 50.85800 31.20800 1.000 33.90143 476 ASP A N 1
ATOM 3135 C CA . ASP A 1 211 ? 53.58500 51.06700 31.26000 1.000 41.77869 476 ASP A CA 1
ATOM 3136 C C . ASP A 1 211 ? 54.36400 49.78500 31.54200 1.000 45.97130 476 ASP A C 1
ATOM 3137 O O . ASP A 1 211 ? 55.59400 49.81400 31.50200 1.000 40.60750 476 ASP A O 1
ATOM 3146 N N . GLN A 1 212 ? 53.70100 48.67300 31.87800 1.000 47.36094 477 GLN A N 1
ATOM 3147 C CA . GLN A 1 212 ? 54.35100 47.36600 31.84800 1.000 45.51598 477 GLN A CA 1
ATOM 3148 C C . GLN A 1 212 ? 54.33800 46.85700 30.40200 1.000 44.07634 477 GLN A C 1
ATOM 3149 O O . GLN A 1 212 ? 53.40000 47.13600 29.65000 1.000 50.13759 477 GLN A O 1
ATOM 3163 N N . PRO A 1 213 ? 55.38200 46.13500 29.97400 1.000 53.98805 478 PRO A N 1
ATOM 3164 C CA . PRO A 1 213 ? 55.53900 45.82100 28.53800 1.000 49.64279 478 PRO A CA 1
ATOM 3165 C C . PRO A 1 213 ? 54.88400 44.54600 28.00900 1.000 53.63538 478 PRO A C 1
ATOM 3166 O O . PRO A 1 213 ? 54.81500 44.37500 26.78100 1.000 48.97692 478 PRO A O 1
ATOM 3177 N N . GLN A 1 214 ? 54.45400 43.63500 28.87300 1.000 49.18221 479 GLN A N 1
ATOM 3178 C CA . GLN A 1 214 ? 53.76900 42.43000 28.41600 1.000 50.14812 479 GLN A CA 1
ATOM 3179 C C . GLN A 1 214 ? 52.35600 42.76300 27.94200 1.000 33.34874 479 GLN A C 1
ATOM 3180 O O . GLN A 1 214 ? 51.63200 43.50100 28.60300 1.000 30.79580 479 GLN A O 1
ATOM 3194 N N . LYS A 1 215 ? 51.95800 42.18700 26.79400 1.000 28.12706 480 LYS A N 1
ATOM 3195 C CA . LYS A 1 215 ? 50.64600 42.48100 26.20100 1.000 27.42960 480 LYS A CA 1
ATOM 3196 C C . LYS A 1 215 ? 49.59900 41.40300 26.44200 1.000 28.10600 480 LYS A C 1
ATOM 3197 O O . LYS A 1 215 ? 48.39800 41.66200 26.27500 1.000 27.05588 480 LYS A O 1
ATOM 3216 N N . GLN A 1 216 ? 50.02000 40.19300 26.77600 1.000 27.72174 481 GLN A N 1
ATOM 3217 C CA . GLN A 1 216 ? 49.12800 39.10800 27.16500 1.000 26.46633 481 GLN A CA 1
ATOM 3218 C C . GLN A 1 216 ? 49.45100 38.78400 28.61200 1.000 29.55618 481 GLN A C 1
ATOM 3219 O O . GLN A 1 216 ? 50.61000 38.53200 28.94200 1.000 25.80573 481 GLN A O 1
ATOM 3233 N N . ARG A 1 217 ? 48.45100 38.84900 29.48900 1.000 25.08985 482 ARG A N 1
ATOM 3234 C CA . ARG A 1 217 ? 48.71000 38.81600 30.92400 1.000 27.26116 482 ARG A CA 1
ATOM 3235 C C . ARG A 1 217 ? 47.80700 37.80100 31.59200 1.000 28.40341 482 ARG A C 1
ATOM 3236 O O . ARG A 1 217 ? 46.59500 37.86500 31.43500 1.000 26.15314 482 ARG A O 1
ATOM 3257 N N . VAL A 1 218 ? 48.38900 36.89100 32.36400 1.000 24.57663 483 VAL A N 1
ATOM 3258 C CA . VAL A 1 218 ? 47.57300 36.03200 33.22400 1.000 26.45580 483 VAL A CA 1
ATOM 3259 C C . VAL A 1 218 ? 47.22800 36.77300 34.50500 1.000 28.52184 483 VAL A C 1
ATOM 3260 O O . VAL A 1 218 ? 47.81600 37.81100 34.81100 1.000 25.43200 483 VAL A O 1
ATOM 3273 N N . CYS A 1 219 ? 46.29400 36.22200 35.28100 1.000 24.78192 484 CYS A N 1
ATOM 3274 C CA . CYS A 1 219 ? 45.88500 36.81600 36.54900 1.000 25.41621 484 CYS A CA 1
ATOM 3275 C C . CYS A 1 219 ? 47.07500 36.98700 37.48400 1.000 26.07155 484 CYS A C 1
ATOM 3276 O O . CYS A 1 219 ? 47.90500 36.09300 37.62100 1.000 26.40053 484 CYS A O 1
ATOM 3284 N N A GLU A 1 220 ? 47.16900 38.17000 38.10100 0.380 25.47937 485 GLU A N 1
ATOM 3285 N N B GLU A 1 220 ? 47.16100 38.16100 38.11200 0.620 25.42936 485 GLU A N 1
ATOM 3286 C CA A GLU A 1 220 ? 48.22800 38.44100 39.07300 0.380 27.15852 485 GLU A CA 1
ATOM 3287 C CA B GLU A 1 220 ? 48.23300 38.43600 39.07000 0.620 27.06640 485 GLU A CA 1
ATOM 3288 C C A GLU A 1 220 ? 47.94100 37.78800 40.41900 0.380 27.77701 485 GLU A C 1
ATOM 3289 C C B GLU A 1 220 ? 47.94800 37.81500 40.43200 0.620 27.73490 485 GLU A C 1
ATOM 3290 O O A GLU A 1 220 ? 48.84600 37.23400 41.05900 0.380 26.52686 485 GLU A O 1
ATOM 3291 O O B GLU A 1 220 ? 48.86200 37.29600 41.09000 0.620 26.40053 485 GLU A O 1
ATOM 3314 N N . VAL A 1 221 ? 46.69300 37.87400 40.87800 1.000 24.67138 486 VAL A N 1
ATOM 3315 C CA . VAL A 1 221 ? 46.28700 37.31500 42.16000 1.000 26.92428 486 VAL A CA 1
ATOM 3316 C C . VAL A 1 221 ? 44.88900 36.72700 41.99100 1.000 27.22958 486 VAL A C 1
ATOM 3317 O O . VAL A 1 221 ? 43.95900 37.43200 41.58400 1.000 28.67712 486 VAL A O 1
ATOM 3331 N N . ASN A 1 222 ? 44.74000 35.45000 42.32400 1.000 22.48427 487 ASN A N 1
ATOM 3332 C CA . ASN A 1 222 ? 43.44400 34.79300 42.44400 1.000 23.85812 487 ASN A CA 1
ATOM 3333 C C . ASN A 1 222 ? 43.02700 34.79500 43.90500 1.000 23.69231 487 ASN A C 1
ATOM 3334 O O . ASN A 1 222 ? 43.79900 34.38500 44.78200 1.000 22.82642 487 ASN A O 1
ATOM 3345 N N . PHE A 1 223 ? 41.82200 35.27300 44.18400 1.000 22.06844 488 PHE A N 1
ATOM 3346 C CA . PHE A 1 223 ? 41.45000 35.45600 45.58600 1.000 23.56335 488 PHE A CA 1
ATOM 3347 C C . PHE A 1 223 ? 40.70700 34.25900 46.15500 1.000 20.96830 488 PHE A C 1
ATOM 3348 O O . PHE A 1 223 ? 40.05500 33.51800 45.42300 1.000 21.93421 488 PHE A O 1
ATOM 3365 N N . VAL A 1 224 ? 40.82500 34.09100 47.47500 1.000 22.94749 489 VAL A N 1
ATOM 3366 C CA . VAL A 1 224 ? 40.15300 33.05300 48.25000 1.000 22.33162 489 VAL A CA 1
ATOM 3367 C C . VAL A 1 224 ? 39.26300 33.73100 49.27000 1.000 24.25817 489 VAL A C 1
ATOM 3368 O O . VAL A 1 224 ? 39.70400 34.63200 49.99500 1.000 24.24501 489 VAL A O 1
ATOM 3381 N N . PHE A 1 225 ? 38.00700 33.28200 49.34600 1.000 22.54744 490 PHE A N 1
ATOM 3382 C CA . PHE A 1 225 ? 37.03200 33.83700 50.28200 1.000 23.64231 490 PHE A CA 1
ATOM 3383 C C . PHE A 1 225 ? 36.68400 32.89800 51.41100 1.000 24.95562 490 PHE A C 1
ATOM 3384 O O . PHE A 1 225 ? 36.33000 33.36700 52.49800 1.000 28.96663 490 PHE A O 1
ATOM 3401 N N . SER A 1 226 ? 36.86100 31.60200 51.21100 1.000 29.39826 491 SER A N 1
ATOM 3402 C CA . SER A 1 226 ? 36.42400 30.63200 52.20000 1.000 30.18257 491 SER A CA 1
ATOM 3403 C C . SER A 1 226 ? 37.39600 29.47200 52.17600 1.000 40.96544 491 SER A C 1
ATOM 3404 O O . SER A 1 226 ? 37.90600 29.11000 51.11000 1.000 36.14907 491 SER A O 1
ATOM 3412 N N . GLY A 1 227 ? 37.64600 28.91000 53.35900 1.000 38.25459 492 GLY A N 1
ATOM 3413 C CA . GLY A 1 227 ? 38.39000 27.69000 53.56000 1.000 47.87679 492 GLY A CA 1
ATOM 3414 C C . GLY A 1 227 ? 37.52900 26.45600 53.48700 1.000 43.31309 492 GLY A C 1
ATOM 3415 O O . GLY A 1 227 ? 38.01300 25.34300 53.72100 1.000 46.15553 492 GLY A O 1
ATOM 3419 N N . ASP A 1 228 ? 36.24900 26.62500 53.17800 1.000 40.35747 493 ASP A N 1
ATOM 3420 C CA . ASP A 1 228 ? 35.34300 25.50700 52.97200 1.000 49.68754 493 ASP A CA 1
ATOM 3421 C C . ASP A 1 228 ? 35.60900 24.90100 51.59900 1.000 38.96783 493 ASP A C 1
ATOM 3422 O O . ASP A 1 228 ? 35.46000 25.58900 50.58500 1.000 37.54924 493 ASP A O 1
ATOM 3431 N N . SER A 1 229 ? 35.90800 23.60400 51.55600 1.000 45.20805 494 SER A N 1
ATOM 3432 C CA . SER A 1 229 ? 36.05200 22.91200 50.28500 1.000 41.81291 494 SER A CA 1
ATOM 3433 C C . SER A 1 229 ? 34.75700 22.87400 49.48600 1.000 40.66277 494 SER A C 1
ATOM 3434 O O . SER A 1 229 ? 34.80300 22.63900 48.27300 1.000 38.61252 494 SER A O 1
ATOM 3442 N N . GLU A 1 230 ? 33.60900 23.07000 50.14700 1.000 40.85490 495 GLU A N 1
ATOM 3443 C CA . GLU A 1 230 ? 32.31500 23.11200 49.47800 1.000 45.23437 495 GLU A CA 1
ATOM 3444 C C . GLU A 1 230 ? 32.17700 24.32900 48.57100 1.000 41.30495 495 GLU A C 1
ATOM 3445 O O . GLU A 1 230 ? 31.38400 24.30000 47.61700 1.000 43.93948 495 GLU A O 1
ATOM 3457 N N . VAL A 1 231 ? 32.92600 25.40000 48.85400 1.000 35.56216 496 VAL A N 1
ATOM 3458 C CA . VAL A 1 231 ? 32.84600 26.64000 48.08000 1.000 30.77211 496 VAL A CA 1
ATOM 3459 C C . VAL A 1 231 ? 34.12800 26.96100 47.32100 1.000 34.46992 496 VAL A C 1
ATOM 3460 O O . VAL A 1 231 ? 34.12100 27.88700 46.49100 1.000 35.66217 496 VAL A O 1
ATOM 3473 N N A SER A 1 232 ? 35.21800 26.24300 47.56800 0.570 40.01006 497 SER A N 1
ATOM 3474 N N B SER A 1 232 ? 35.21900 26.24800 47.57100 0.430 39.98374 497 SER A N 1
ATOM 3475 C CA A SER A 1 232 ? 36.47300 26.59700 46.91600 0.570 40.05217 497 SER A CA 1
ATOM 3476 C CA B SER A 1 232 ? 36.47000 26.60700 46.91600 0.430 40.00743 497 SER A CA 1
ATOM 3477 C C A SER A 1 232 ? 36.32200 26.45700 45.40300 0.570 36.38068 497 SER A C 1
ATOM 3478 C C B SER A 1 232 ? 36.33200 26.45200 45.40500 0.430 36.37805 497 SER A C 1
ATOM 3479 O O A SER A 1 232 ? 35.68800 25.52300 44.89900 0.570 38.53883 497 SER A O 1
ATOM 3480 O O B SER A 1 232 ? 35.72500 25.50000 44.90500 0.430 38.50725 497 SER A O 1
ATOM 3495 N N . GLY A 1 233 ? 36.87800 27.41400 44.67400 1.000 31.71170 498 GLY A N 1
ATOM 3496 C CA . GLY A 1 233 ? 36.85100 27.34300 43.24400 1.000 29.86937 498 GLY A CA 1
ATOM 3497 C C . GLY A 1 233 ? 35.51800 27.63900 42.61500 1.000 35.99116 498 GLY A C 1
ATOM 3498 O O . GLY A 1 233 ? 35.33100 27.33500 41.44100 1.000 36.25171 498 GLY A O 1
ATOM 3503 N N . GLN A 1 234 ? 34.59300 28.22000 43.35200 1.000 30.18783 499 GLN A N 1
ATOM 3504 C CA . GLN A 1 234 ? 33.25800 28.49700 42.83600 1.000 26.39001 499 GLN A CA 1
ATOM 3505 C C . GLN A 1 234 ? 33.17600 29.90500 42.25900 1.000 27.27695 499 GLN A C 1
ATOM 3506 O O . GLN A 1 234 ? 34.00300 30.77800 42.52500 1.000 24.18711 499 GLN A O 1
ATOM 3520 N N . ARG A 1 235 ? 32.14400 30.11500 41.45600 1.000 21.09200 500 ARG A N 1
ATOM 3521 C CA . ARG A 1 235 ? 32.02200 31.36300 40.72400 1.000 15.77294 500 ARG A CA 1
ATOM 3522 C C . ARG A 1 235 ? 31.86600 32.53100 41.67600 1.000 23.69495 500 ARG A C 1
ATOM 3523 O O . ARG A 1 235 ? 31.44300 32.38800 42.82300 1.000 23.26858 500 ARG A O 1
ATOM 3544 N N . VAL A 1 236 ? 32.23100 33.69600 41.16200 1.000 18.50748 501 VAL A N 1
ATOM 3545 C CA . VAL A 1 236 ? 31.94900 34.99200 41.74500 1.000 25.45832 501 VAL A CA 1
ATOM 3546 C C . VAL A 1 236 ? 31.14300 35.71500 40.68600 1.000 23.67389 501 VAL A C 1
ATOM 3547 O O . VAL A 1 236 ? 31.65900 36.02400 39.60600 1.000 20.90777 501 VAL A O 1
ATOM 3560 N N . ASP A 1 237 ? 29.86300 35.91600 40.96200 1.000 21.47626 502 ASP A N 1
ATOM 3561 C CA . ASP A 1 237 ? 28.93000 36.44100 39.98200 1.000 22.72115 502 ASP A CA 1
ATOM 3562 C C . ASP A 1 237 ? 28.39700 37.81800 40.35400 1.000 23.52650 502 ASP A C 1
ATOM 3563 O O . ASP A 1 237 ? 27.50800 38.33500 39.66300 1.000 21.51311 502 ASP A O 1
ATOM 3572 N N . GLY A 1 238 ? 28.96000 38.44800 41.37700 1.000 22.49480 503 GLY A N 1
ATOM 3573 C CA . GLY A 1 238 ? 28.61900 39.80900 41.75700 1.000 20.11557 503 GLY A CA 1
ATOM 3574 C C . GLY A 1 238 ? 29.82300 40.45300 42.41300 1.000 20.73143 503 GLY A C 1
ATOM 3575 O O . GLY A 1 238 ? 30.49700 39.81900 43.22000 1.000 21.54995 503 GLY A O 1
ATOM 3579 N N . LEU A 1 239 ? 30.12100 41.70200 42.06200 1.000 19.51287 504 LEU A N 1
ATOM 3580 C CA . LEU A 1 239 ? 31.40800 42.31100 42.38000 1.000 16.87044 504 LEU A CA 1
ATOM 3581 C C . LEU A 1 239 ? 31.33000 43.80200 42.14300 1.000 23.08698 504 LEU A C 1
ATOM 3582 O O . LEU A 1 239 ? 31.03800 44.22500 41.02300 1.000 24.79245 504 LEU A O 1
ATOM 3598 N N . ALA A 1 240 ? 31.54100 44.60000 43.18900 1.000 20.01029 505 ALA A N 1
ATOM 3599 C CA . ALA A 1 240 ? 31.46000 46.05500 43.09300 1.000 19.67604 505 ALA A CA 1
ATOM 3600 C C . ALA A 1 240 ? 32.08100 46.65600 44.34600 1.000 21.28676 505 ALA A C 1
ATOM 3601 O O . ALA A 1 240 ? 32.13900 46.00100 45.39100 1.000 23.86339 505 ALA A O 1
ATOM 3608 N N . PHE A 1 241 ? 32.57200 47.88600 44.23100 1.000 21.48415 506 PHE A N 1
ATOM 3609 C CA . PHE A 1 241 ? 33.09700 48.58600 45.39200 1.000 20.24190 506 PHE A CA 1
ATOM 3610 C C . PHE A 1 241 ? 31.97400 49.34300 46.08700 1.000 26.01628 506 PHE A C 1
ATOM 3611 O O . PHE A 1 241 ? 31.22400 50.08200 45.44100 1.000 23.25279 506 PHE A O 1
ATOM 3628 N N . VAL A 1 242 ? 31.87700 49.16200 47.39900 1.000 24.33713 507 VAL A N 1
ATOM 3629 C CA . VAL A 1 242 ? 30.95200 49.92100 48.23300 1.000 22.97381 507 VAL A CA 1
ATOM 3630 C C . VAL A 1 242 ? 31.51400 51.30700 48.54800 1.000 24.58716 507 VAL A C 1
ATOM 3631 O O . VAL A 1 242 ? 30.76800 52.28400 48.66800 1.000 29.66408 507 VAL A O 1
ATOM 3644 N N . ASN A 1 243 ? 32.81500 51.40200 48.77800 1.000 21.97895 508 ASN A N 1
ATOM 3645 C CA . ASN A 1 243 ? 33.49900 52.67900 48.84200 1.000 25.31356 508 ASN A CA 1
ATOM 3646 C C . ASN A 1 243 ? 34.88500 52.47600 48.25000 1.000 25.27145 508 ASN A C 1
ATOM 3647 O O . ASN A 1 243 ? 35.15600 51.46300 47.60100 1.000 27.20853 508 ASN A O 1
ATOM 3658 N N . GLU A 1 244 ? 35.78100 53.43300 48.49600 1.000 24.10552 509 GLU A N 1
ATOM 3659 C CA . GLU A 1 244 ? 37.05200 53.38800 47.79100 1.000 32.37757 509 GLU A CA 1
ATOM 3660 C C . GLU A 1 244 ? 37.86500 52.16700 48.18600 1.000 32.42757 509 GLU A C 1
ATOM 3661 O O . GLU A 1 244 ? 38.69800 51.70900 47.40100 1.000 34.15410 509 GLU A O 1
ATOM 3673 N N . ASP A 1 245 ? 37.65000 51.62300 49.39300 1.000 26.47949 510 ASP A N 1
ATOM 3674 C CA . ASP A 1 245 ? 38.44900 50.48800 49.84300 1.000 24.57926 510 ASP A CA 1
ATOM 3675 C C . ASP A 1 245 ? 37.68300 49.17200 49.89600 1.000 24.71349 510 ASP A C 1
ATOM 3676 O O . ASP A 1 245 ? 38.29100 48.11000 49.74400 1.000 29.44037 510 ASP A O 1
ATOM 3685 N N . VAL A 1 246 ? 36.37100 49.20200 50.11800 1.000 24.05815 511 VAL A N 1
ATOM 3686 C CA . VAL A 1 246 ? 35.63400 48.00200 50.49000 1.000 21.69734 511 VAL A CA 1
ATOM 3687 C C . VAL A 1 246 ? 34.96600 47.43400 49.25600 1.000 22.79221 511 VAL A C 1
ATOM 3688 O O . VAL A 1 246 ? 34.25100 48.15000 48.54400 1.000 23.86865 511 VAL A O 1
ATOM 3701 N N . VAL A 1 247 ? 35.18800 46.13300 49.02200 1.000 22.77905 512 VAL A N 1
ATOM 3702 C CA . VAL A 1 247 ? 34.61100 45.39500 47.91300 1.000 20.38929 512 VAL A CA 1
ATOM 3703 C C . VAL A 1 247 ? 33.46200 44.56400 48.45200 1.000 25.39778 512 VAL A C 1
ATOM 3704 O O . VAL A 1 247 ? 33.58100 43.93400 49.51300 1.000 19.67868 512 VAL A O 1
ATOM 3717 N N . ALA A 1 248 ? 32.37000 44.52200 47.70500 1.000 21.05252 513 ALA A N 1
ATOM 3718 C CA . ALA A 1 248 ? 31.28900 43.58100 47.93200 1.000 19.60235 513 ALA A CA 1
ATOM 3719 C C . ALA A 1 248 ? 31.34500 42.54400 46.82500 1.000 23.25805 513 ALA A C 1
ATOM 3720 O O . ALA A 1 248 ? 31.40100 42.88800 45.64000 1.000 22.16318 513 ALA A O 1
ATOM 3727 N N . SER A 1 249 ? 31.33400 41.27200 47.19800 1.000 18.53906 514 SER A N 1
ATOM 3728 C CA . SER A 1 249 ? 31.39000 40.23700 46.17500 1.000 19.05228 514 SER A CA 1
ATOM 3729 C C . SER A 1 249 ? 30.62000 39.03400 46.66600 1.000 21.27624 514 SER A C 1
ATOM 3730 O O . SER A 1 249 ? 30.41000 38.86100 47.86800 1.000 20.84460 514 SER A O 1
ATOM 3738 N N . LYS A 1 250 ? 30.13700 38.24800 45.71700 1.000 18.03374 515 LYS A N 1
ATOM 3739 C CA . LYS A 1 250 ? 29.37300 37.06500 46.06100 1.000 17.14416 515 LYS A CA 1
ATOM 3740 C C . LYS A 1 250 ? 29.54300 36.01000 44.98800 1.000 20.82092 515 LYS A C 1
ATOM 3741 O O . LYS A 1 250 ? 29.87200 36.30800 43.83100 1.000 18.34694 515 LYS A O 1
ATOM 3760 N N . GLY A 1 251 ? 29.25100 34.77400 45.37900 1.000 21.41573 516 GLY A N 1
ATOM 3761 C CA . GLY A 1 251 ? 28.93100 33.71800 44.43100 1.000 21.51311 516 GLY A CA 1
ATOM 3762 C C . GLY A 1 251 ? 27.52700 33.17500 44.62700 1.000 23.23436 516 GLY A C 1
ATOM 3763 O O . GLY A 1 251 ? 26.64000 33.86000 45.15600 1.000 24.34502 516 GLY A O 1
ATOM 3767 N N . SER A 1 252 ? 27.31600 31.94000 44.18600 1.000 19.11545 517 SER A N 1
ATOM 3768 C CA . SER A 1 252 ? 26.05300 31.24300 44.31900 1.000 29.13507 517 SER A CA 1
ATOM 3769 C C . SER A 1 252 ? 26.15700 30.12100 45.34300 1.000 25.38199 517 SER A C 1
ATOM 3770 O O . SER A 1 252 ? 27.24500 29.60300 45.62800 1.000 27.95072 517 SER A O 1
ATOM 3778 N N . GLY A 1 253 ? 25.00400 29.77000 45.90700 1.000 26.83480 518 GLY A N 1
ATOM 3779 C CA . GLY A 1 253 ? 24.90100 28.64700 46.80900 1.000 29.29825 518 GLY A CA 1
ATOM 3780 C C . GLY A 1 253 ? 25.48000 28.85400 48.18300 1.000 21.31308 518 GLY A C 1
ATOM 3781 O O . GLY A 1 253 ? 25.66900 27.87500 48.90900 1.000 28.84820 518 GLY A O 1
ATOM 3785 N N . GLN A 1 254 ? 25.77600 30.09700 48.57600 1.000 21.99211 519 GLN A N 1
ATOM 3786 C CA . GLN A 1 254 ? 26.43600 30.36600 49.83800 1.000 25.71361 519 GLN A CA 1
ATOM 3787 C C . GLN A 1 254 ? 25.63000 31.24300 50.77000 1.000 26.20841 519 GLN A C 1
ATOM 3788 O O . GLN A 1 254 ? 26.06400 31.47100 51.90600 1.000 22.69746 519 GLN A O 1
ATOM 3802 N N . GLY A 1 255 ? 24.53100 31.81200 50.30100 1.000 22.02896 520 GLY A N 1
ATOM 3803 C CA . GLY A 1 255 ? 23.70100 32.64700 51.15000 1.000 24.53978 520 GLY A CA 1
ATOM 3804 C C . GLY A 1 255 ? 24.41400 33.84700 51.71500 1.000 18.70487 520 GLY A C 1
ATOM 3805 O O . GLY A 1 255 ? 23.96500 34.38800 52.73100 1.000 19.29442 520 GLY A O 1
ATOM 3809 N N . THR A 1 256 ? 25.45300 34.34000 51.03300 1.000 20.41561 521 THR A N 1
ATOM 3810 C CA . THR A 1 256 ? 26.39500 35.25900 51.65400 1.000 17.75739 521 THR A CA 1
ATOM 3811 C C . THR A 1 256 ? 26.94600 36.24200 50.63000 1.000 17.56000 521 THR A C 1
ATOM 3812 O O . THR A 1 256 ? 27.30000 35.85300 49.51500 1.000 22.37637 521 THR A O 1
ATOM 3823 N N . ILE A 1 257 ? 27.03900 37.50400 51.04000 1.000 16.71779 522 ILE A N 1
ATOM 3824 C CA . ILE A 1 257 ? 27.79200 38.53500 50.34400 1.000 19.84712 522 ILE A CA 1
ATOM 3825 C C . ILE A 1 257 ? 28.94600 38.94700 51.25000 1.000 24.21869 522 ILE A C 1
ATOM 3826 O O . ILE A 1 257 ? 28.74600 39.23700 52.43300 1.000 22.52639 522 ILE A O 1
ATOM 3842 N N . TYR A 1 258 ? 30.14700 38.96400 50.68900 1.000 17.41525 523 TYR A N 1
ATOM 3843 C CA . TYR A 1 258 ? 31.37400 39.25000 51.39700 1.000 18.71540 523 TYR A CA 1
ATOM 3844 C C . TYR A 1 258 ? 31.72800 40.70800 51.21500 1.000 19.91028 523 TYR A C 1
ATOM 3845 O O . TYR A 1 258 ? 31.65200 41.22900 50.10100 1.000 22.62903 523 TYR A O 1
ATOM 3863 N N . LEU A 1 259 ? 32.10800 41.36300 52.31000 1.000 18.72856 524 LEU A N 1
ATOM 3864 C CA . LEU A 1 259 ? 32.64100 42.71300 52.28100 1.000 20.28927 524 LEU A CA 1
ATOM 3865 C C . LEU A 1 259 ? 34.10300 42.60900 52.69300 1.000 23.79759 524 LEU A C 1
ATOM 3866 O O . LEU A 1 259 ? 34.40200 42.11200 53.78000 1.000 21.06568 524 LEU A O 1
ATOM 3882 N N . TRP A 1 260 ? 35.01100 43.05000 51.82900 1.000 23.30806 525 TRP A N 1
ATOM 3883 C CA . TRP A 1 260 ? 36.42000 42.88500 52.13000 1.000 22.72115 525 TRP A CA 1
ATOM 3884 C C . TRP A 1 260 ? 37.20900 44.12500 51.74700 1.000 23.58441 525 TRP A C 1
ATOM 3885 O O . TRP A 1 260 ? 36.77900 44.93100 50.91500 1.000 23.78443 525 TRP A O 1
ATOM 3906 N N . SER A 1 261 ? 38.39700 44.24200 52.33700 1.000 23.60020 526 SER A N 1
ATOM 3907 C CA . SER A 1 261 ? 39.22900 45.43300 52.18100 1.000 22.33689 526 SER A CA 1
ATOM 3908 C C . SER A 1 261 ? 40.23100 45.22400 51.05000 1.000 23.98709 526 SER A C 1
ATOM 3909 O O . SER A 1 261 ? 41.07900 44.32300 51.10600 1.000 22.93959 526 SER A O 1
ATOM 3917 N N . TRP A 1 262 ? 40.12400 46.05600 50.01800 1.000 22.80537 527 TRP A N 1
ATOM 3918 C CA . TRP A 1 262 ? 41.11800 46.05300 48.95800 1.000 24.93983 527 TRP A CA 1
ATOM 3919 C C . TRP A 1 262 ? 42.51700 46.31400 49.51300 1.000 28.34287 527 TRP A C 1
ATOM 3920 O O . TRP A 1 262 ? 43.46600 45.57300 49.23300 1.000 29.71935 527 TRP A O 1
ATOM 3941 N N . SER A 1 263 ? 42.65700 47.37200 50.30800 1.000 31.53536 528 SER A N 1
ATOM 3942 C CA . SER A 1 263 ? 43.98400 47.79700 50.73900 1.000 28.71397 528 SER A CA 1
ATOM 3943 C C . SER A 1 263 ? 44.62100 46.77500 51.66500 1.000 33.96460 528 SER A C 1
ATOM 3944 O O . SER A 1 263 ? 45.79400 46.43500 51.49400 1.000 30.54050 528 SER A O 1
ATOM 3952 N N . GLN A 1 264 ? 43.87100 46.25700 52.63400 1.000 30.12730 529 GLN A N 1
ATOM 3953 C CA . GLN A 1 264 ? 44.46800 45.28700 53.54300 1.000 30.95108 529 GLN A CA 1
ATOM 3954 C C . GLN A 1 264 ? 44.79600 44.00000 52.80900 1.000 29.87200 529 GLN A C 1
ATOM 3955 O O . GLN A 1 264 ? 45.82800 43.37100 53.06600 1.000 30.55366 529 GLN A O 1
ATOM 3969 N N . THR A 1 265 ? 43.93300 43.58700 51.88700 1.000 22.71062 530 THR A N 1
ATOM 3970 C CA . THR A 1 265 ? 44.22800 42.38000 51.12400 1.000 26.32947 530 THR A CA 1
ATOM 3971 C C . THR A 1 265 ? 45.49100 42.57000 50.30000 1.000 24.97142 530 THR A C 1
ATOM 3972 O O . THR A 1 265 ? 46.41200 41.74800 50.33800 1.000 30.07992 530 THR A O 1
ATOM 3983 N N . TRP A 1 266 ? 45.54300 43.65400 49.53100 1.000 28.44025 531 TRP A N 1
ATOM 3984 C CA . TRP A 1 266 ? 46.65500 43.87100 48.61800 1.000 30.09571 531 TRP A CA 1
ATOM 3985 C C . TRP A 1 266 ? 47.95400 44.02800 49.37300 1.000 37.74663 531 TRP A C 1
ATOM 3986 O O . TRP A 1 266 ? 49.00400 43.60100 48.88900 1.000 36.77809 531 TRP A O 1
ATOM 4007 N N . ALA A 1 267 ? 47.90300 44.65500 50.55500 1.000 35.22791 532 ALA A N 1
ATOM 4008 C CA . ALA A 1 267 ? 49.10200 44.82000 51.37700 1.000 42.14189 532 ALA A CA 1
ATOM 4009 C C . ALA A 1 267 ? 49.66400 43.47900 51.83600 1.000 45.86339 532 ALA A C 1
ATOM 4010 O O . ALA A 1 267 ? 50.87200 43.34100 52.02200 1.000 42.65511 532 ALA A O 1
ATOM 4017 N N . SER A 1 268 ? 48.80400 42.49000 52.05900 1.000 41.37075 533 SER A N 1
ATOM 4018 C CA . SER A 1 268 ? 49.24800 41.18400 52.52500 1.000 33.98039 533 SER A CA 1
ATOM 4019 C C . SER A 1 268 ? 49.89500 40.35200 51.42000 1.000 40.54433 533 SER A C 1
ATOM 4020 O O . SER A 1 268 ? 50.43900 39.27800 51.71000 1.000 40.98123 533 SER A O 1
ATOM 4028 N N . ARG A 1 269 ? 49.92600 40.84500 50.18200 1.000 44.43954 534 ARG A N 1
ATOM 4029 C CA . ARG A 1 269 ? 50.06500 39.93800 49.04600 1.000 46.01868 534 ARG A CA 1
ATOM 4030 C C . ARG A 1 269 ? 51.47200 39.35800 48.93000 1.000 48.91376 534 ARG A C 1
ATOM 4031 O O . ARG A 1 269 ? 51.64300 38.13600 48.80800 1.000 48.74005 534 ARG A O 1
ATOM 4052 N N . GLY A 1 270 ? 52.48200 40.21600 48.89600 1.000 41.54709 535 GLY A N 1
ATOM 4053 C CA . GLY A 1 270 ? 53.82700 39.76600 48.57000 1.000 39.29418 535 GLY A CA 1
ATOM 4054 C C . GLY A 1 270 ? 53.94400 39.29600 47.13500 1.000 46.56874 535 GLY A C 1
ATOM 4055 O O . GLY A 1 270 ? 53.65900 40.04600 46.19500 1.000 42.75776 535 GLY A O 1
ATOM 4059 N N . SER A 1 271 ? 54.35300 38.05100 46.92800 1.000 40.67856 536 SER A N 1
ATOM 4060 C CA . SER A 1 271 ? 54.37700 37.50700 45.57800 1.000 47.12144 536 SER A CA 1
ATOM 4061 C C . SER A 1 271 ? 53.37600 36.37800 45.38300 1.000 45.28438 536 SER A C 1
ATOM 4062 O O . SER A 1 271 ? 53.36400 35.76500 44.31100 1.000 46.94247 536 SER A O 1
ATOM 4070 N N . GLN A 1 272 ? 52.54000 36.09300 46.39000 1.000 44.74747 537 GLN A N 1
ATOM 4071 C CA . GLN A 1 272 ? 51.57400 35.00600 46.29400 1.000 42.28665 537 GLN A CA 1
ATOM 4072 C C . GLN A 1 272 ? 50.61700 35.24500 45.14000 1.000 32.82499 537 GLN A C 1
ATOM 4073 O O . GLN A 1 272 ? 50.08100 36.34700 44.99500 1.000 34.55151 537 GLN A O 1
ATOM 4087 N N . SER A 1 273 ? 50.40300 34.21200 44.31500 1.000 30.89844 538 SER A N 1
ATOM 4088 C CA A SER A 1 273 ? 49.43400 34.27100 43.22900 0.580 28.57974 538 SER A CA 1
ATOM 4089 C CA B SER A 1 273 ? 49.42700 34.29800 43.23700 0.420 28.59027 538 SER A CA 1
ATOM 4090 C C . SER A 1 273 ? 48.03600 33.84300 43.67200 1.000 24.13974 538 SER A C 1
ATOM 4091 O O . SER A 1 273 ? 47.06900 34.11900 42.96900 1.000 27.34538 538 SER A O 1
ATOM 4106 N N . VAL A 1 274 ? 47.90700 33.19400 44.82400 1.000 24.47662 539 VAL A N 1
ATOM 4107 C CA . VAL A 1 274 ? 46.61100 32.83900 45.40700 1.000 25.50569 539 VAL A CA 1
ATOM 4108 C C . VAL A 1 274 ? 46.55500 33.45100 46.80000 1.000 27.73227 539 VAL A C 1
ATOM 4109 O O . VAL A 1 274 ? 47.44400 33.20000 47.62300 1.000 26.01891 539 VAL A O 1
ATOM 4122 N N . LEU A 1 275 ? 45.53000 34.22800 47.06800 1.000 25.65834 540 LEU A N 1
ATOM 4123 C CA . LEU A 1 275 ? 45.50800 35.03300 48.28500 1.000 26.17682 540 LEU A CA 1
ATOM 4124 C C . LEU A 1 275 ? 44.13400 35.09300 48.95700 1.000 24.57400 540 LEU A C 1
ATOM 4125 O O . LEU A 1 275 ? 43.15000 35.50500 48.33200 1.000 23.47650 540 LEU A O 1
ATOM 4141 N N . PRO A 1 276 ? 44.04300 34.67700 50.22800 1.000 28.11653 541 PRO A N 1
ATOM 4142 C CA . PRO A 1 276 ? 42.82500 34.92500 51.01500 1.000 23.83180 541 PRO A CA 1
ATOM 4143 C C . PRO A 1 276 ? 42.59000 36.41100 51.20200 1.000 26.99008 541 PRO A C 1
ATOM 4144 O O . PRO A 1 276 ? 43.50700 37.15200 51.53100 1.000 24.23712 541 PRO A O 1
ATOM 4155 N N . VAL A 1 277 ? 41.34900 36.84000 50.99800 1.000 26.52950 542 VAL A N 1
ATOM 4156 C CA . VAL A 1 277 ? 41.02300 38.24700 51.19400 1.000 19.92344 542 VAL A CA 1
ATOM 4157 C C . VAL A 1 277 ? 40.88600 38.54200 52.68300 1.000 24.28186 542 VAL A C 1
ATOM 4158 O O . VAL A 1 277 ? 40.65300 37.65400 53.50700 1.000 25.64518 542 VAL A O 1
ATOM 4171 N N . VAL A 1 278 ? 41.08500 39.80900 53.03600 1.000 23.78706 543 VAL A N 1
ATOM 4172 C CA . VAL A 1 278 ? 40.86100 40.27600 54.39300 1.000 22.75273 543 VAL A CA 1
ATOM 4173 C C . VAL A 1 278 ? 39.37300 40.61700 54.46000 1.000 25.31356 543 VAL A C 1
ATOM 4174 O O . VAL A 1 278 ? 38.92800 41.63000 53.92600 1.000 20.13399 543 VAL A O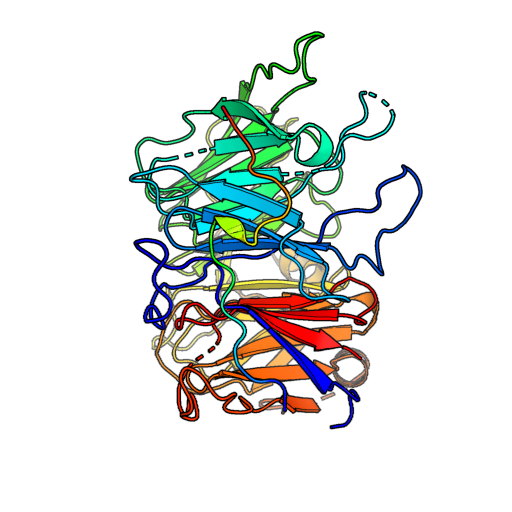 1
ATOM 4187 N N . ILE A 1 279 ? 38.59800 39.75700 55.11200 1.000 24.81613 544 ILE A N 1
ATOM 4188 C CA . ILE A 1 279 ? 37.14800 39.93800 55.20700 1.000 26.39527 544 ILE A CA 1
ATOM 4189 C C . ILE A 1 279 ? 36.81900 40.93900 56.30300 1.000 23.54493 544 ILE A C 1
ATOM 4190 O O . ILE A 1 279 ? 37.36600 40.86900 57.40200 1.000 24.46872 544 ILE A O 1
ATOM 4206 N N . LEU A 1 280 ? 35.93500 41.88400 56.00700 1.000 21.65523 545 LEU A N 1
ATOM 4207 C CA . LEU A 1 280 ? 35.50100 42.84900 57.00800 1.000 20.35770 545 LEU A CA 1
ATOM 4208 C C . LEU A 1 280 ? 34.16500 42.46200 57.63000 1.000 23.11330 545 LEU A C 1
ATOM 4209 O O . LEU A 1 280 ? 33.96400 42.64300 58.83400 1.000 27.44803 545 LEU A O 1
ATOM 4225 N N . ALA A 1 281 ? 33.24500 41.96800 56.81700 1.000 23.71337 546 ALA A N 1
ATOM 4226 C CA . ALA A 1 281 ? 31.94300 41.53300 57.28800 1.000 24.44504 546 ALA A CA 1
ATOM 4227 C C . ALA A 1 281 ? 31.35500 40.60500 56.24600 1.000 24.07920 546 ALA A C 1
ATOM 4228 O O . ALA A 1 281 ? 31.82200 40.54500 55.10300 1.000 21.72629 546 ALA A O 1
ATOM 4235 N N . GLN A 1 282 ? 30.32300 39.87200 56.67100 1.000 23.66073 547 GLN A N 1
ATOM 4236 C CA . GLN A 1 282 ? 29.55000 38.98700 55.81400 1.000 20.38929 547 GLN A CA 1
ATOM 4237 C C . GLN A 1 282 ? 28.07300 39.30800 55.97900 1.000 26.39527 547 GLN A C 1
ATOM 4238 O O . GLN A 1 282 ? 27.59100 39.49500 57.10300 1.000 21.67892 547 GLN A O 1
ATOM 4252 N N . LEU A 1 283 ? 27.37600 39.40300 54.86600 1.000 20.52878 548 LEU A N 1
ATOM 4253 C CA . LEU A 1 283 ? 25.97100 39.75200 54.82900 1.000 18.97070 548 LEU A CA 1
ATOM 4254 C C . LEU A 1 283 ? 25.14600 38.52900 54.48500 1.000 20.51035 548 LEU A C 1
ATOM 4255 O O . LEU A 1 283 ? 25.51500 37.77400 53.58700 1.000 18.55749 548 LEU A O 1
ATOM 4271 N N . GLN A 1 284 ? 24.00000 38.36900 55.15700 1.000 17.12837 549 GLN A N 1
ATOM 4272 C CA . GLN A 1 284 ? 23.05300 37.34200 54.74800 1.000 19.34969 549 GLN A CA 1
ATOM 4273 C C . GLN A 1 284 ? 22.35800 37.76500 53.45500 1.000 21.98421 549 GLN A C 1
ATOM 4274 O O . GLN A 1 284 ? 21.83000 38.88400 53.34600 1.000 18.88121 549 GLN A O 1
ATOM 4288 N N . TRP A 1 285 ? 22.35900 36.86900 52.48500 1.000 17.07836 550 TRP A N 1
ATOM 4289 C CA . TRP A 1 285 ? 21.64000 36.99300 51.22000 1.000 17.32576 550 TRP A CA 1
ATOM 4290 C C . TRP A 1 285 ? 20.79900 35.72700 51.04500 1.000 21.91579 550 TRP A C 1
ATOM 4291 O O . TRP A 1 285 ? 20.80900 34.82900 51.88800 1.000 22.98170 550 TRP A O 1
ATOM 4312 N N . SER A 1 286 ? 20.02400 35.67200 49.96800 1.000 20.72617 551 SER A N 1
ATOM 4313 C CA . SER A 1 286 ? 19.23800 34.47600 49.70600 1.000 20.28927 551 SER A CA 1
ATOM 4314 C C . SER A 1 286 ? 20.06600 33.20100 49.66200 1.000 18.85489 551 SER A C 1
ATOM 4315 O O . SER A 1 286 ? 21.20600 33.20900 49.18800 1.000 22.59745 551 SER A O 1
ATOM 4323 N N . PRO A 1 287 ? 19.52400 32.07700 50.12700 1.000 19.52076 552 PRO A N 1
ATOM 4324 C CA . PRO A 1 287 ? 20.26900 30.81000 50.10900 1.000 25.31093 552 PRO A CA 1
ATOM 4325 C C . PRO A 1 287 ? 20.24600 30.07900 48.78200 1.000 29.19034 552 PRO A C 1
ATOM 4326 O O . PRO A 1 287 ? 20.70200 28.93900 48.73200 1.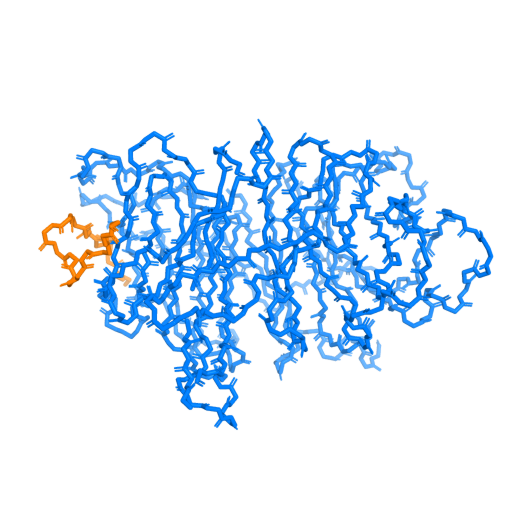000 30.62736 552 PRO A O 1
ATOM 4337 N N . THR A 1 288 ? 19.72800 30.68500 47.72100 1.000 27.61647 553 THR A N 1
ATOM 4338 C CA . THR A 1 288 ? 19.54000 29.96100 46.47200 1.000 25.59517 553 THR A CA 1
ATOM 4339 C C . THR A 1 288 ? 20.87400 29.48000 45.91900 1.000 30.83528 553 THR A C 1
ATOM 4340 O O . THR A 1 288 ? 21.89600 30.16100 46.01200 1.000 27.05324 553 THR A O 1
ATOM 4351 N N . SER A 1 289 ? 20.85700 28.30000 45.33100 1.000 28.77450 554 SER A N 1
ATOM 4352 C CA . SER A 1 289 ? 21.98600 27.81500 44.56000 1.000 31.87751 554 SER A CA 1
ATOM 4353 C C . SER A 1 289 ? 21.98900 28.32400 43.13700 1.000 33.67509 554 SER A C 1
ATOM 4354 O O . SER A 1 289 ? 22.91400 27.99000 42.39400 1.000 34.99104 554 SER A O 1
ATOM 4362 N N . LEU A 1 290 ? 20.99300 29.10600 42.73300 1.000 29.75883 555 LEU A N 1
ATOM 4363 C CA . LEU A 1 290 ? 20.94700 29.58000 41.36000 1.000 31.41166 555 LEU A CA 1
ATOM 4364 C C . LEU A 1 290 ? 22.03500 30.60800 41.11900 1.000 30.43523 555 LEU A C 1
ATOM 4365 O O . LEU A 1 290 ? 22.33300 31.44700 41.97500 1.000 28.69555 555 LEU A O 1
ATOM 4381 N N . ALA A 1 291 ? 22.61800 30.53900 39.93700 1.000 27.80070 556 ALA A N 1
ATOM 4382 C CA . ALA A 1 291 ? 23.73400 31.39700 39.59800 1.000 30.85896 556 ALA A CA 1
ATOM 4383 C C . ALA A 1 291 ? 23.28600 32.66200 38.88200 1.000 36.37278 556 ALA A C 1
ATOM 4384 O O . ALA A 1 291 ? 22.20900 32.72600 38.28600 1.000 29.41668 556 ALA A O 1
ATOM 4391 N N . TYR A 1 292 ? 24.16200 33.66800 38.93500 1.000 29.72988 557 TYR A N 1
ATOM 4392 C CA . TYR A 1 292 ? 24.14700 34.86000 38.08400 1.000 27.75596 557 TYR A CA 1
ATOM 4393 C C . TYR A 1 292 ? 23.17900 35.90100 38.61300 1.000 27.63489 557 TYR A C 1
ATOM 4394 O O . TYR A 1 292 ? 22.57600 36.65300 37.85200 1.000 27.41645 557 TYR A O 1
ATOM 4412 N N . PHE A 1 293 ? 23.08300 35.98500 39.92800 1.000 20.79723 558 PHE A N 1
ATOM 4413 C CA . PHE A 1 293 ? 22.48600 37.12600 40.59400 1.000 19.62604 558 PHE A CA 1
ATOM 4414 C C . PHE A 1 293 ? 23.61000 38.09900 40.91800 1.000 20.98673 558 PHE A C 1
ATOM 4415 O O . PHE A 1 293 ? 24.42700 37.82500 41.81200 1.000 23.65020 558 PHE A O 1
ATOM 4432 N N . SER A 1 294 ? 23.69000 39.20300 40.15500 1.000 17.29681 559 SER A N 1
ATOM 4433 C CA . SER A 1 294 ? 24.76700 40.16100 40.36600 1.000 17.38630 559 SER A CA 1
ATOM 4434 C C . SER A 1 294 ? 24.35300 41.15800 41.43900 1.000 22.05528 559 SER A C 1
ATOM 4435 O O . SER A 1 294 ? 23.16500 41.36000 41.69900 1.000 33.75142 559 SER A O 1
ATOM 4443 N N . LEU A 1 295 ? 25.34000 41.78800 42.05600 1.000 22.05264 560 LEU A N 1
ATOM 4444 C CA . LEU A 1 295 ? 25.05600 42.80600 43.06000 1.000 16.55198 560 LEU A CA 1
ATOM 4445 C C . LEU A 1 295 ? 25.53300 44.14100 42.51800 1.000 17.58632 560 LEU A C 1
ATOM 4446 O O . LEU A 1 295 ? 26.26500 44.20100 41.53500 1.000 22.76326 560 LEU A O 1
ATOM 4462 N N . SER A 1 296 ? 25.13700 45.21400 43.18100 1.000 19.01807 561 SER A N 1
ATOM 4463 C CA . SER A 1 296 ? 25.65400 46.52100 42.82700 1.000 19.12598 561 SER A CA 1
ATOM 4464 C C . SER A 1 296 ? 25.71200 47.33500 44.10400 1.000 19.46549 561 SER A C 1
ATOM 4465 O O . SER A 1 296 ? 25.30500 46.88000 45.16400 1.000 17.82845 561 SER A O 1
ATOM 4473 N N . THR A 1 297 ? 26.22800 48.54400 43.99400 1.000 20.41561 562 THR A N 1
ATOM 4474 C CA . THR A 1 297 ? 26.35900 49.39500 45.16300 1.000 21.27887 562 THR A CA 1
ATOM 4475 C C . THR A 1 297 ? 25.92400 50.80400 44.81700 1.000 25.66097 562 THR A C 1
ATOM 4476 O O . THR A 1 297 ? 25.87800 51.20000 43.64600 1.000 23.37386 562 THR A O 1
ATOM 4487 N N . CYS A 1 298 ? 25.61400 51.56200 45.86700 1.000 25.21355 563 CYS A N 1
ATOM 4488 C CA . CYS A 1 298 ? 25.34400 52.99000 45.77000 1.000 25.92942 563 CYS A CA 1
ATOM 4489 C C . CYS A 1 298 ? 26.26200 53.61000 46.81400 1.000 27.13220 563 CYS A C 1
ATOM 4490 O O . CYS A 1 298 ? 25.87700 53.77400 47.97400 1.000 28.19549 563 CYS A O 1
ATOM 4498 N N . PRO A 1 299 ? 27.50300 53.92000 46.44300 1.000 31.40113 564 PRO A N 1
ATOM 4499 C CA . PRO A 1 299 ? 28.48500 54.33500 47.45700 1.000 28.01389 564 PRO A CA 1
ATOM 4500 C C . PRO A 1 299 ? 28.07400 55.54600 48.25600 1.000 37.25973 564 PRO A C 1
ATOM 4501 O O . PRO A 1 299 ? 28.33900 55.59600 49.46200 1.000 29.12981 564 PRO A O 1
ATOM 4512 N N . ASP A 1 300 ? 27.44200 56.53200 47.61700 1.000 31.37481 565 ASP A N 1
ATOM 4513 C CA . ASP A 1 300 ? 27.10300 57.76200 48.32800 1.000 35.61216 565 ASP A CA 1
ATOM 4514 C C . ASP A 1 300 ? 26.15300 57.47600 49.47800 1.000 36.94127 565 ASP A C 1
ATOM 4515 O O . ASP A 1 300 ? 26.09200 58.23600 50.44400 1.000 34.18305 565 ASP A O 1
ATOM 4524 N N . LYS A 1 301 ? 25.36500 56.41000 49.37300 1.000 33.84090 566 LYS A N 1
ATOM 4525 C CA . LYS A 1 301 ? 24.43100 56.04000 50.42300 1.000 34.11462 566 LYS A CA 1
ATOM 4526 C C . LYS A 1 301 ? 24.87100 54.81600 51.20800 1.000 30.31416 566 LYS A C 1
ATOM 4527 O O . LYS A 1 301 ? 24.09200 54.32900 52.03900 1.000 29.07980 566 LYS A O 1
ATOM 4546 N N . ASN A 1 302 ? 26.07200 54.29000 50.93800 1.000 28.22707 567 ASN A N 1
ATOM 4547 C CA . ASN A 1 302 ? 26.63900 53.17000 51.67800 1.000 27.95335 567 ASN A CA 1
ATOM 4548 C C . ASN A 1 302 ? 25.78400 51.92000 51.51600 1.000 26.47423 567 ASN A C 1
ATOM 4549 O O . ASN A 1 302 ? 25.56400 51.18700 52.47400 1.000 25.25829 567 ASN A O 1
ATOM 4560 N N . LEU A 1 303 ? 25.29400 51.67800 50.30100 1.000 22.35005 568 LEU A N 1
ATOM 4561 C CA . LEU A 1 303 ? 24.34700 50.59300 50.06200 1.000 17.95478 568 LEU A CA 1
ATOM 4562 C C . LEU A 1 303 ? 24.94600 49.51100 49.18100 1.000 19.95766 568 LEU A C 1
ATOM 4563 O O . LEU A 1 303 ? 25.62100 49.80900 48.18200 1.000 23.18962 568 LEU A O 1
ATOM 4579 N N . VAL A 1 304 ? 24.65600 48.25300 49.54900 1.000 21.18938 569 VAL A N 1
ATOM 4580 C CA . VAL A 1 304 ? 24.75200 47.10000 48.66100 1.000 21.45520 569 VAL A CA 1
ATOM 4581 C C . VAL A 1 304 ? 23.33800 46.68400 48.26000 1.000 20.39718 569 VAL A C 1
ATOM 4582 O O . VAL A 1 304 ? 22.42700 46.64400 49.10300 1.000 22.23424 569 VAL A O 1
ATOM 4595 N N . LEU A 1 305 ? 23.16800 46.31800 46.98900 1.000 17.16522 570 LEU A N 1
ATOM 4596 C CA . LEU A 1 305 ? 21.89100 45.94500 46.40500 1.000 18.19692 570 LEU A CA 1
ATOM 4597 C C . LEU A 1 305 ? 22.04900 44.60300 45.71100 1.000 18.38905 570 LEU A C 1
ATOM 4598 O O . LEU A 1 305 ? 23.00700 44.40500 44.96100 1.000 18.03111 570 LEU A O 1
ATOM 4614 N N . CYS A 1 306 ? 21.12000 43.69000 45.92400 1.000 18.27061 571 CYS A N 1
ATOM 4615 C CA . CYS A 1 306 ? 21.18100 42.40400 45.23400 1.000 22.43953 571 CYS A CA 1
ATOM 4616 C C . CYS A 1 306 ? 19.79700 41.78400 45.11500 1.000 17.30997 571 CYS A C 1
ATOM 4617 O O . CYS A 1 306 ? 19.12800 41.58600 46.12900 1.000 20.70775 571 CYS A O 1
ATOM 4625 N N . GLY A 1 307 ? 19.37600 41.47100 43.88600 1.000 19.12861 572 GLY A N 1
ATOM 4626 C CA . GLY A 1 307 ? 18.10000 40.80500 43.69100 1.000 22.80800 572 GLY A CA 1
ATOM 4627 C C . GLY A 1 307 ? 18.20500 39.32900 44.00600 1.000 21.14201 572 GLY A C 1
ATOM 4628 O O . GLY A 1 307 ? 19.29400 38.79800 44.23600 1.000 27.32433 572 GLY A O 1
ATOM 4632 N N . ASP A 1 308 ? 17.06100 38.64100 44.01000 1.000 20.92356 573 ASP A N 1
ATOM 4633 C CA . ASP A 1 308 ? 17.07900 37.20700 44.26200 1.000 20.38665 573 ASP A CA 1
ATOM 4634 C C . ASP A 1 308 ? 16.05800 36.49000 43.39100 1.000 21.29729 573 ASP A C 1
ATOM 4635 O O . ASP A 1 308 ? 15.38700 37.09000 42.52800 1.000 18.87595 573 ASP A O 1
ATOM 4644 N N . GLU A 1 309 ? 15.94000 35.17100 43.65500 1.000 20.99199 574 GLU A N 1
ATOM 4645 C CA . GLU A 1 309 ? 15.17800 34.24000 42.84100 1.000 24.39240 574 GLU A CA 1
ATOM 4646 C C . GLU A 1 309 ? 13.67900 34.34200 43.05900 1.000 20.32349 574 GLU A C 1
ATOM 4647 O O . GLU A 1 309 ? 12.91600 33.74900 42.29800 1.000 21.46836 574 GLU A O 1
ATOM 4659 N N . GLU A 1 310 ? 13.23600 35.07700 44.06200 1.000 19.49707 575 GLU A N 1
ATOM 4660 C CA . GLU A 1 310 ? 11.84600 35.42700 44.23300 1.000 22.01317 575 GLU A CA 1
ATOM 4661 C C . GLU A 1 310 ? 11.52900 36.81800 43.71500 1.000 21.82367 575 GLU A C 1
ATOM 4662 O O . GLU A 1 310 ? 10.38800 37.26900 43.85800 1.000 21.20517 575 GLU A O 1
ATOM 4674 N N . GLY A 1 311 ? 12.50300 37.51400 43.13900 1.000 18.46274 576 GLY A N 1
ATOM 4675 C CA . GLY A 1 311 ? 12.26200 38.85800 42.63500 1.000 20.26559 576 GLY A CA 1
ATOM 4676 C C . GLY A 1 311 ? 12.36200 39.95000 43.67600 1.000 22.37900 576 GLY A C 1
ATOM 4677 O O . GLY A 1 311 ? 11.99500 41.10000 43.38900 1.000 21.52100 576 GLY A O 1
ATOM 4681 N N . SER A 1 312 ? 12.87300 39.64000 44.87100 1.000 17.75213 577 SER A N 1
ATOM 4682 C CA . SER A 1 312 ? 13.10200 40.64200 45.88900 1.000 19.85238 577 SER A CA 1
ATOM 4683 C C . SER A 1 312 ? 14.40300 41.37600 45.60000 1.000 20.69985 577 SER A C 1
ATOM 4684 O O . SER A 1 312 ? 15.30200 40.86500 44.93300 1.000 23.93971 577 SER A O 1
ATOM 4692 N N . VAL A 1 313 ? 14.52200 42.56900 46.15200 1.000 24.67664 578 VAL A N 1
ATOM 4693 C CA . VAL A 1 313 ? 15.78800 43.28000 46.18200 1.000 19.53392 578 VAL A CA 1
ATOM 4694 C C . VAL A 1 313 ? 16.23300 43.37400 47.63000 1.000 23.77127 578 VAL A C 1
ATOM 4695 O O . VAL A 1 313 ? 15.55900 44.00400 48.44600 1.000 19.65762 578 VAL A O 1
ATOM 4708 N N . TRP A 1 314 ? 17.36800 42.75200 47.93900 1.000 18.34430 579 TRP A N 1
ATOM 4709 C CA . TRP A 1 314 ? 17.97500 42.88600 49.25000 1.000 21.46047 579 TRP A CA 1
ATOM 4710 C C . TRP A 1 314 ? 18.78800 44.15600 49.27100 1.000 19.76026 579 TRP A C 1
ATOM 4711 O O . TRP A 1 314 ? 19.60300 44.39600 48.36900 1.000 21.19991 579 TRP A O 1
ATOM 4732 N N . ILE A 1 315 ? 18.56900 44.97300 50.30000 1.000 19.01544 580 ILE A N 1
ATOM 4733 C CA . ILE A 1 315 ? 19.25400 46.24200 50.44300 1.000 21.45520 580 ILE A CA 1
ATOM 4734 C C . ILE A 1 315 ? 19.97100 46.25100 51.78300 1.000 20.07346 580 ILE A C 1
ATOM 4735 O O . ILE A 1 315 ? 19.35000 46.01600 52.83200 1.000 22.23688 580 ILE A O 1
ATOM 4751 N N . TYR A 1 316 ? 21.24600 46.61400 51.76000 1.000 24.13447 581 TYR A N 1
ATOM 4752 C CA . TYR A 1 316 ? 22.05600 46.65100 52.97500 1.000 20.53930 581 TYR A CA 1
ATOM 4753 C C . TYR A 1 316 ? 22.68400 48.02700 53.10500 1.000 26.15314 581 TYR A C 1
ATOM 4754 O O . TYR A 1 316 ? 23.49200 48.41000 52.25500 1.000 22.25793 581 TYR A O 1
ATOM 4772 N N . ASP A 1 317 ? 22.37200 48.74100 54.18600 1.000 19.42075 582 ASP A N 1
ATOM 4773 C CA . ASP A 1 317 ? 23.05200 49.99000 54.51800 1.000 25.76888 582 ASP A CA 1
ATOM 4774 C C . ASP A 1 317 ? 24.21300 49.64100 55.43700 1.000 25.26356 582 ASP A C 1
ATOM 4775 O O . ASP A 1 317 ? 24.01600 49.42200 56.63600 1.000 25.85310 582 ASP A O 1
ATOM 4784 N N . VAL A 1 318 ? 25.42200 49.58400 54.87900 1.000 22.40269 583 VAL A N 1
ATOM 4785 C CA . VAL A 1 318 ? 26.55500 49.02500 55.61100 1.000 25.35041 583 VAL A CA 1
ATOM 4786 C C . VAL A 1 318 ? 27.38800 50.07300 56.32800 1.000 27.93230 583 VAL A C 1
ATOM 4787 O O . VAL A 1 318 ? 28.46700 49.78400 56.84600 1.000 26.84006 583 VAL A O 1
ATOM 4800 N N . GLU A 1 319 ? 26.84900 51.28300 56.45000 1.000 28.38235 584 GLU A N 1
ATOM 4801 C CA . GLU A 1 319 ? 27.62300 52.36000 57.07200 1.000 33.04344 584 GLU A CA 1
ATOM 4802 C C . GLU A 1 319 ? 28.03800 52.00400 58.50200 1.000 37.30974 584 GLU A C 1
ATOM 4803 O O . GLU A 1 319 ? 29.22900 51.96300 58.83300 1.000 35.27791 584 GLU A O 1
ATOM 4815 N N . HIS A 1 320 ? 27.06000 51.77100 59.37600 1.000 36.80441 585 HIS A N 1
ATOM 4816 C CA . HIS A 1 320 ? 27.36100 51.47700 60.78400 1.000 40.33115 585 HIS A CA 1
ATOM 4817 C C . HIS A 1 320 ? 28.22000 50.22600 60.91100 1.000 35.82798 585 HIS A C 1
ATOM 4818 O O . HIS A 1 320 ? 29.16900 50.17300 61.70800 1.000 36.97549 585 HIS A O 1
ATOM 4832 N N . LEU A 1 321 ? 27.90200 49.21800 60.11000 1.000 31.18795 586 LEU A N 1
ATOM 4833 C CA . LEU A 1 321 ? 28.64300 47.96400 60.11000 1.000 29.44827 586 LEU A CA 1
ATOM 4834 C C . LEU A 1 321 ? 30.12200 48.18500 59.88000 1.000 38.62042 586 LEU A C 1
ATOM 4835 O O . LEU A 1 321 ? 30.95800 47.64200 60.60200 1.000 42.18927 586 LEU A O 1
ATOM 4851 N N . LEU A 1 322 ? 30.46100 48.94100 58.83700 1.000 32.05911 587 LEU A N 1
ATOM 4852 C CA . LEU A 1 322 ? 31.86100 49.17000 58.49100 1.000 33.27241 587 LEU A CA 1
ATOM 4853 C C . LEU A 1 322 ? 32.53700 50.19400 59.39300 1.000 35.14106 587 LEU A C 1
ATOM 4854 O O . LEU A 1 322 ? 33.75200 50.35200 59.30100 1.000 37.34132 587 LEU A O 1
ATOM 4870 N N . LYS A 1 323 ? 31.78100 50.93300 60.20700 1.000 42.72091 588 LYS A N 1
ATOM 4871 C CA . LYS A 1 323 ? 32.38800 51.81700 61.20500 1.000 43.01042 588 LYS A CA 1
ATOM 4872 C C . LYS A 1 323 ? 32.73800 51.07300 62.49300 1.000 49.37171 588 LYS A C 1
ATOM 4873 O O . LYS A 1 323 ? 33.71800 51.43000 63.15800 1.000 54.50917 588 LYS A O 1
ATOM 4892 N N . GLN A 1 324 ? 31.97400 50.03500 62.84400 1.000 51.67198 589 GLN A N 1
ATOM 4893 C CA . GLN A 1 324 ? 32.26500 49.17300 63.99300 1.000 60.38092 589 GLN A CA 1
ATOM 4894 C C . GLN A 1 324 ? 32.14200 47.69900 63.60600 1.000 57.92537 589 GLN A C 1
ATOM 4895 O O . GLN A 1 324 ? 31.31900 46.96400 64.16100 1.000 59.13604 589 GLN A O 1
ATOM 4909 N N . THR A 1 331 ? 29.42500 36.83300 62.13500 1.000 34.39623 596 THR A N 1
ATOM 4910 C CA . THR A 1 331 ? 28.03300 36.41900 62.04100 1.000 40.07323 596 THR A CA 1
ATOM 4911 C C . THR A 1 331 ? 27.37100 37.11200 60.85500 1.000 41.94450 596 THR A C 1
ATOM 4912 O O . THR A 1 331 ? 27.70600 38.25300 60.55400 1.000 41.71026 596 THR A O 1
ATOM 4922 N N . LEU A 1 332 ? 26.43000 36.44800 60.18700 1.000 34.39886 597 LEU A N 1
ATOM 4923 C CA . LEU A 1 332 ? 25.90300 37.02400 58.96400 1.000 24.70296 597 LEU A CA 1
ATOM 4924 C C . LEU A 1 332 ? 24.98500 38.18800 59.28800 1.000 27.44803 597 LEU A C 1
ATOM 4925 O O . LEU A 1 332 ? 24.03900 38.04600 60.06600 1.000 27.22958 597 LEU A O 1
ATOM 4941 N N . GLN A 1 333 ? 25.26900 39.34400 58.69600 1.000 22.14476 598 GLN A N 1
ATOM 4942 C CA . GLN A 1 333 ? 24.48700 40.54500 58.99100 1.000 20.97883 598 GLN A CA 1
ATOM 4943 C C . GLN A 1 333 ? 23.24100 40.60700 58.11200 1.000 21.47363 598 GLN A C 1
ATOM 4944 O O . GLN A 1 333 ? 23.29400 40.25300 56.92000 1.000 22.17898 598 GLN A O 1
ATOM 4958 N N . PRO A 1 334 ? 22.11300 41.03300 58.67300 1.000 23.91866 599 PRO A N 1
ATOM 4959 C CA . PRO A 1 334 ? 20.87200 41.03400 57.90000 1.000 27.17431 599 PRO A CA 1
ATOM 4960 C C . PRO A 1 334 ? 20.76700 42.25900 57.01700 1.000 24.66612 599 PRO A C 1
ATOM 4961 O O . PRO A 1 334 ? 21.42600 43.29000 57.24800 1.000 23.90813 599 PRO A O 1
ATOM 4972 N N . PRO A 1 335 ? 19.92300 42.18400 56.00100 1.000 21.60785 600 PRO A N 1
ATOM 4973 C CA . PRO A 1 335 ? 19.66000 43.35400 55.17300 1.000 22.78694 600 PRO A CA 1
ATOM 4974 C C . PRO A 1 335 ? 18.92000 44.40100 55.97800 1.000 22.29741 600 PRO A C 1
ATOM 4975 O O . PRO A 1 335 ? 18.21900 44.10000 56.94100 1.000 24.72665 600 PRO A O 1
ATOM 4986 N N . THR A 1 336 ? 19.05900 45.64400 55.52200 1.000 21.63154 601 THR A N 1
ATOM 4987 C CA . THR A 1 336 ? 18.28500 46.75200 56.06300 1.000 20.08925 601 THR A CA 1
ATOM 4988 C C . THR A 1 336 ? 16.83200 46.69200 55.62800 1.000 25.25829 601 THR A C 1
ATOM 4989 O O . THR A 1 336 ? 15.94400 47.10800 56.38300 1.000 22.56850 601 THR A O 1
ATOM 5000 N N . GLN A 1 337 ? 16.58400 46.15800 54.43500 1.000 28.13495 602 GLN A N 1
ATOM 5001 C CA . GLN A 1 337 ? 15.26900 46.09600 53.82300 1.000 28.57711 602 GLN A CA 1
ATOM 5002 C C . GLN A 1 337 ? 15.28500 45.03100 52.74300 1.000 28.27971 602 GLN A C 1
ATOM 5003 O O . GLN A 1 337 ? 16.27300 44.88200 52.02000 1.000 24.98194 602 GLN A O 1
ATOM 5017 N N . ILE A 1 338 ? 14.19700 44.29000 52.63100 1.000 22.92117 603 ILE A N 1
ATOM 5018 C CA . ILE A 1 338 ? 13.99400 43.38500 51.49800 1.000 23.36859 603 ILE A CA 1
ATOM 5019 C C . ILE A 1 338 ? 12.75600 43.87500 50.76900 1.000 29.11402 603 ILE A C 1
ATOM 5020 O O . ILE A 1 338 ? 11.63900 43.80600 51.29700 1.000 27.39276 603 ILE A O 1
ATOM 5036 N N . LEU A 1 339 ? 12.96300 44.38000 49.56200 1.000 25.32146 604 LEU A N 1
ATOM 5037 C CA . LEU A 1 339 ? 11.92200 44.96000 48.71000 1.000 24.72928 604 LEU A CA 1
ATOM 5038 C C . LEU A 1 339 ? 11.29500 43.83100 47.90900 1.000 23.12909 604 LEU A C 1
ATOM 5039 O O . LEU A 1 339 ? 11.88300 43.33200 46.95600 1.000 24.60032 604 LEU A O 1
ATOM 5055 N N . LYS A 1 340 ? 10.10700 43.40500 48.32400 1.000 21.28150 605 LYS A N 1
ATOM 5056 C CA . LYS A 1 340 ? 9.46500 42.25400 47.71500 1.000 20.53141 605 LYS A CA 1
ATOM 5057 C C . LYS A 1 340 ? 8.96700 42.58100 46.31500 1.000 25.21092 605 LYS A C 1
ATOM 5058 O O . LYS A 1 340 ? 8.59800 43.71200 46.00700 1.000 22.23951 605 LYS A O 1
ATOM 5077 N N . TRP A 1 341 ? 8.96300 41.57700 45.47100 1.000 22.28951 606 TRP A N 1
ATOM 5078 C CA . TRP A 1 341 ? 8.34200 41.72200 44.15100 1.000 18.93648 606 TRP A CA 1
ATOM 5079 C C . TRP A 1 341 ? 6.87600 42.10100 44.29900 1.000 18.47853 606 TRP A C 1
ATOM 5080 O O . TRP A 1 341 ? 6.10000 41.35500 44.93700 1.000 23.43965 606 TRP A O 1
ATOM 5101 N N . PRO A 1 342 ? 6.43800 43.24000 43.76000 1.000 19.01807 607 PRO A N 1
ATOM 5102 C CA . PRO A 1 342 ? 5.06200 43.67300 44.02700 1.000 23.16857 607 PRO A CA 1
ATOM 5103 C C . PRO A 1 342 ? 4.00200 43.02700 43.14900 1.000 24.22133 607 PRO A C 1
ATOM 5104 O O . PRO A 1 342 ? 2.82800 43.40400 43.25500 1.000 24.91615 607 PRO A O 1
ATOM 5115 N N . GLN A 1 343 ? 4.34000 42.04600 42.31600 1.000 22.81589 608 GLN A N 1
ATOM 5116 C CA . GLN A 1 343 ? 3.35100 41.33700 41.52200 1.000 19.34442 608 GLN A CA 1
ATOM 5117 C C . GLN A 1 343 ? 2.45600 42.27600 40.70700 1.000 18.46011 608 GLN A C 1
ATOM 5118 O O . GLN A 1 343 ? 1.22800 42.21200 40.78800 1.000 23.16594 608 GLN A O 1
ATOM 5132 N N . PRO A 1 344 ? 3.05700 43.10700 39.83400 1.000 19.63920 609 PRO A N 1
ATOM 5133 C CA . PRO A 1 344 ? 2.24900 43.96600 38.95800 1.000 22.28162 609 PRO A CA 1
ATOM 5134 C C . PRO A 1 344 ? 1.43400 43.13900 37.97800 1.000 23.37386 609 PRO A C 1
ATOM 5135 O O . PRO A 1 344 ? 1.82400 42.03800 37.58500 1.000 22.03948 609 PRO A O 1
ATOM 5146 N N . VAL A 1 345 ? 0.30600 43.70800 37.56200 1.000 23.15541 610 VAL A N 1
ATOM 5147 C CA . VAL A 1 345 ? -0.61800 43.02500 36.65900 1.000 22.04475 610 VAL A CA 1
ATOM 5148 C C . VAL A 1 345 ? -0.17000 43.15900 35.20900 1.000 24.47399 610 VAL A C 1
ATOM 5149 O O . VAL A 1 345 ? 0.13300 44.25600 34.72700 1.000 27.44540 610 VAL A O 1
ATOM 5162 N N . ALA A 1 346 ? -0.14800 42.03200 34.49900 1.000 25.16881 611 ALA A N 1
ATOM 5163 C CA . ALA A 1 346 ? 0.10400 42.01100 33.06400 1.000 26.03207 611 ALA A CA 1
ATOM 5164 C C . ALA A 1 346 ? -1.01500 41.23400 32.40000 1.000 31.11689 611 ALA A C 1
ATOM 5165 O O . ALA A 1 346 ? -1.36800 40.14000 32.85100 1.000 24.07394 611 ALA A O 1
ATOM 5172 N N . LEU A 1 347 ? -1.58500 41.79700 31.33900 1.000 26.69794 612 LEU A N 1
ATOM 5173 C CA . LEU A 1 347 ? -2.68000 41.15200 30.63700 1.000 31.71959 612 LEU A CA 1
ATOM 5174 C C . LEU A 1 347 ? -3.82000 40.83600 31.59000 1.000 33.24083 612 LEU A C 1
ATOM 5175 O O . LEU A 1 347 ? -4.53700 39.85400 31.39800 1.000 26.62161 612 LEU A O 1
ATOM 5191 N N . GLY A 1 348 ? -3.95800 41.66300 32.62700 1.000 24.67664 613 GLY A N 1
ATOM 5192 C CA . GLY A 1 348 ? -4.98100 41.53300 33.64500 1.000 29.05875 613 GLY A CA 1
ATOM 5193 C C . GLY A 1 348 ? -4.68300 40.59300 34.80300 1.000 26.73478 613 GLY A C 1
ATOM 5194 O O . GLY A 1 348 ? -5.50100 40.49500 35.71700 1.000 29.39037 613 GLY A O 1
ATOM 5198 N N . GLN A 1 349 ? -3.55300 39.90300 34.79300 1.000 23.56862 614 GLN A N 1
ATOM 5199 C CA . GLN A 1 349 ? -3.23400 38.95300 35.85400 1.000 23.96340 614 GLN A CA 1
ATOM 5200 C C . GLN A 1 349 ? -1.96300 39.34300 36.60800 1.000 21.85788 614 GLN A C 1
ATOM 5201 O O . GLN A 1 349 ? -1.00000 39.85100 36.01100 1.000 24.49241 614 GLN A O 1
ATOM 5215 N N . PRO A 1 350 ? -1.90600 39.09400 37.91700 1.000 21.78682 615 PRO A N 1
ATOM 5216 C CA . PRO A 1 350 ? -0.65900 39.38500 38.63500 1.000 23.33438 615 PRO A CA 1
ATOM 5217 C C . PRO A 1 350 ? 0.48500 38.53200 38.10400 1.000 22.00790 615 PRO A C 1
ATOM 5218 O O . PRO A 1 350 ? 0.34400 37.31200 37.93500 1.000 24.15553 615 PRO A O 1
ATOM 5229 N N . VAL A 1 351 ? 1.64100 39.17300 37.88900 1.000 22.90275 616 VAL A N 1
ATOM 5230 C CA . VAL A 1 351 ? 2.89600 38.45600 37.68300 1.000 23.53966 616 VAL A CA 1
ATOM 5231 C C . VAL A 1 351 ? 3.36000 37.98500 39.05700 1.000 24.20817 616 VAL A C 1
ATOM 5232 O O . VAL A 1 351 ? 4.07000 38.69000 39.77700 1.000 22.92906 616 VAL A O 1
ATOM 5245 N N . THR A 1 352 ? 2.93200 36.78800 39.46000 1.000 22.76062 617 THR A N 1
ATOM 5246 C CA . THR A 1 352 ? 3.13700 36.41700 40.85200 1.000 23.79233 617 THR A CA 1
ATOM 5247 C C . THR A 1 352 ? 4.57700 36.04900 41.13700 1.000 20.67880 617 THR A C 1
ATOM 5248 O O . THR A 1 352 ? 5.02100 36.21900 42.27600 1.000 27.44276 617 THR A O 1
ATOM 5259 N N . LYS A 1 353 ? 5.31300 35.55600 40.12400 1.000 26.34526 618 LYS A N 1
ATOM 5260 C CA . LYS A 1 353 ? 6.68000 35.06800 40.29000 1.000 27.82702 618 LYS A CA 1
ATOM 5261 C C . LYS A 1 353 ? 7.60200 35.67200 39.23900 1.000 21.82104 618 LYS A C 1
ATOM 5262 O O . LYS A 1 353 ? 7.23500 35.76500 38.06800 1.000 23.43702 618 LYS A O 1
ATOM 5281 N N . THR A 1 354 ? 8.79000 36.09300 39.67000 1.000 22.13160 619 THR A N 1
ATOM 5282 C CA . THR A 1 354 ? 9.87200 36.46600 38.76900 1.000 23.05276 619 THR A CA 1
ATOM 5283 C C . THR A 1 354 ? 11.18400 36.35700 39.53100 1.000 26.99797 619 THR A C 1
ATOM 5284 O O . THR A 1 354 ? 11.21000 36.12500 40.74400 1.000 23.83444 619 THR A O 1
ATOM 5312 N N . VAL A 1 356 ? 14.99200 38.61000 39.86600 1.000 17.95215 621 VAL A N 1
ATOM 5313 C CA . VAL A 1 356 ? 15.68800 39.87000 39.59300 1.000 19.09439 621 VAL A CA 1
ATOM 5314 C C . VAL A 1 356 ? 17.17000 39.55700 39.64100 1.000 23.38965 621 VAL A C 1
ATOM 5315 O O . VAL A 1 356 ? 17.73700 39.40200 40.72200 1.000 22.58955 621 VAL A O 1
ATOM 5328 N N A ASN A 1 357 ? 17.81100 39.48700 38.48600 0.540 22.65798 622 ASN A N 1
ATOM 5329 N N B ASN A 1 357 ? 17.80200 39.48100 38.47900 0.460 22.66588 622 ASN A N 1
ATOM 5330 C CA A ASN A 1 357 ? 19.22100 39.12700 38.40300 0.540 23.17646 622 ASN A CA 1
ATOM 5331 C CA B ASN A 1 357 ? 19.21200 39.13100 38.36200 0.460 23.20805 622 ASN A CA 1
ATOM 5332 C C A ASN A 1 357 ? 20.14800 40.33400 38.41300 0.540 22.37900 622 ASN A C 1
ATOM 5333 C C B ASN A 1 357 ? 20.13400 40.33800 38.44200 0.460 22.39479 622 ASN A C 1
ATOM 5334 O O A ASN A 1 357 ? 21.34700 40.17400 38.67100 0.540 23.05803 622 ASN A O 1
ATOM 5335 O O B ASN A 1 357 ? 21.31600 40.17900 38.77200 0.460 23.07382 622 ASN A O 1
ATOM 5356 N N . THR A 1 358 ? 19.63000 41.51600 38.13500 1.000 20.08136 623 THR A N 1
ATOM 5357 C CA . THR A 1 358 ? 20.42300 42.73200 38.12200 1.000 20.87092 623 THR A CA 1
ATOM 5358 C C . THR A 1 358 ? 19.61700 43.87100 38.71900 1.000 23.40807 623 THR A C 1
ATOM 5359 O O . THR A 1 358 ? 18.43700 44.03400 38.40800 1.000 20.53141 623 THR A O 1
ATOM 5371 N N . VAL A 1 359 ? 20.26900 44.66800 39.54900 1.000 16.77043 624 VAL A N 1
ATOM 5372 C CA . VAL A 1 359 ? 19.64500 45.80700 40.21200 1.000 20.18663 624 VAL A CA 1
ATOM 5373 C C . VAL A 1 359 ? 20.65800 46.92400 40.18900 1.000 20.09188 624 VAL A C 1
ATOM 5374 O O . VAL A 1 359 ? 21.78800 46.73600 40.65300 1.000 20.08136 624 VAL A O 1
ATOM 5387 N N . VAL A 1 360 ? 20.26800 48.09100 39.69500 1.000 16.66779 625 VAL A N 1
ATOM 5388 C CA . VAL A 1 360 ? 21.19300 49.22400 39.55000 1.000 20.20769 625 VAL A CA 1
ATOM 5389 C C . VAL A 1 360 ? 20.46800 50.49400 39.95100 1.000 23.05803 625 VAL A C 1
ATOM 5390 O O . VAL A 1 360 ? 19.34000 50.73500 39.49300 1.000 21.06832 625 VAL A O 1
ATOM 5403 N N . ALA A 1 361 ? 21.11600 51.32900 40.77800 1.000 20.58668 626 ALA A N 1
ATOM 5404 C CA . ALA A 1 361 ? 20.54400 52.61900 41.15100 1.000 19.52603 626 ALA A CA 1
ATOM 5405 C C . ALA A 1 361 ? 21.41000 53.75000 40.63100 1.000 20.63668 626 ALA A C 1
ATOM 5406 O O . ALA A 1 361 ? 22.60000 53.55400 40.40700 1.000 20.67616 626 ALA A O 1
ATOM 5413 N N . ASN A 1 362 ? 20.82500 54.92800 40.42500 1.000 23.92918 627 ASN A N 1
ATOM 5414 C CA . ASN A 1 362 ? 21.69100 56.07800 40.12800 1.000 19.53392 627 ASN A CA 1
ATOM 5415 C C . ASN A 1 362 ? 22.48800 56.45200 41.37900 1.000 23.43439 627 ASN A C 1
ATOM 5416 O O . ASN A 1 362 ? 22.25500 55.94000 42.46500 1.000 20.91567 627 ASN A O 1
ATOM 5427 N N . ALA A 1 363 ? 23.48300 57.32400 41.20800 1.000 24.54768 628 ALA A N 1
ATOM 5428 C CA . ALA A 1 363 ? 24.42500 57.54800 42.29900 1.000 24.59505 628 ALA A CA 1
ATOM 5429 C C . ALA A 1 363 ? 23.77400 58.22500 43.49900 1.000 33.53297 628 ALA A C 1
ATOM 5430 O O . ALA A 1 363 ? 24.22700 58.03900 44.63400 1.000 29.51407 628 ALA A O 1
ATOM 5437 N N . ALA A 1 364 ? 22.73700 59.01700 43.27100 1.000 24.82666 629 ALA A N 1
ATOM 5438 C CA . ALA A 1 364 ? 22.01500 59.66500 44.35800 1.000 27.84544 629 ALA A CA 1
ATOM 5439 C C . ALA A 1 364 ? 20.96100 58.77200 44.99900 1.000 27.91914 629 ALA A C 1
ATOM 5440 O O . ALA A 1 364 ? 20.33100 59.17800 45.98300 1.000 25.17144 629 ALA A O 1
ATOM 5447 N N . PHE A 1 365 ? 20.72300 57.59700 44.44300 1.000 24.10552 630 PHE A N 1
ATOM 5448 C CA . PHE A 1 365 ? 19.66800 56.70000 44.92300 1.000 24.64243 630 PHE A CA 1
ATOM 5449 C C . PHE A 1 365 ? 18.29500 57.38800 44.91600 1.000 28.54026 630 PHE A C 1
ATOM 5450 O O . PHE A 1 365 ? 17.54900 57.36100 45.89500 1.000 28.59290 630 PHE A O 1
ATOM 5467 N N . THR A 1 366 ? 17.96300 58.02700 43.79300 1.000 25.17144 631 THR A N 1
ATOM 5468 C CA . THR A 1 366 ? 16.62100 58.55300 43.59500 1.000 25.06090 631 THR A CA 1
ATOM 5469 C C . THR A 1 366 ? 15.81000 57.70200 42.63800 1.000 27.81123 631 THR A C 1
ATOM 5470 O O . THR A 1 366 ? 14.58400 57.78300 42.66300 1.000 26.72162 631 THR A O 1
ATOM 5481 N N . TYR A 1 367 ? 16.47500 56.88900 41.81400 1.000 22.76062 632 TYR A N 1
ATOM 5482 C CA . TYR A 1 367 ? 15.86200 55.91100 40.92500 1.000 21.41573 632 TYR A CA 1
ATOM 5483 C C . TYR A 1 367 ? 16.66100 54.62800 41.05200 1.000 24.80824 632 TYR A C 1
ATOM 5484 O O . TYR A 1 367 ? 17.89200 54.64900 41.14900 1.000 23.81601 632 TYR A O 1
ATOM 5502 N N . LEU A 1 368 ? 15.94100 53.51900 41.07100 1.000 21.83420 633 LEU A N 1
ATOM 5503 C CA . LEU A 1 368 ? 16.49000 52.17500 41.13100 1.000 19.50234 633 LEU A CA 1
ATOM 5504 C C . LEU A 1 368 ? 15.81400 51.34700 40.05100 1.000 22.46322 633 LEU A C 1
ATOM 5505 O O . LEU A 1 368 ? 14.59200 51.42600 39.86200 1.000 24.62927 633 LEU A O 1
ATOM 5521 N N . THR A 1 369 ? 16.61100 50.58200 39.31500 1.000 20.78670 634 THR A N 1
ATOM 5522 C CA . THR A 1 369 ? 16.10800 49.73300 38.24100 1.000 18.92069 634 THR A CA 1
ATOM 5523 C C . THR A 1 369 ? 16.41900 48.29600 38.61200 1.000 29.44827 634 THR A C 1
ATOM 5524 O O . THR A 1 369 ? 17.54700 47.98000 39.00300 1.000 26.95850 634 THR A O 1
ATOM 5535 N N . ALA A 1 370 ? 15.41700 47.44400 38.51000 1.000 23.08698 635 ALA A N 1
ATOM 5536 C CA . ALA A 1 370 ? 15.55900 46.01800 38.76600 1.000 20.38665 635 ALA A CA 1
ATOM 5537 C C . ALA A 1 370 ? 15.08900 45.29600 37.52100 1.000 17.05994 635 ALA A C 1
ATOM 5538 O O . ALA A 1 370 ? 13.93700 45.46800 37.09300 1.000 22.66851 635 ALA A O 1
ATOM 5545 N N . LEU A 1 371 ? 15.97500 44.51700 36.93300 1.000 16.49671 636 LEU A N 1
ATOM 5546 C CA . LEU A 1 371 ? 15.69900 43.76700 35.71800 1.000 20.08662 636 LEU A CA 1
ATOM 5547 C C . LEU A 1 371 ? 15.26900 42.35500 36.06700 1.000 23.00013 636 LEU A C 1
ATOM 5548 O O . LEU A 1 371 ? 15.85400 41.73000 36.95300 1.000 20.99989 636 LEU A O 1
ATOM 5564 N N . THR A 1 372 ? 14.30000 41.83100 35.32800 1.000 20.95778 637 THR A N 1
ATOM 5565 C CA . THR A 1 372 ? 13.75900 40.51600 35.62800 1.000 17.12574 637 THR A CA 1
ATOM 5566 C C . THR A 1 372 ? 14.08100 39.52700 34.52300 1.000 19.63656 637 THR A C 1
ATOM 5567 O O . THR A 1 372 ? 14.53400 39.89000 33.44100 1.000 21.07621 637 THR A O 1
ATOM 5578 N N . ASP A 1 373 ? 13.78000 38.25200 34.79400 1.000 19.27863 638 ASP A N 1
ATOM 5579 C CA . ASP A 1 373 ? 13.71700 37.22500 33.75600 1.000 19.56287 638 ASP A CA 1
ATOM 5580 C C . ASP A 1 373 ? 12.33300 37.11700 33.14400 1.000 23.19752 638 ASP A C 1
ATOM 5581 O O . ASP A 1 373 ? 11.93800 36.04600 32.63200 1.000 25.18723 638 ASP A O 1
ATOM 5590 N N . SER A 1 374 ? 11.57300 38.21700 33.17700 1.000 18.74435 639 SER A N 1
ATOM 5591 C CA . SER A 1 374 ? 10.20700 38.22300 32.69000 1.000 21.75261 639 SER A CA 1
ATOM 5592 C C . SER A 1 374 ? 9.93700 39.35700 31.71800 1.000 21.03410 639 SER A C 1
ATOM 5593 O O . SER A 1 374 ? 8.77700 39.77000 31.55500 1.000 21.55785 639 SER A O 1
ATOM 5601 N N . ASN A 1 375 ? 10.95600 39.85900 31.04700 1.000 21.73682 640 ASN A N 1
ATOM 5602 C CA . ASN A 1 375 ? 10.75900 40.96600 30.11000 1.000 19.07334 640 ASN A CA 1
ATOM 5603 C C . ASN A 1 375 ? 10.06900 42.13500 30.80600 1.000 23.47650 640 ASN A C 1
ATOM 5604 O O . ASN A 1 375 ? 9.18400 42.78100 30.24200 1.000 19.15493 640 ASN A O 1
ATOM 5615 N N . ILE A 1 376 ? 10.46400 42.39900 32.04200 1.000 19.69447 641 ILE A N 1
ATOM 5616 C CA . ILE A 1 376 ? 9.97100 43.54500 32.79800 1.000 18.85226 641 ILE A CA 1
ATOM 5617 C C . ILE A 1 376 ? 11.14600 44.33300 33.34800 1.000 24.68454 641 ILE A C 1
ATOM 5618 O O . ILE A 1 376 ? 11.95400 43.79100 34.10200 1.000 20.04188 641 ILE A O 1
ATOM 5634 N N . VAL A 1 377 ? 11.20600 45.61500 33.01300 1.000 19.91028 642 VAL A N 1
ATOM 5635 C CA . VAL A 1 377 ? 12.11000 46.56600 33.64800 1.000 21.48415 642 VAL A CA 1
ATOM 5636 C C . VAL A 1 377 ? 11.34100 47.20300 34.80000 1.000 23.16594 642 VAL A C 1
ATOM 5637 O O . VAL A 1 377 ? 10.38200 47.93100 34.57000 1.000 22.51323 642 VAL A O 1
ATOM 5650 N N . SER A 1 378 ? 11.75100 46.91400 36.04100 1.000 19.34442 643 SER A N 1
ATOM 5651 C CA . SER A 1 378 ? 11.18400 47.53100 37.23900 1.000 18.37852 643 SER A CA 1
ATOM 5652 C C . SER A 1 378 ? 11.87400 48.84200 37.54900 1.000 25.48990 643 SER A C 1
ATOM 5653 O O . SER A 1 378 ? 13.09500 48.87200 37.70300 1.000 23.23173 643 SER A O 1
ATOM 5661 N N . ILE A 1 379 ? 11.10600 49.90400 37.73200 1.000 20.60247 644 ILE A N 1
ATOM 5662 C CA . ILE A 1 379 ? 11.68900 51.19900 38.05300 1.000 23.76864 644 ILE A CA 1
ATOM 5663 C C . ILE A 1 379 ? 11.03700 51.67200 39.32900 1.000 21.86578 644 ILE A C 1
ATOM 5664 O O . ILE A 1 379 ? 9.80400 51.76500 39.40100 1.000 21.52363 644 ILE A O 1
ATOM 5680 N N . TRP A 1 380 ? 11.85100 51.90300 40.33700 1.000 18.44432 645 TRP A N 1
ATOM 5681 C CA . TRP A 1 380 ? 11.44800 52.41500 41.62900 1.000 19.19704 645 TRP A CA 1
ATOM 5682 C C . TRP A 1 380 ? 12.02400 53.80500 41.85000 1.000 21.02884 645 TRP A C 1
ATOM 5683 O O . TRP A 1 380 ? 13.10600 54.11800 41.36400 1.000 22.96854 645 TRP A O 1
ATOM 5704 N N . ARG A 1 381 ? 11.28700 54.62200 42.60100 1.000 22.45269 646 ARG A N 1
ATOM 5705 C CA . ARG A 1 381 ? 11.66200 55.97900 42.93300 1.000 25.53464 646 ARG A CA 1
ATOM 5706 C C . ARG A 1 381 ? 11.78400 56.08600 44.44300 1.000 29.11928 646 ARG A C 1
ATOM 5707 O O . ARG A 1 381 ? 11.05200 55.43600 45.19100 1.000 30.49839 646 ARG A O 1
ATOM 5728 N N . ARG A 1 382 ? 12.72700 56.89100 44.89800 1.000 24.27396 647 ARG A N 1
ATOM 5729 C CA . ARG A 1 382 ? 12.87200 57.14100 46.32600 1.000 34.59889 647 ARG A CA 1
ATOM 5730 C C . ARG A 1 382 ? 12.33700 58.52600 46.64900 1.000 38.51778 647 ARG A C 1
ATOM 5731 O O . ARG A 1 382 ? 12.52700 59.46200 45.86700 1.000 52.83528 647 ARG A O 1
ATOM 5752 N N . VAL B 2 14 ? -0.21100 49.92300 42.93600 1.000 54.65655 11 VAL B N 1
ATOM 5753 C CA . VAL B 2 14 ? 0.89200 49.31800 42.19100 1.000 61.33630 11 VAL B CA 1
ATOM 5754 C C . VAL B 2 14 ? 0.70100 49.40900 40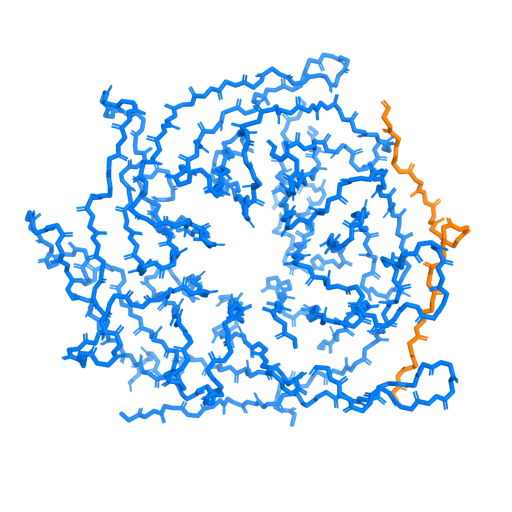.68300 1.000 48.27421 11 VAL B C 1
ATOM 5755 O O . VAL B 2 14 ? -0.24500 48.81300 40.16700 1.000 43.44468 11 VAL B O 1
ATOM 5767 N N . PRO B 2 15 ? 1.60400 50.09500 39.97000 1.000 44.10266 12 PRO B N 1
ATOM 5768 C CA . PRO B 2 15 ? 1.44500 50.19700 38.51200 1.000 39.59948 12 PRO B CA 1
ATOM 5769 C C . PRO B 2 15 ? 1.32700 48.81200 37.88700 1.000 39.80740 12 PRO B C 1
ATOM 5770 O O . PRO B 2 15 ? 1.85000 47.82300 38.39300 1.000 41.92082 12 PRO B O 1
ATOM 5781 N N . SER B 2 16 ? 0.58700 48.73600 36.80800 1.000 36.31225 13 SER B N 1
ATOM 5782 C CA . SER B 2 16 ? 0.54800 47.50600 36.04200 1.000 27.90861 13 SER B CA 1
ATOM 5783 C C . SER B 2 16 ? 1.76600 47.46000 35.11400 1.000 26.87427 13 SER B C 1
ATOM 5784 O O . SER B 2 16 ? 2.52900 48.42100 34.99400 1.000 29.76673 13 SER B O 1
ATOM 5792 N N . VAL B 2 17 ? 1.94400 46.31000 34.46900 1.000 24.12395 14 VAL B N 1
ATOM 5793 C CA . VAL B 2 17 ? 2.98300 46.16100 33.45300 1.000 22.69746 14 VAL B CA 1
ATOM 5794 C C . VAL B 2 17 ? 2.55600 46.89400 32.19200 1.000 26.78216 14 VAL B C 1
ATOM 5795 O O . VAL B 2 17 ? 1.46600 46.65900 31.66400 1.000 27.59541 14 VAL B O 1
ATOM 5808 N N . GLN B 2 18 ? 3.40500 47.77800 31.70300 1.000 21.32887 15 GLN B N 1
ATOM 5809 C CA . GLN B 2 18 ? 3.09800 48.61400 30.54700 1.000 21.90526 15 GLN B CA 1
ATOM 5810 C C . GLN B 2 18 ? 3.82500 48.03700 29.34200 1.000 25.98469 15 GLN B C 1
ATOM 5811 O O . GLN B 2 18 ? 5.05800 47.93800 29.34500 1.000 24.49767 15 GLN B O 1
ATOM 5825 N N . PHE B 2 19 ? 3.07000 47.62800 28.33100 1.000 23.57914 16 PHE B N 1
ATOM 5826 C CA . PHE B 2 19 ? 3.68900 47.10500 27.11900 1.000 26.81637 16 PHE B CA 1
ATOM 5827 C C . PHE B 2 19 ? 4.13600 48.28700 26.28500 1.000 21.11569 16 PHE B C 1
ATOM 5828 O O . PHE B 2 19 ? 3.34100 49.21900 26.08000 1.000 22.15266 16 PHE B O 1
ATOM 5845 N N . VAL B 2 20 ? 5.39700 48.26100 25.81000 1.000 20.10767 17 VAL B N 1
ATOM 5846 C CA . VAL B 2 20 ? 5.93700 49.27500 24.90700 1.000 25.77677 17 VAL B CA 1
ATOM 5847 C C . VAL B 2 20 ? 6.34300 48.56200 23.61900 1.000 26.62951 17 VAL B C 1
ATOM 5848 O O . VAL B 2 20 ? 7.39400 47.91200 23.56300 1.000 24.24501 17 VAL B O 1
ATOM 5861 N N . GLY B 2 21 ? 5.52200 48.67900 22.60200 1.000 28.25865 18 GLY B N 1
ATOM 5862 C CA . GLY B 2 21 ? 5.83400 48.10800 21.31400 1.000 29.47459 18 GLY B CA 1
ATOM 5863 C C . GLY B 2 21 ? 6.72600 49.00200 20.50200 1.000 29.44564 18 GLY B C 1
ATOM 5864 O O . GLY B 2 21 ? 7.00800 50.14400 20.87200 1.000 28.03757 18 GLY B O 1
ATOM 5868 N N . ASP B 2 22 ? 7.16200 48.46700 19.36200 1.000 26.14524 19 ASP B N 1
ATOM 5869 C CA . ASP B 2 22 ? 8.05300 49.22500 18.48500 1.000 29.14823 19 ASP B CA 1
ATOM 5870 C C . ASP B 2 22 ? 7.43600 50.55000 18.04100 1.000 31.18269 19 ASP B C 1
ATOM 5871 O O . ASP B 2 22 ? 8.16800 51.52300 17.81900 1.000 34.37517 19 ASP B O 1
ATOM 5880 N N . ASP B 2 23 ? 6.11800 50.61500 17.89000 1.000 27.00850 20 ASP B N 1
ATOM 5881 C CA . ASP B 2 23 ? 5.47900 51.87400 17.48700 1.000 31.93278 20 ASP B CA 1
ATOM 5882 C C . ASP B 2 23 ? 5.31400 52.85500 18.65000 1.000 36.38857 20 ASP B C 1
ATOM 5883 O O . ASP B 2 23 ? 4.94800 54.00600 18.42000 1.000 31.64853 20 ASP B O 1
ATOM 5892 N N . ASP B 2 24 ? 5.56500 52.42000 19.88500 1.000 31.79329 21 ASP B N 1
ATOM 5893 C CA . ASP B 2 24 ? 5.46500 53.27000 21.07100 1.000 32.60654 21 ASP B CA 1
ATOM 5894 C C . ASP B 2 24 ? 6.80400 53.88200 21.46600 1.000 32.33809 21 ASP B C 1
ATOM 5895 O O . ASP B 2 24 ? 6.84900 54.82400 22.26700 1.000 30.50366 21 ASP B O 1
ATOM 5904 N N . VAL B 2 25 ? 7.89800 53.34500 20.93200 1.000 27.26906 22 VAL B N 1
ATOM 5905 C CA . VAL B 2 25 ? 9.21400 53.92200 21.15400 1.000 26.25578 22 VAL B CA 1
ATOM 5906 C C . VAL B 2 25 ? 9.25400 55.29100 20.51600 1.000 33.67246 22 VAL B C 1
ATOM 5907 O O . VAL B 2 25 ? 8.70000 55.50400 19.43500 1.000 29.17981 22 VAL B O 1
ATOM 5920 N N . LEU B 2 26 ? 9.91000 56.24100 21.17400 1.000 32.46179 23 LEU B N 1
ATOM 5921 C CA . LEU B 2 26 ? 9.94000 57.59100 20.60600 1.000 27.18221 23 LEU B CA 1
ATOM 5922 C C . LEU B 2 26 ? 10.86700 57.68000 19.40400 1.000 28.90083 23 LEU B C 1
ATOM 5923 O O . LEU B 2 26 ? 10.58600 58.42500 18.46700 1.000 30.97477 23 LEU B O 1
ATOM 5939 N N . SER B 2 27 ? 11.96700 56.93900 19.41900 1.000 29.00611 24 SER B N 1
ATOM 5940 C CA . SER B 2 27 ? 12.93300 56.97100 18.33600 1.000 32.74603 24 SER B CA 1
ATOM 5941 C C . SER B 2 27 ? 13.64200 55.63500 18.20700 1.000 30.74842 24 SER B C 1
ATOM 5942 O O . SER B 2 27 ? 14.02300 55.01500 19.20300 1.000 32.54601 24 SER B O 1
ATOM 5950 N N . HIS B 2 28 ? 13.85300 55.21300 16.97400 1.000 27.07167 25 HIS B N 1
ATOM 5951 C CA . HIS B 2 28 ? 14.63300 54.01400 16.71300 1.000 31.91698 25 HIS B CA 1
ATOM 5952 C C . HIS B 2 28 ? 16.04200 54.41300 16.31000 1.000 33.19082 25 HIS B C 1
ATOM 5953 O O . HIS B 2 28 ? 16.22800 55.30700 15.48100 1.000 31.89856 25 HIS B O 1
ATOM 5968 N N . ILE B 2 29 ? 17.01600 53.77600 16.91600 1.000 29.65882 26 ILE B N 1
ATOM 5969 C CA . ILE B 2 29 ? 18.40000 53.91000 16.50600 1.000 26.34263 26 ILE B CA 1
ATOM 5970 C C . ILE B 2 29 ? 18.60400 53.04800 15.27300 1.000 29.62197 26 ILE B C 1
ATOM 5971 O O . ILE B 2 29 ? 18.16600 51.88700 15.23000 1.000 31.76433 26 ILE B O 1
ATOM 5987 N N . LEU B 2 30 ? 19.30300 53.60300 14.28100 1.000 36.48332 27 LEU B N 1
ATOM 5988 C CA . LEU B 2 30 ? 19.55000 52.92700 13.01900 1.000 40.27325 27 LEU B CA 1
ATOM 5989 C C . LEU B 2 30 ? 21.03400 52.70500 12.78700 1.000 35.92273 27 LEU B C 1
ATOM 5990 O O . LEU B 2 30 ? 21.88100 53.41200 13.33900 1.000 31.33007 27 LEU B O 1
ATOM 6006 N N . ASP B 2 31 ? 21.33600 51.72500 11.93800 1.000 38.42040 28 ASP B N 1
ATOM 6007 C CA . ASP B 2 31 ? 22.67700 51.58100 11.36000 1.000 47.00037 28 ASP B CA 1
ATOM 6008 C C . ASP B 2 31 ? 22.90200 52.60100 10.23900 1.000 43.27361 28 ASP B C 1
ATOM 6009 O O . ASP B 2 31 ? 24.01600 53.09600 10.04300 1.000 59.89402 28 ASP B O 1
#

Nearest PDB structures (foldseek):
  8siu-assembly1_A  TM=1.003E+00  e=5.363E-78  Rattus norvegicus
  8siy-assembly1_A  TM=9.872E-01  e=7.877E-61  Rattus norvegicus
  7p3c-assembly2_B  TM=7.784E-01  e=5.687E-18  Homo sapiens
  5wfd-assembly1_A  TM=7.004E-01  e=9.171E-16  Thermochaetoides thermophila DSM 1495
  5m5g-assembly1_A  TM=7.139E-01  e=3.181E-15  Thermochaetoides thermophila DSM 1495

Secondary structure (DSSP, 8-state):
-TT--EEEEEEE-S-GGG-TT---PPEEEEEEPPPSSTT---TT--EEEEEETTEEEEEETTT--EEEEEE-TT--EEEEE---EE--EE--EEEETT--EEEETTTTEEEEE----SS-EEEEEE-SSSTTEEEEEETTSEEEEEE-----TTS----EEEEEEE-SS-EEEEEE-TT-TTTEEEEEETTEEEEEE--TTS--SEEE-SEEEE----TTTTT----EEEESSSSEEEEE-SSS-EEEEEEHHHHHHT-TT-SEEE--EEEEEE----------EEEEGGGTEEEEE-TTS-EEEEE-HHHHH--PBPPSEEE-----EETTEE------EEEE-TTSSEEEEE-SSS-EEEEE-/-PPEEE--TTTSS-B-B-

Solvent-accessible surface area: 16522 Å² total

Radius of gyration: 19.86 Å; Cα contacts (8 Å, |Δi|>4): 1156; chains: 2; bounding box: 60×46×54 Å

=== Feature glossary ===
The record interleaves many kinds of information about one protein. Here is each kind framed as the question it answers.

Q: What does the local fold look like, residue by residue?
A: A 3Di character summarizes, for each residue, the relative orientation of the Cα frame of its nearest spatial neighbor. Because it encodes fold topology rather than chemistry, 3Di alignments detect remote structural similarity that sequence alignment misses.

Q: Which residues are in helices, strands, or loops?
A: Secondary structure is the local, repeating backbone conformation. DSSP classifies it into eight states by reading the hydrogen-bond network: three helix types (H, G, I), two β types (E, B), two non-regular types (T, S), and unstructured coil (-).

Q: How big and how compact is the whole molecule?
A: Three whole-structure scalars: the radius of gyration (RMS distance of Cα from centroid, in Å), the count of Cα–Cα contacts (pairs closer than 8 Å and separated by more than four residues in sequence — i.e. tertiary, not local, contacts), and the bounding-box dimensions. Together they distinguish compact globular folds from extended fibres or disordered chains.

Q: How confident is the AlphaFold model at each residue?
A: For AlphaFold models, the B-factor field carries pLDDT — the model's own estimate of local accuracy on a 0–100 scale. Regions with pLDDT<50 should be treated as essentially unmodeled; they often correspond to intrinsically disordered segments.

Q: What family and function is it annotated with?
A: Functional annotations link the protein to curated databases. InterPro entries identify conserved domains and families by matching the sequence against member-database signatures (Pfam, PROSITE, CDD, …). Gene Ontology (GO) terms describe molecular function, biological process, and cellular component in a controlled vocabulary. CATH places the structure in a hierarchical fold classification (Class/Architecture/Topology/Homologous-superfamily). The organism is the source species.

Q: What known structures does this most resemble?
A: Nearest PDB neighbors are the top structural matches found by Foldseek when searching this structure against the entire Protein Data Bank. Each hit reports a TM-score (0 to 1; >0.5 almost always implies the same fold) and an E-value. These are *structural* homologs — they may share no detectable sequence similarity.

Q: Which residues are buried vs exposed?
A: Solvent-accessible surface area (SASA) is the area in Å² traced out by the centre of a 1.4 Å probe sphere (a water molecule) rolled over the protein's van der Waals surface (Shrake–Rupley / Lee–Richards construction). Buried residues have near-zero SASA; fully exposed residues can exceed 200 Å². The total SASA scales roughly with the number of surface residues.

Q: What are the backbone torsion angles?
A: φ (phi) and ψ (psi) are the two rotatable backbone dihedrals per residue: φ is the C(i-1)–N–Cα–C torsion, ψ is the N–Cα–C–N(i+1) torsion, both in degrees on (−180°, 180°]. α-helical residues cluster near (−60°, −45°); β-strand residues near (−120°, +130°). A Ramachandran plot is simply a scatter of (φ, ψ) for every residue.

Q: Are the domains correctly placed relative to each other?
A: Predicted aligned error is AlphaFold's pairwise confidence. Unlike pLDDT (per-residue), PAE is per-residue-pair and captures whether two parts of the structure are correctly placed relative to each other. Units are ångströms of expected positional error.

Q: What if only a Cα trace is available?
A: P-SEA three-state annotation labels each residue as helix, strand, or coil based purely on the geometry of the Cα trace. It serves as a fallback when the full backbone (and thus DSSP) is unavailable.

Q: What is the amino-acid chain?
A: This is the polypeptide sequence — one letter per residue, N-terminus first. Length ranges from a few dozen residues for small domains to over a thousand for large multi-domain proteins.

Q: What do the rendered images show?
A: The six renders are orthographic views along the three Cartesian axes in both directions. Representation (cartoon, sticks, or surface) and color scheme (sequence-rainbow or by-chain) vary across proteins so the training set covers all the common visualization conventions.

Q: What do the diagnostic plots show?
A: Plot images: a contact map (which residues are close in 3D, as an N×N binary image), a Ramachandran scatter (backbone torsion angles, revealing secondary-structure composition at a glance), and — for AlphaFold structures — a PAE heatmap (pairwise prediction confidence).

Q: How mobile is each atom in the crystal?
A: B-factor (Debye–Waller factor) reflects atomic displacement in the crystal lattice. It is an experimental observable (units Å²), not a prediction; low values mean the atom is pinned down, high values mean it moves or is heterogeneous across the crystal.

Q: Where is each backbone atom in 3D?
A: The mmCIF table is the protein's shape written out atom by atom. For each backbone N, Cα, C, and carbonyl O, it records an (x, y, z) coordinate triple in Å plus the residue type, chain letter, and residue number.